Protein AF-A9VDH5-F1 (afdb_monomer_lite)

Sequence (511 aa):
MAKSINTAKTVKTVEPQAERDLIDFQQNGLENILSQKLLLFPQSPEISPWELVTALTHALADNNIPLDDVRLEGSAAAACMSTHPHHYNDLDIVFHLPPSSNYDKLLQIRAVLIETLRTLLPTYLGACDPQMIAARCFTKMFVTPLGSDRWALFSLPGCPALDLKFVQTLSSPYQFTMNSIQIVLPKAHSANATFADACARQTPRAICTYGDLDAALEHIASRRIYVPQESHLLKLHGTALLKYVYLISQGWQVAEHLNRPKLEHFMIQKFLADHEHRQALDQRLASYRLTHMANFYNEHYNFIATLYAMLCDKNRDEDCPRLQEFKAIVSQHFLVCQTHMAMERAHIARCMQQQQQQQQQQQQPFAANALPMQSMSQASPAMMVTSGPGMVPAAAPAPLPVWDGADGHLDAASATQAAGTDFSACQTPQSPQSPASDARPDAVTTDSGAVSDASDADDLSPEPRRPARHVRKSISSSRAQPLNLDSLSHALVDTTNTAHAHHRNSGPSAR

Secondary structure (DSSP, 8-state):
-----------------SEEEPPHHHHHHHHHHHHS-B--STTSPPB-HHHHHHHHHHHHHHTT---SEEEEEHHHHHHHH-SS----SEEEEEEEPPTTS-HHHHHHHHHHHHHHHHHHSHHHHTTS-HHHHHHHH-SEEEEPPTTS--EEEEEEPSSSEEEEEEES---PPP--GGG-EEEEPPPPSSTT--HHHHHTTS--EEEETTS-HHHHHHHHHTTEE--S-GGGGGG--TTHHHHHHHHHHTT-EE-TTS-HHHHHHHHHHHHHHH--SHHHHHHHHHHHHHHHS-S-HHHHHHHHHHHHHHHT-TTS-TT-HHHHHHHHHHHHHHHHHHHHHHHHHHHHHHHHHHHHHHHHHHT-------PPP----------------------PPPPPPP-------------------------------------------------------------------------------------------------------------

Foldseek 3Di:
DDDDDDDPPPPPPDAFDQKDFDDPQLLVLVLCQQVDFWDLDVPFGTDGNVLLVLLLQVLLVVVVQDFPFKKWFDQSLLCSLDPDHTDDQETEIETEGALPDDLVSQVCSLVSSLVSVCVVGVVVPVPPDSVRSLVRFFPDWDADDPPDFGKIWTWTHTRSIYIYIYGSGDPDQDDWLLRQKMKTQFHDPDSPRRSVNRCVVPGIMIGGNVRHPVVSSVCSNQLERDDPDPVSLVSDALCVLLVVLLSVLVVRYYDPVDDVLVSNLSSPVRVCVNQPDLVSLLVSLVVSCPRPPPPPLSSQQSSLVSVLVSLPPPPDDPPDVSSVSSNVSSVVSNVVSVVVVVVVVVVVVVVVVVVVVVVVVVPDPPPDDDDDDDDDDDDDDDDDDDDDDDDDDDDDDDDDDDDDDDDDDDDDDDDDDDDDDDDDDDDDDDDDDDDDDDDDDDDDDDDDDDDDDDDDDDDDDDDDDDDDDDDDDDDDDDDDDDDDDDDDDDDDDDDDDDDDDDDDDDDDDDD

InterPro domains:
  IPR012937 Terminal nucleotidyltransferase [PF07984] (46-311)
  IPR012937 Terminal nucleotidyltransferase [PTHR12974] (1-385)
  IPR012937 Terminal nucleotidyltransferase [SM01153] (22-345)

Organism: Monosiga brevicollis (NCBI:txid81824)

pLDDT: mean 71.23, std 27.17, range [22.53, 98.0]

Structure (mmCIF, N/CA/C/O backbone):
data_AF-A9VDH5-F1
#
_entry.id   AF-A9VDH5-F1
#
loop_
_atom_site.group_PDB
_atom_site.id
_atom_site.type_symbol
_atom_site.label_atom_id
_atom_site.label_alt_id
_atom_site.label_comp_id
_atom_site.label_asym_id
_atom_site.label_entity_id
_atom_site.label_seq_id
_atom_site.pdbx_PDB_ins_code
_atom_site.Cartn_x
_atom_site.Cartn_y
_atom_site.Cartn_z
_atom_site.occupancy
_atom_site.B_iso_or_equiv
_atom_site.auth_seq_id
_atom_site.auth_comp_id
_atom_site.auth_asym_id
_atom_site.auth_atom_id
_atom_site.pdbx_PDB_model_num
ATOM 1 N N . MET A 1 1 ? -51.322 -45.178 -2.388 1.00 40.69 1 MET A N 1
ATOM 2 C CA . MET A 1 1 ? -50.782 -44.457 -3.560 1.00 40.69 1 MET A CA 1
ATOM 3 C C . MET A 1 1 ? -49.961 -43.282 -3.057 1.00 40.69 1 MET A C 1
ATOM 5 O O . MET A 1 1 ? -50.525 -42.286 -2.627 1.00 40.69 1 MET A O 1
ATOM 9 N N . ALA A 1 2 ? -48.642 -43.461 -2.998 1.00 33.53 2 ALA A N 1
ATOM 10 C CA . ALA A 1 2 ? -47.693 -42.452 -2.546 1.00 33.53 2 ALA A CA 1
ATOM 11 C C . ALA A 1 2 ? -47.457 -41.422 -3.661 1.00 33.53 2 ALA A C 1
ATOM 13 O O . ALA A 1 2 ? -47.149 -41.805 -4.788 1.00 33.53 2 ALA A O 1
ATOM 14 N N . LYS A 1 3 ? -47.591 -40.127 -3.358 1.00 35.84 3 LYS A N 1
ATOM 15 C CA . LYS A 1 3 ? -47.068 -39.048 -4.203 1.00 35.84 3 LYS A CA 1
ATOM 16 C C . LYS A 1 3 ? -45.772 -38.553 -3.575 1.00 35.84 3 LYS A C 1
ATOM 18 O O . LYS A 1 3 ? -45.789 -37.894 -2.542 1.00 35.84 3 LYS A O 1
ATOM 23 N N . SER A 1 4 ? -44.664 -38.936 -4.201 1.00 30.77 4 SER A N 1
ATOM 24 C CA . SER A 1 4 ? -43.321 -38.464 -3.885 1.00 30.77 4 SER A CA 1
ATOM 25 C C . SER A 1 4 ? -43.180 -37.021 -4.369 1.00 30.77 4 SER A C 1
ATOM 27 O O . SER A 1 4 ? -43.324 -36.750 -5.560 1.0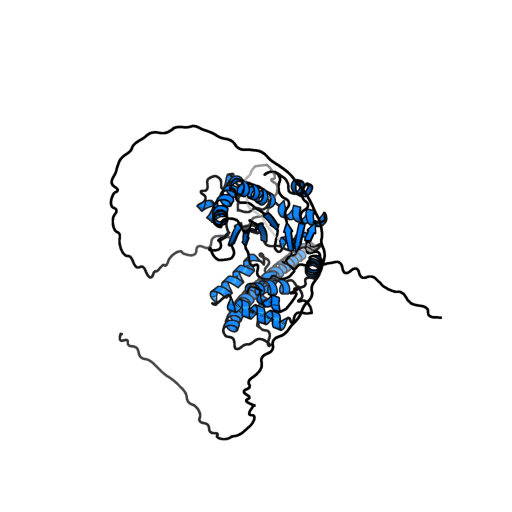0 30.77 4 SER A O 1
ATOM 29 N N . ILE A 1 5 ? -42.923 -36.096 -3.446 1.00 39.84 5 ILE A N 1
ATOM 30 C CA . ILE A 1 5 ? -42.530 -34.720 -3.753 1.00 39.84 5 ILE A CA 1
ATOM 31 C C . ILE A 1 5 ? -41.019 -34.748 -3.979 1.00 39.84 5 ILE A C 1
ATOM 33 O O . ILE A 1 5 ? -40.252 -34.920 -3.037 1.00 39.84 5 ILE A O 1
ATOM 37 N N . ASN A 1 6 ? -40.599 -34.621 -5.236 1.00 35.59 6 ASN A N 1
ATOM 38 C CA . ASN A 1 6 ? -39.199 -34.433 -5.598 1.00 35.59 6 ASN A CA 1
ATOM 39 C C . ASN A 1 6 ? -38.927 -32.929 -5.716 1.00 35.59 6 ASN A C 1
ATOM 41 O O . ASN A 1 6 ? -39.236 -32.310 -6.731 1.00 35.59 6 ASN A O 1
ATOM 45 N N . THR A 1 7 ? -38.334 -32.342 -4.680 1.00 40.81 7 THR A N 1
ATOM 46 C CA . THR A 1 7 ? -37.684 -31.026 -4.745 1.00 40.81 7 THR A CA 1
ATOM 47 C C . THR A 1 7 ? -36.231 -31.181 -4.328 1.00 40.81 7 THR A C 1
ATOM 49 O O . THR A 1 7 ? -35.842 -30.813 -3.224 1.00 40.81 7 THR A O 1
ATOM 52 N N . ALA A 1 8 ? -35.417 -31.735 -5.224 1.00 35.97 8 ALA A N 1
ATOM 53 C CA . ALA A 1 8 ? -33.971 -31.598 -5.152 1.00 35.97 8 ALA A CA 1
ATOM 54 C C . ALA A 1 8 ? -33.584 -30.336 -5.937 1.00 35.97 8 ALA A C 1
ATOM 56 O O . ALA A 1 8 ? -33.361 -30.382 -7.144 1.00 35.97 8 ALA A O 1
ATOM 57 N N . LYS A 1 9 ? -33.542 -29.183 -5.256 1.00 38.31 9 LYS A N 1
ATOM 58 C CA . LYS A 1 9 ? -32.729 -28.058 -5.728 1.00 38.31 9 LYS A CA 1
ATOM 59 C C . LYS A 1 9 ? -31.278 -28.475 -5.528 1.00 38.31 9 LYS A C 1
ATOM 61 O O . LYS A 1 9 ? -30.769 -28.439 -4.412 1.00 38.31 9 LYS A O 1
ATOM 66 N N . THR A 1 10 ? -30.635 -28.905 -6.604 1.00 34.09 10 THR A N 1
ATOM 67 C CA . THR A 1 10 ? -29.186 -29.071 -6.664 1.00 34.09 10 THR A CA 1
ATOM 68 C C . THR A 1 10 ? -28.562 -27.686 -6.508 1.00 34.09 10 THR A C 1
ATOM 70 O O . THR A 1 10 ? -28.404 -26.950 -7.479 1.00 34.09 10 THR A O 1
ATOM 73 N N . VAL A 1 11 ? -28.261 -27.290 -5.270 1.00 40.34 11 VAL A N 1
ATOM 74 C CA . VAL A 1 11 ? -27.311 -26.208 -5.010 1.00 40.34 11 VAL A CA 1
ATOM 75 C C . VAL A 1 11 ? -25.978 -26.743 -5.514 1.00 40.34 11 VAL A C 1
ATOM 77 O O . VAL A 1 11 ? -25.381 -27.615 -4.888 1.00 40.34 11 VAL A O 1
ATOM 80 N N . LYS A 1 12 ? -25.563 -26.313 -6.709 1.00 35.59 12 LYS A N 1
ATOM 81 C CA . LYS A 1 12 ? -24.186 -26.511 -7.154 1.00 35.59 12 LYS A CA 1
ATOM 82 C C . LYS A 1 12 ? -23.318 -25.760 -6.153 1.00 35.59 12 LYS A C 1
ATOM 84 O O . LYS A 1 12 ? -23.330 -24.534 -6.144 1.00 35.59 12 LYS A O 1
ATOM 89 N N . THR A 1 13 ? -22.627 -26.490 -5.290 1.00 38.75 13 THR A N 1
ATOM 90 C CA . THR A 1 13 ? -21.511 -25.957 -4.517 1.00 38.75 13 THR A CA 1
ATOM 91 C C . THR A 1 13 ? -20.471 -25.529 -5.547 1.00 38.75 13 THR A C 1
ATOM 93 O O . THR A 1 13 ? -19.814 -26.375 -6.148 1.00 38.75 13 THR A O 1
ATOM 96 N N . VAL A 1 14 ? -20.437 -24.238 -5.877 1.00 54.88 14 VAL A N 1
ATOM 97 C CA . VAL A 1 14 ? -19.391 -23.669 -6.730 1.00 54.88 14 VAL A CA 1
ATOM 98 C C . VAL A 1 14 ? -18.105 -23.802 -5.926 1.00 54.88 14 VAL A C 1
ATOM 100 O O . VAL A 1 14 ? -18.055 -23.341 -4.786 1.00 54.88 14 VAL A O 1
ATOM 103 N N . GLU A 1 15 ? -17.115 -24.521 -6.454 1.00 53.88 15 GLU A N 1
ATOM 104 C CA . GLU A 1 15 ? -15.813 -24.595 -5.795 1.00 53.88 15 GLU A CA 1
ATOM 105 C C . GLU A 1 15 ? -15.239 -23.178 -5.667 1.00 53.88 15 GLU A C 1
ATOM 107 O O . GLU A 1 15 ? -15.346 -22.404 -6.625 1.00 53.88 15 GLU A O 1
ATOM 112 N N . PRO A 1 16 ? -14.663 -22.817 -4.506 1.00 67.31 16 PRO A N 1
ATOM 113 C CA . PRO A 1 16 ? -14.105 -21.489 -4.299 1.00 67.31 16 PRO A CA 1
ATOM 114 C C . PRO A 1 16 ? -13.014 -21.234 -5.339 1.00 67.31 16 PRO A C 1
ATOM 116 O O . PRO A 1 16 ? -11.988 -21.915 -5.377 1.00 67.31 16 PRO A O 1
ATOM 119 N N . GLN A 1 17 ? -13.260 -20.266 -6.222 1.00 75.69 17 GLN A N 1
ATOM 120 C CA . GLN A 1 17 ? -12.291 -19.867 -7.233 1.00 75.69 17 GLN A CA 1
ATOM 121 C C . GLN A 1 17 ? -11.296 -18.906 -6.588 1.00 75.69 17 GLN A C 1
ATOM 123 O O . GLN A 1 17 ? -11.629 -17.766 -6.269 1.00 75.69 17 GLN A O 1
ATOM 128 N N . ALA A 1 18 ? -10.064 -19.370 -6.390 1.00 84.06 18 ALA A N 1
ATOM 129 C CA . ALA A 1 18 ? -8.984 -18.533 -5.873 1.00 84.06 18 ALA A CA 1
ATOM 130 C C . ALA A 1 18 ? -8.470 -17.528 -6.917 1.00 84.06 18 ALA A C 1
ATOM 132 O O . ALA A 1 18 ? -7.784 -16.574 -6.561 1.00 84.06 18 ALA A O 1
ATOM 133 N N . GLU A 1 19 ? -8.791 -17.724 -8.195 1.00 90.62 19 GLU A N 1
ATOM 134 C CA . GLU A 1 19 ? -8.319 -16.886 -9.290 1.00 90.62 19 GLU A CA 1
ATOM 135 C C . GLU A 1 19 ? -9.358 -16.728 -10.401 1.00 90.62 19 GLU A C 1
ATOM 137 O O . GLU A 1 19 ? -10.171 -17.625 -10.639 1.00 90.62 19 GLU A O 1
ATOM 142 N N . ARG A 1 20 ? -9.343 -15.570 -11.070 1.00 91.81 20 ARG A N 1
ATOM 143 C CA . ARG A 1 20 ? -10.272 -15.238 -12.158 1.00 91.81 20 ARG A CA 1
ATOM 144 C C . ARG A 1 20 ? -9.684 -14.178 -13.090 1.00 91.81 20 ARG A C 1
ATOM 146 O O . ARG A 1 20 ? -9.060 -13.228 -12.621 1.00 91.81 20 ARG A O 1
ATOM 153 N N . ASP A 1 21 ? -9.930 -14.310 -14.390 1.00 91.62 21 ASP A N 1
ATOM 154 C CA . ASP A 1 21 ? -9.665 -13.240 -15.360 1.00 91.62 21 ASP A CA 1
ATOM 155 C C . ASP A 1 21 ? -10.544 -12.016 -15.060 1.00 91.62 21 ASP A C 1
ATOM 157 O O . ASP A 1 21 ? -11.731 -12.146 -14.744 1.00 91.62 21 ASP A O 1
ATOM 161 N N . LEU A 1 22 ? -9.975 -10.815 -15.148 1.00 88.62 22 LEU A N 1
ATOM 162 C CA . LEU A 1 22 ? -10.744 -9.589 -14.943 1.00 88.62 22 LEU A CA 1
ATOM 163 C C . LEU A 1 22 ? -11.754 -9.399 -16.080 1.00 88.62 22 LEU A C 1
ATOM 165 O O . LEU A 1 22 ? -11.428 -9.579 -17.252 1.00 88.62 22 LEU A O 1
ATOM 169 N N . ILE A 1 23 ? -12.966 -8.962 -15.740 1.00 87.19 23 ILE A N 1
ATOM 170 C CA . ILE A 1 23 ? -13.970 -8.529 -16.729 1.00 87.19 23 ILE A CA 1
ATOM 171 C C . ILE A 1 23 ? -13.712 -7.084 -17.175 1.00 87.19 23 ILE A C 1
ATOM 173 O O . ILE A 1 23 ? -13.041 -6.336 -16.466 1.00 87.19 23 ILE A O 1
ATOM 177 N N . ASP A 1 24 ? -14.316 -6.653 -18.284 1.00 84.44 24 ASP A N 1
ATOM 178 C CA . ASP A 1 24 ? -14.099 -5.325 -18.887 1.00 84.44 24 ASP A CA 1
ATOM 179 C C . ASP A 1 24 ? -14.197 -4.163 -17.887 1.00 84.44 24 ASP A C 1
ATOM 181 O O . ASP A 1 24 ? -13.343 -3.285 -17.866 1.00 84.44 24 ASP A O 1
ATOM 185 N N . PHE A 1 25 ? -15.197 -4.168 -16.999 1.00 83.31 25 PHE A N 1
ATOM 186 C CA . PHE A 1 25 ? -15.330 -3.134 -15.964 1.00 83.31 25 PHE A CA 1
ATOM 187 C C . PHE A 1 25 ? -14.097 -3.054 -15.046 1.00 83.31 25 PHE A C 1
ATOM 189 O O . PHE A 1 25 ? -13.606 -1.965 -14.756 1.00 83.31 25 PHE A O 1
ATOM 196 N N . GLN A 1 26 ? -13.585 -4.206 -14.612 1.00 84.94 26 GLN A N 1
ATOM 197 C CA . GLN A 1 26 ? -12.425 -4.296 -13.724 1.00 84.94 26 GLN A CA 1
ATOM 198 C C . GLN A 1 26 ? -11.136 -3.949 -14.471 1.00 84.94 26 GLN A C 1
ATOM 200 O O . GLN A 1 26 ? -10.264 -3.284 -13.914 1.00 84.94 26 GLN A O 1
ATOM 205 N N . GLN A 1 27 ? -11.031 -4.355 -15.741 1.00 84.44 27 GLN A N 1
ATOM 206 C CA . GLN A 1 27 ? -9.917 -3.980 -16.610 1.00 84.44 27 GLN A CA 1
ATOM 207 C C . GLN A 1 27 ? -9.873 -2.465 -16.829 1.00 84.44 27 GLN A C 1
ATOM 209 O O . GLN A 1 27 ? -8.816 -1.873 -16.657 1.00 84.44 27 GLN A O 1
ATOM 214 N N . ASN A 1 28 ? -11.015 -1.823 -17.091 1.00 85.75 28 ASN A N 1
ATOM 215 C CA . ASN A 1 28 ? -11.104 -0.368 -17.232 1.00 85.75 28 ASN A CA 1
ATOM 216 C C . ASN A 1 28 ? -10.725 0.355 -15.930 1.00 85.75 28 ASN A C 1
ATOM 218 O O . ASN A 1 28 ? -10.034 1.371 -15.956 1.00 85.75 28 ASN A O 1
ATOM 222 N N . GLY A 1 29 ? -11.156 -0.164 -14.774 1.00 88.56 29 GLY A N 1
ATOM 223 C CA . GLY A 1 29 ? -10.747 0.363 -13.469 1.00 88.56 29 GLY A CA 1
ATOM 224 C C . GLY A 1 29 ? -9.231 0.291 -13.264 1.00 88.56 29 GLY A C 1
ATOM 225 O O . GLY A 1 29 ? -8.609 1.272 -12.860 1.00 88.56 29 GLY A O 1
ATOM 226 N N . LEU A 1 30 ? -8.632 -0.849 -13.610 1.00 92.75 30 LEU A N 1
ATOM 227 C CA . LEU A 1 30 ? -7.189 -1.066 -13.539 1.00 92.75 30 LEU A CA 1
ATOM 228 C C . LEU A 1 30 ? -6.414 -0.180 -14.526 1.00 92.75 30 LEU A C 1
ATOM 230 O O . LEU A 1 30 ? -5.403 0.408 -14.148 1.00 92.75 30 LEU A O 1
ATOM 234 N N . GLU A 1 31 ? -6.901 -0.045 -15.760 1.00 92.31 31 GLU A N 1
ATOM 235 C CA . GLU A 1 31 ? -6.317 0.828 -16.780 1.00 92.31 31 GLU A CA 1
ATOM 236 C C . GLU A 1 31 ? -6.313 2.283 -16.321 1.00 92.31 31 GLU A C 1
ATOM 238 O O . GLU A 1 31 ? -5.283 2.948 -16.430 1.00 92.31 31 GLU A O 1
ATOM 243 N N . ASN A 1 32 ? -7.425 2.759 -15.755 1.00 91.31 32 ASN A N 1
ATOM 244 C CA . ASN A 1 32 ? -7.523 4.111 -15.215 1.00 91.31 32 ASN A CA 1
ATOM 245 C C . ASN A 1 32 ? -6.480 4.352 -14.120 1.00 91.31 32 ASN A C 1
ATOM 247 O O . ASN A 1 32 ? -5.803 5.375 -14.143 1.00 91.31 32 ASN A O 1
ATOM 251 N N . ILE A 1 33 ? -6.311 3.404 -13.194 1.00 92.81 33 ILE A N 1
ATOM 252 C CA . ILE A 1 33 ? -5.337 3.519 -12.100 1.00 92.81 33 ILE A CA 1
ATOM 253 C C . ILE A 1 33 ? -3.901 3.531 -12.634 1.00 92.81 33 ILE A C 1
ATOM 255 O O . ILE A 1 33 ? -3.091 4.355 -12.213 1.00 92.81 33 ILE A O 1
ATOM 259 N N . LEU A 1 34 ? -3.569 2.626 -13.557 1.00 94.56 34 LEU A N 1
ATOM 260 C CA . LEU A 1 34 ? -2.195 2.457 -14.033 1.00 94.56 34 LEU A CA 1
ATOM 261 C C . LEU A 1 34 ? -1.789 3.471 -15.106 1.00 94.56 34 LEU A C 1
ATOM 263 O O . LEU A 1 34 ? -0.600 3.750 -15.243 1.00 94.56 34 LEU A O 1
ATOM 267 N N . SER A 1 35 ? -2.744 4.034 -15.843 1.00 93.75 35 SER A N 1
ATOM 268 C CA . SER A 1 35 ? -2.491 5.032 -16.893 1.00 93.75 35 SER A CA 1
ATOM 269 C C . SER A 1 35 ? -2.607 6.470 -16.387 1.00 93.75 35 SER A C 1
ATOM 271 O O . SER A 1 35 ? -2.190 7.398 -17.083 1.00 93.75 35 SER A O 1
ATOM 273 N N . GLN A 1 36 ? -3.144 6.680 -15.178 1.00 92.31 36 GLN A N 1
ATOM 274 C CA . GLN A 1 36 ? -3.215 8.000 -14.563 1.00 92.31 36 GLN A CA 1
ATOM 275 C C . GLN A 1 36 ? -1.811 8.589 -14.401 1.00 92.31 36 GLN A C 1
ATOM 277 O O . GLN A 1 36 ? -0.932 7.999 -13.776 1.00 92.31 36 GLN A O 1
ATOM 282 N N . LYS A 1 37 ? -1.611 9.785 -14.953 1.00 93.06 37 LYS A N 1
ATOM 283 C CA . LYS A 1 37 ? -0.366 10.538 -14.824 1.00 93.06 37 LYS A CA 1
ATOM 284 C C . LYS A 1 37 ? -0.215 11.057 -13.394 1.00 93.06 37 LYS A C 1
ATOM 286 O O . LYS A 1 37 ? -1.119 11.695 -12.858 1.00 93.06 37 LYS A O 1
ATOM 291 N N . LEU A 1 38 ? 0.923 10.747 -12.777 1.00 90.88 38 LEU A N 1
ATOM 292 C CA . LEU A 1 38 ? 1.267 11.136 -11.416 1.00 90.88 38 LEU A CA 1
ATOM 293 C C . LEU A 1 38 ? 2.442 12.110 -11.433 1.00 90.88 38 LEU A C 1
ATOM 295 O O . LEU A 1 38 ? 3.482 11.859 -12.051 1.00 90.88 38 LEU A O 1
ATOM 299 N N . LEU A 1 39 ? 2.294 13.206 -10.695 1.00 90.50 39 LEU A N 1
ATOM 300 C CA . LEU A 1 39 ? 3.399 14.095 -10.368 1.00 90.50 39 LEU A CA 1
ATOM 301 C C . LEU A 1 39 ? 4.158 13.509 -9.171 1.00 90.50 39 LEU A C 1
ATOM 303 O O . LEU A 1 39 ? 3.764 13.708 -8.023 1.00 90.50 39 LEU A O 1
ATOM 307 N N . LEU A 1 40 ? 5.231 12.762 -9.442 1.00 86.69 40 LEU A N 1
ATOM 308 C CA . LEU A 1 40 ? 6.039 12.151 -8.381 1.00 86.69 40 LEU A CA 1
ATOM 309 C C . LEU A 1 40 ? 6.834 13.205 -7.600 1.00 86.69 40 LEU A C 1
ATOM 311 O O . LEU A 1 40 ? 6.901 13.147 -6.375 1.00 86.69 40 LEU A O 1
ATOM 315 N N . PHE A 1 41 ? 7.410 14.195 -8.292 1.00 86.12 41 PHE A N 1
ATOM 316 C CA . PHE A 1 41 ? 8.244 15.221 -7.670 1.00 86.12 41 PHE A CA 1
ATOM 317 C C . PHE A 1 41 ? 7.784 16.628 -8.047 1.00 86.12 41 PHE A C 1
ATOM 319 O O . PHE A 1 41 ? 7.318 16.851 -9.167 1.00 86.12 41 PHE A O 1
ATOM 326 N N . PRO A 1 42 ? 7.977 17.622 -7.163 1.00 80.38 42 PRO A N 1
ATOM 327 C CA . PRO A 1 42 ? 7.800 19.013 -7.545 1.00 80.38 42 PRO A CA 1
ATOM 328 C C . PRO A 1 42 ? 8.664 19.322 -8.772 1.00 80.38 42 PRO A C 1
ATOM 330 O O . PRO A 1 42 ? 9.875 19.098 -8.745 1.00 80.38 42 PRO A O 1
ATOM 333 N N . GLN A 1 43 ? 8.035 19.850 -9.827 1.00 82.44 43 GLN A N 1
ATOM 334 C CA . GLN A 1 43 ? 8.682 20.261 -11.083 1.00 82.44 43 GLN A CA 1
ATOM 335 C C . GLN A 1 43 ? 9.204 19.114 -11.973 1.00 82.44 43 GLN A C 1
ATOM 337 O O . GLN A 1 43 ? 9.865 19.393 -12.975 1.00 82.44 43 GLN A O 1
ATOM 342 N N . SER A 1 44 ? 8.918 17.843 -11.664 1.00 85.19 44 SER A N 1
ATOM 343 C CA . SER A 1 44 ? 9.182 16.758 -12.616 1.00 85.19 44 SER A CA 1
ATOM 344 C C . SER A 1 44 ? 8.070 16.658 -13.665 1.00 85.19 44 SER A C 1
ATOM 346 O O . SER A 1 44 ? 6.933 17.042 -13.393 1.00 85.19 44 SER A O 1
ATOM 348 N N . PRO A 1 45 ? 8.350 16.088 -14.849 1.00 88.25 45 PRO A N 1
ATOM 349 C CA . PRO A 1 45 ? 7.300 15.580 -15.724 1.00 88.25 45 PRO A CA 1
ATOM 350 C C . PRO A 1 45 ? 6.386 14.593 -14.987 1.00 88.25 45 PRO A C 1
ATOM 352 O O . PRO A 1 45 ? 6.828 13.892 -14.070 1.00 88.25 45 PRO A O 1
ATOM 355 N N . GLU A 1 46 ? 5.123 14.529 -15.403 1.00 92.00 46 GLU A N 1
ATOM 356 C CA . GLU A 1 46 ? 4.196 13.517 -14.907 1.00 92.00 46 GLU A CA 1
ATOM 357 C C . GLU A 1 46 ? 4.465 12.169 -15.580 1.00 92.00 46 GLU A C 1
ATOM 359 O O . GLU A 1 46 ? 4.671 12.085 -16.795 1.00 92.00 46 GLU A O 1
ATOM 364 N N . ILE A 1 47 ? 4.409 11.103 -14.789 1.00 93.06 47 ILE A N 1
ATOM 365 C CA . ILE A 1 47 ? 4.600 9.732 -15.251 1.00 93.06 47 ILE A CA 1
ATOM 366 C C . ILE A 1 47 ? 3.464 8.854 -14.746 1.00 93.06 47 ILE A C 1
ATOM 368 O O . ILE A 1 47 ? 2.993 9.012 -13.623 1.00 93.06 47 ILE A O 1
ATOM 372 N N . SER A 1 48 ? 2.999 7.938 -15.586 1.00 94.75 48 SER A N 1
ATOM 373 C CA . SER A 1 48 ? 2.003 6.950 -15.180 1.00 94.75 48 SER A CA 1
ATOM 374 C C . SER A 1 48 ? 2.666 5.746 -14.496 1.00 94.75 48 SER A C 1
ATOM 376 O O . SER A 1 48 ? 3.785 5.368 -14.864 1.00 94.75 48 SER A O 1
ATOM 378 N N . PRO A 1 49 ? 1.992 5.088 -13.534 1.00 95.69 49 PRO A N 1
ATOM 379 C CA . PRO A 1 49 ? 2.475 3.835 -12.961 1.00 95.69 49 PRO A CA 1
ATOM 380 C C . PRO A 1 49 ? 2.825 2.790 -14.026 1.00 95.69 49 PRO A C 1
ATOM 382 O O . PRO A 1 49 ? 3.841 2.109 -13.902 1.00 95.69 49 PRO A O 1
ATOM 385 N N . TRP A 1 50 ? 2.035 2.694 -15.099 1.00 96.44 50 TRP A N 1
ATOM 386 C CA . TRP A 1 50 ? 2.265 1.751 -16.191 1.00 96.44 50 TRP A CA 1
ATOM 387 C C . TRP A 1 50 ? 3.576 1.997 -16.944 1.00 96.44 50 TRP A C 1
ATOM 389 O O . TRP A 1 50 ? 4.307 1.042 -17.210 1.00 96.44 50 TRP A O 1
ATOM 399 N N . GLU A 1 51 ? 3.905 3.254 -17.261 1.00 95.81 51 GLU A N 1
ATOM 400 C CA . GLU A 1 51 ? 5.176 3.599 -17.917 1.00 95.81 51 GLU A CA 1
ATOM 401 C C . GLU A 1 51 ? 6.370 3.184 -17.055 1.00 95.81 51 GLU A C 1
ATOM 403 O O . GLU A 1 51 ? 7.319 2.580 -17.557 1.00 95.81 51 GLU A O 1
ATOM 408 N N . LEU A 1 52 ? 6.302 3.446 -15.746 1.00 95.81 52 LEU A N 1
ATOM 409 C CA . LEU A 1 52 ? 7.359 3.058 -14.818 1.00 95.81 52 LEU A CA 1
ATOM 410 C C . LEU A 1 52 ? 7.478 1.536 -14.691 1.00 95.81 52 LEU A C 1
ATOM 412 O O . LEU A 1 52 ? 8.584 1.010 -14.785 1.00 95.81 52 LEU A O 1
ATOM 416 N N . VAL A 1 53 ? 6.363 0.821 -14.512 1.00 96.94 53 VAL A N 1
ATOM 417 C CA . VAL A 1 53 ? 6.351 -0.650 -14.427 1.00 96.94 53 VAL A CA 1
ATOM 418 C C . VAL A 1 53 ? 6.909 -1.276 -15.698 1.00 96.94 53 VAL A C 1
ATOM 420 O O . VAL A 1 53 ? 7.722 -2.198 -15.620 1.00 96.94 53 VAL A O 1
ATOM 423 N N . THR A 1 54 ? 6.508 -0.766 -16.860 1.00 97.00 54 THR A N 1
ATOM 424 C CA . THR A 1 54 ? 6.950 -1.265 -18.163 1.00 97.00 54 THR A CA 1
ATOM 425 C C . THR A 1 54 ? 8.448 -1.051 -18.347 1.00 97.00 54 THR A C 1
ATOM 427 O O . THR A 1 54 ? 9.181 -2.014 -18.585 1.00 97.00 54 THR A O 1
ATOM 430 N N . ALA A 1 55 ? 8.929 0.181 -18.167 1.00 97.00 55 ALA A N 1
ATOM 431 C CA . ALA A 1 55 ? 10.346 0.503 -18.300 1.00 97.00 55 ALA A CA 1
ATOM 432 C C . ALA A 1 55 ? 11.210 -0.291 -17.311 1.00 97.00 55 ALA A C 1
ATOM 434 O O . ALA A 1 55 ? 12.242 -0.839 -17.691 1.00 97.00 55 ALA A O 1
ATOM 435 N N . LEU A 1 56 ? 10.759 -0.419 -16.062 1.00 97.25 56 LEU A N 1
ATOM 436 C CA . LEU A 1 56 ? 11.465 -1.169 -15.030 1.00 97.25 56 LEU A CA 1
ATOM 437 C C . LEU A 1 56 ? 11.496 -2.671 -15.324 1.00 97.25 56 LEU A C 1
ATOM 439 O O . LEU A 1 56 ? 12.533 -3.300 -15.145 1.00 97.25 56 LEU A O 1
ATOM 443 N N . THR A 1 57 ? 10.396 -3.252 -15.806 1.00 97.06 57 THR A N 1
ATOM 444 C CA . THR A 1 57 ? 10.341 -4.673 -16.188 1.00 97.06 57 THR A CA 1
ATOM 445 C C . THR A 1 57 ? 11.356 -4.982 -17.289 1.00 97.06 57 THR A C 1
ATOM 447 O O . THR A 1 57 ? 12.088 -5.967 -17.191 1.00 97.06 57 THR A O 1
ATOM 450 N N . HIS A 1 58 ? 11.456 -4.114 -18.301 1.00 96.25 58 HIS A N 1
ATOM 451 C CA . HIS A 1 58 ? 12.471 -4.234 -19.348 1.00 96.25 58 HIS A CA 1
ATOM 452 C C . HIS A 1 58 ? 13.892 -4.049 -18.798 1.00 96.25 58 HIS A C 1
ATOM 454 O O . HIS A 1 58 ? 14.748 -4.896 -19.035 1.00 96.25 58 HIS A O 1
ATOM 460 N N . ALA A 1 59 ? 14.129 -3.017 -17.983 1.00 97.00 59 ALA A N 1
ATOM 461 C CA . ALA A 1 59 ? 15.443 -2.764 -17.395 1.00 97.00 59 ALA A CA 1
ATOM 462 C C . ALA A 1 59 ? 15.919 -3.916 -16.489 1.00 97.00 59 ALA A C 1
ATOM 464 O O . ALA A 1 59 ? 17.103 -4.257 -16.484 1.00 97.00 59 ALA A O 1
ATOM 465 N N . LEU A 1 60 ? 15.016 -4.552 -15.737 1.00 96.94 60 LEU A N 1
ATOM 466 C CA . LEU A 1 60 ? 15.328 -5.740 -14.937 1.00 96.94 60 LEU A CA 1
ATOM 467 C C . LEU A 1 60 ? 15.721 -6.922 -15.829 1.00 96.94 60 LEU A C 1
ATOM 469 O O . LEU A 1 60 ? 16.729 -7.575 -15.552 1.00 96.94 60 LEU A O 1
ATOM 473 N N . ALA A 1 61 ? 14.984 -7.157 -16.918 1.00 95.50 61 ALA A N 1
ATOM 474 C CA . ALA A 1 61 ? 15.311 -8.200 -17.887 1.00 95.50 61 ALA A CA 1
ATOM 475 C C . ALA A 1 61 ? 16.691 -7.969 -18.533 1.00 95.50 61 ALA A C 1
ATOM 477 O O . ALA A 1 61 ? 17.511 -8.889 -18.546 1.00 95.50 61 ALA A O 1
ATOM 478 N N . ASP A 1 62 ? 16.993 -6.738 -18.956 1.00 96.19 62 ASP A N 1
ATOM 479 C CA . ASP A 1 62 ? 18.286 -6.357 -19.549 1.00 96.19 62 ASP A CA 1
ATOM 480 C C . ASP A 1 62 ? 19.461 -6.547 -18.570 1.00 96.19 62 ASP A C 1
ATOM 482 O O . ASP A 1 62 ? 20.586 -6.855 -18.968 1.00 96.19 62 ASP A O 1
ATOM 486 N N . ASN A 1 63 ? 19.199 -6.441 -17.262 1.00 96.62 63 ASN A N 1
ATOM 487 C CA . ASN A 1 63 ? 20.169 -6.696 -16.192 1.00 96.62 63 ASN A CA 1
ATOM 488 C C . ASN A 1 63 ? 20.172 -8.162 -15.701 1.00 96.62 63 ASN A C 1
ATOM 490 O O . ASN A 1 63 ? 20.777 -8.494 -14.672 1.00 96.62 63 ASN A O 1
ATOM 494 N N . ASN A 1 64 ? 19.537 -9.075 -16.443 1.00 96.12 64 ASN A N 1
ATOM 495 C CA . ASN A 1 64 ? 19.411 -10.495 -16.107 1.00 96.12 64 ASN A CA 1
ATOM 496 C C . ASN A 1 64 ? 18.795 -10.719 -14.713 1.00 96.12 64 ASN A C 1
ATOM 498 O O . ASN A 1 64 ? 19.281 -11.554 -13.941 1.00 96.12 64 ASN A O 1
ATOM 502 N N . ILE A 1 65 ? 17.790 -9.926 -14.341 1.00 96.38 65 ILE A N 1
ATOM 503 C CA . ILE A 1 65 ? 16.980 -10.110 -13.134 1.00 96.38 65 ILE A CA 1
ATOM 504 C C . ILE A 1 65 ? 15.626 -10.675 -13.589 1.00 96.38 65 ILE A C 1
ATOM 506 O O . ILE A 1 65 ? 14.783 -9.915 -14.067 1.00 96.38 65 ILE A O 1
ATOM 510 N N . PRO A 1 66 ? 15.420 -12.004 -13.511 1.00 94.31 66 PRO A N 1
ATOM 511 C CA . PRO A 1 66 ? 14.190 -12.621 -13.990 1.00 94.31 66 PRO A CA 1
ATOM 512 C C . PRO A 1 66 ? 13.006 -12.269 -13.088 1.00 94.31 66 PRO A C 1
ATOM 514 O O . PRO A 1 66 ? 13.153 -12.157 -11.869 1.00 94.31 66 PRO A O 1
ATOM 517 N N . LEU A 1 67 ? 11.829 -12.158 -13.701 1.00 96.19 67 LEU A N 1
ATOM 518 C CA . LEU A 1 67 ? 10.553 -11.960 -13.024 1.00 96.19 67 LEU A CA 1
ATOM 519 C C . LEU A 1 67 ? 9.581 -13.074 -13.415 1.00 96.19 67 LEU A C 1
ATOM 521 O O . LEU A 1 67 ? 9.412 -13.358 -14.605 1.00 96.19 67 LEU A O 1
ATOM 525 N N . ASP A 1 68 ? 8.917 -13.661 -12.424 1.00 95.31 68 ASP A N 1
ATOM 526 C CA . ASP A 1 68 ? 7.804 -14.586 -12.642 1.00 95.31 68 ASP A CA 1
ATOM 527 C C . ASP A 1 68 ? 6.577 -13.794 -13.120 1.00 95.31 68 ASP A C 1
ATOM 529 O O . ASP A 1 68 ? 6.052 -14.014 -14.224 1.00 95.31 68 ASP A O 1
ATOM 533 N N . ASP A 1 69 ? 6.182 -12.800 -12.319 1.00 95.81 69 ASP A N 1
ATOM 534 C CA . ASP A 1 69 ? 5.093 -11.873 -12.600 1.00 95.81 69 ASP A CA 1
ATOM 535 C C . ASP A 1 69 ? 5.257 -10.516 -11.885 1.00 95.81 69 ASP A C 1
ATOM 537 O O . ASP A 1 69 ? 6.174 -10.299 -11.088 1.00 95.81 69 ASP A O 1
ATOM 541 N N . VAL A 1 70 ? 4.357 -9.586 -12.217 1.00 97.50 70 VAL A N 1
ATOM 542 C CA . VAL A 1 70 ? 4.187 -8.300 -11.533 1.00 97.50 70 VAL A CA 1
ATOM 543 C C . VAL A 1 70 ? 2.730 -8.194 -11.103 1.00 97.50 70 VAL A C 1
ATOM 545 O O . VAL A 1 70 ? 1.834 -8.510 -11.889 1.00 97.50 70 VAL A O 1
ATOM 548 N N . ARG A 1 71 ? 2.476 -7.764 -9.867 1.00 96.62 71 ARG A N 1
ATOM 549 C CA . ARG A 1 71 ? 1.128 -7.686 -9.295 1.00 96.62 71 ARG A CA 1
ATOM 550 C C . ARG A 1 71 ? 0.843 -6.316 -8.706 1.00 96.62 71 ARG A C 1
ATOM 552 O O . ARG A 1 71 ? 1.709 -5.727 -8.072 1.00 96.62 71 ARG A O 1
ATOM 559 N N . LEU A 1 72 ? -0.386 -5.843 -8.874 1.00 95.94 72 LEU A N 1
ATOM 560 C CA . LEU A 1 72 ? -0.952 -4.778 -8.052 1.00 95.94 72 LEU A CA 1
ATOM 561 C C . LEU A 1 72 ? -1.566 -5.408 -6.799 1.00 95.94 72 LEU A C 1
ATOM 563 O O . LEU A 1 72 ? -2.362 -6.342 -6.900 1.00 95.94 72 LEU A O 1
ATOM 567 N N . GLU A 1 73 ? -1.223 -4.892 -5.627 1.00 92.62 73 GLU A N 1
ATOM 568 C CA . GLU A 1 73 ? -1.748 -5.345 -4.341 1.00 92.62 73 GLU A CA 1
ATOM 569 C C . GLU A 1 73 ? -2.439 -4.206 -3.576 1.00 92.62 73 GLU A C 1
ATOM 571 O O . GLU A 1 73 ? -2.635 -3.093 -4.072 1.00 92.62 73 GLU A O 1
ATOM 576 N N . GLY A 1 74 ? -2.845 -4.503 -2.342 1.00 87.44 74 GLY A N 1
ATOM 577 C CA . GLY A 1 74 ? -3.297 -3.493 -1.400 1.00 87.44 74 GLY A CA 1
ATOM 578 C C . GLY A 1 74 ? -4.692 -2.949 -1.704 1.00 87.44 74 GLY A C 1
ATOM 579 O O . GLY A 1 74 ? -5.574 -3.637 -2.221 1.00 87.44 74 GLY A O 1
ATOM 580 N N . SER A 1 75 ? -4.916 -1.705 -1.289 1.00 84.81 75 SER A N 1
ATOM 581 C CA . SER A 1 75 ? -6.222 -1.047 -1.399 1.00 84.81 75 SER A CA 1
ATOM 582 C C . SER A 1 75 ? -6.600 -0.719 -2.849 1.00 84.81 75 SER A C 1
ATOM 584 O O . SER A 1 75 ? -7.779 -0.781 -3.194 1.00 84.81 75 SER A O 1
ATOM 586 N N . ALA A 1 76 ? -5.610 -0.471 -3.711 1.00 90.25 76 ALA A N 1
ATOM 587 C CA . ALA A 1 76 ? -5.812 -0.229 -5.137 1.00 90.25 76 ALA A CA 1
ATOM 588 C C . ALA A 1 76 ? -6.339 -1.473 -5.870 1.00 90.25 76 ALA A C 1
ATOM 590 O O . ALA A 1 76 ? -7.296 -1.374 -6.634 1.00 90.25 76 ALA A O 1
ATOM 591 N N . ALA A 1 77 ? -5.796 -2.661 -5.574 1.00 91.19 77 ALA A N 1
ATOM 592 C CA . ALA A 1 77 ? -6.313 -3.911 -6.133 1.00 91.19 77 ALA A CA 1
ATOM 593 C C . ALA A 1 77 ? -7.779 -4.153 -5.733 1.00 91.19 77 ALA A C 1
ATOM 595 O O . ALA A 1 77 ? -8.608 -4.499 -6.571 1.00 91.19 77 ALA A O 1
ATOM 596 N N . ALA A 1 78 ? -8.126 -3.910 -4.465 1.00 86.31 78 ALA A N 1
ATOM 597 C CA . ALA A 1 78 ? -9.512 -3.987 -4.005 1.00 86.31 78 ALA A CA 1
ATOM 598 C C . ALA A 1 78 ? -10.420 -2.950 -4.697 1.00 86.31 78 ALA A C 1
ATOM 600 O O . ALA A 1 78 ? -11.572 -3.260 -5.004 1.00 86.31 78 ALA A O 1
ATOM 601 N N . ALA A 1 79 ? -9.905 -1.749 -4.982 1.00 86.44 79 ALA A N 1
ATOM 602 C CA . ALA A 1 79 ? -10.639 -0.700 -5.684 1.00 86.44 79 ALA A CA 1
ATOM 603 C C . ALA A 1 79 ? -10.988 -1.083 -7.129 1.00 86.44 79 ALA A C 1
ATOM 605 O O . ALA A 1 79 ? -12.124 -0.858 -7.537 1.00 86.44 79 ALA A O 1
ATOM 606 N N . CYS A 1 80 ? -10.082 -1.738 -7.867 1.00 87.56 80 CYS A N 1
ATOM 607 C CA . CYS A 1 80 ? -10.375 -2.252 -9.214 1.00 87.56 80 CYS A CA 1
ATOM 608 C C . CYS A 1 80 ? -11.528 -3.263 -9.230 1.00 87.56 80 CYS A C 1
ATOM 610 O O . CYS A 1 80 ? -12.233 -3.407 -10.227 1.00 87.56 80 CYS A O 1
ATOM 612 N N . MET A 1 81 ? -11.684 -4.011 -8.138 1.00 84.00 81 MET A N 1
ATOM 613 C CA . MET A 1 81 ? -12.630 -5.119 -8.067 1.00 84.00 81 MET A CA 1
ATOM 614 C C . MET A 1 81 ? -14.004 -4.714 -7.535 1.00 84.00 81 MET A C 1
ATOM 616 O O . MET A 1 81 ? -14.965 -5.470 -7.691 1.00 84.00 81 MET A O 1
ATOM 620 N N . SER A 1 82 ? -14.107 -3.551 -6.896 1.00 77.94 82 SER A N 1
ATOM 621 C CA . SER A 1 82 ? -15.336 -3.080 -6.273 1.00 77.94 82 SER A CA 1
ATOM 622 C C . SER A 1 82 ? -16.132 -2.174 -7.204 1.00 77.94 82 SER A C 1
ATOM 624 O O . SER A 1 82 ? -15.592 -1.392 -7.978 1.00 77.94 82 SER A O 1
ATOM 626 N N . THR A 1 83 ? -17.455 -2.246 -7.096 1.00 72.31 83 THR A N 1
ATOM 627 C CA . THR A 1 83 ? -18.373 -1.332 -7.791 1.00 72.31 83 THR A CA 1
ATOM 628 C C . THR A 1 83 ? -18.550 -0.005 -7.055 1.00 72.31 83 THR A C 1
ATOM 630 O O . THR A 1 83 ? -19.180 0.911 -7.577 1.00 72.31 83 THR A O 1
ATOM 633 N N . HIS A 1 84 ? -18.045 0.093 -5.824 1.00 68.56 84 HIS A N 1
ATOM 634 C CA . HIS A 1 84 ? -18.148 1.280 -4.985 1.00 68.56 84 HIS A CA 1
ATOM 635 C C . HIS A 1 84 ? -16.801 2.008 -4.968 1.00 68.56 84 HIS A C 1
ATOM 637 O O . HIS A 1 84 ? -15.765 1.349 -5.032 1.00 68.56 84 HIS A O 1
ATOM 643 N N . PRO A 1 85 ? -16.773 3.346 -4.837 1.00 64.69 85 PRO A N 1
ATOM 644 C CA . PRO A 1 85 ? -15.516 4.064 -4.680 1.00 64.69 85 PRO A CA 1
ATOM 645 C C . PRO A 1 85 ? -14.753 3.543 -3.454 1.00 64.69 85 PRO A C 1
ATOM 647 O O . PRO A 1 85 ? -15.229 3.658 -2.321 1.00 64.69 85 PRO A O 1
ATOM 650 N N . HIS A 1 86 ? -13.576 2.963 -3.681 1.00 69.19 86 HIS A N 1
ATOM 651 C CA . HIS A 1 86 ? -12.614 2.652 -2.629 1.00 69.19 86 HIS A CA 1
ATOM 652 C C . HIS A 1 86 ? -11.455 3.627 -2.729 1.00 69.19 86 HIS A C 1
ATOM 654 O O . HIS A 1 86 ? -10.818 3.749 -3.773 1.00 69.19 86 HIS A O 1
ATOM 660 N N . HIS A 1 87 ? -11.180 4.308 -1.623 1.00 71.50 87 HIS A N 1
ATOM 661 C CA . HIS A 1 87 ? -9.979 5.114 -1.503 1.00 71.50 87 HIS A CA 1
ATOM 662 C C . HIS A 1 87 ? -8.767 4.203 -1.318 1.00 71.50 87 HIS A C 1
ATOM 664 O O . HIS A 1 87 ? -8.797 3.258 -0.526 1.00 71.50 87 HIS A O 1
ATOM 670 N N . TYR A 1 88 ? -7.708 4.518 -2.049 1.00 83.00 88 TYR A N 1
ATOM 671 C CA . TYR A 1 88 ? -6.382 3.952 -1.884 1.00 83.00 88 TYR A CA 1
ATOM 672 C C . TYR A 1 88 ? -5.395 5.112 -1.750 1.00 83.00 88 TYR A C 1
ATOM 674 O O . TYR A 1 88 ? -5.510 6.116 -2.452 1.00 83.00 88 TYR A O 1
ATOM 682 N N . ASN A 1 89 ? -4.463 4.994 -0.806 1.00 78.06 89 ASN A N 1
ATOM 683 C CA . ASN A 1 89 ? -3.473 6.040 -0.520 1.00 78.06 89 ASN A CA 1
ATOM 684 C C . ASN A 1 89 ? -2.110 5.717 -1.150 1.00 78.06 89 ASN A C 1
ATOM 686 O O . ASN A 1 89 ? -1.277 6.599 -1.357 1.00 78.06 89 ASN A O 1
ATOM 690 N N . ASP A 1 90 ? -1.906 4.443 -1.459 1.00 87.19 90 ASP A N 1
ATOM 691 C CA . ASP A 1 90 ? -0.701 3.838 -1.987 1.00 87.19 90 ASP A CA 1
ATOM 692 C C . ASP A 1 90 ? -1.035 2.879 -3.138 1.00 87.19 90 ASP A C 1
ATOM 694 O O . ASP A 1 90 ? -2.083 2.228 -3.174 1.00 87.19 90 ASP A O 1
ATOM 698 N N . LEU A 1 91 ? -0.120 2.812 -4.099 1.00 93.62 91 LEU A N 1
ATOM 699 C CA . LEU A 1 91 ? -0.076 1.810 -5.150 1.00 93.62 91 LEU A CA 1
ATOM 700 C C . LEU A 1 91 ? 1.025 0.814 -4.796 1.00 93.62 91 LEU A C 1
ATOM 702 O O . LEU A 1 91 ? 2.209 1.089 -4.982 1.00 93.62 91 LEU A O 1
ATOM 706 N N . ASP A 1 92 ? 0.627 -0.339 -4.270 1.00 94.44 92 ASP A N 1
ATOM 707 C CA . ASP A 1 92 ? 1.537 -1.441 -3.971 1.00 94.44 92 ASP A CA 1
ATOM 708 C C . ASP A 1 92 ? 1.782 -2.263 -5.241 1.00 94.44 92 ASP A C 1
ATOM 710 O O . ASP A 1 92 ? 0.919 -3.041 -5.651 1.00 94.44 92 ASP A O 1
ATOM 714 N N . ILE A 1 93 ? 2.954 -2.122 -5.860 1.00 97.19 93 ILE A N 1
ATOM 715 C CA . ILE A 1 93 ? 3.343 -2.924 -7.026 1.00 97.19 93 ILE A CA 1
ATOM 716 C C . ILE A 1 93 ? 4.425 -3.914 -6.621 1.00 97.19 93 ILE A C 1
ATOM 718 O O . ILE A 1 93 ? 5.507 -3.532 -6.178 1.00 97.19 93 ILE A O 1
ATOM 722 N N . VAL A 1 94 ? 4.132 -5.199 -6.789 1.00 97.00 94 VAL A N 1
ATOM 723 C CA . VAL A 1 94 ? 4.981 -6.304 -6.353 1.00 97.00 94 VAL A CA 1
ATOM 724 C C . VAL A 1 94 ? 5.555 -7.036 -7.556 1.00 97.00 94 VAL A C 1
ATOM 726 O O . VAL A 1 94 ? 4.828 -7.621 -8.352 1.00 97.00 94 VAL A O 1
ATOM 729 N N . PHE A 1 95 ? 6.875 -7.018 -7.671 1.00 97.75 95 PHE A N 1
ATOM 730 C CA . PHE A 1 95 ? 7.665 -7.741 -8.655 1.00 97.75 95 PHE A CA 1
ATOM 731 C C . PHE A 1 95 ? 8.115 -9.064 -8.033 1.00 97.75 95 PHE A C 1
ATOM 733 O O . PHE A 1 95 ? 8.927 -9.070 -7.101 1.00 97.75 95 PHE A O 1
ATOM 740 N N . HIS A 1 96 ? 7.595 -10.184 -8.531 1.00 96.19 96 HIS A N 1
ATOM 741 C CA . HIS A 1 96 ? 7.973 -11.507 -8.046 1.00 96.19 96 HIS A CA 1
ATOM 742 C C . HIS A 1 96 ? 9.183 -12.017 -8.814 1.00 96.19 96 HIS A C 1
ATOM 744 O O . HIS A 1 96 ? 9.151 -12.171 -10.034 1.00 96.19 96 HIS A O 1
ATOM 750 N N . LEU A 1 97 ? 10.259 -12.278 -8.082 1.00 95.94 97 LEU A N 1
ATOM 751 C CA . LEU A 1 97 ? 11.460 -12.919 -8.591 1.00 95.94 97 LEU A CA 1
ATOM 752 C C . LEU A 1 97 ? 11.398 -14.416 -8.251 1.00 95.94 97 LEU A C 1
ATOM 754 O O . LEU A 1 97 ? 10.955 -14.762 -7.152 1.00 95.94 97 LEU A O 1
ATOM 758 N N . PRO A 1 98 ? 11.948 -15.299 -9.103 1.00 93.94 98 PRO A N 1
ATOM 759 C CA . PRO A 1 98 ? 12.030 -16.720 -8.796 1.00 93.94 98 PRO A CA 1
ATOM 760 C C . PRO A 1 98 ? 12.732 -16.962 -7.448 1.00 93.94 98 PRO A C 1
ATOM 762 O O . PRO A 1 98 ? 13.818 -16.403 -7.237 1.00 93.94 98 PRO A O 1
ATOM 765 N N . PRO A 1 99 ? 12.217 -17.835 -6.559 1.00 86.25 99 PRO A N 1
ATOM 766 C CA . PRO A 1 99 ? 12.847 -18.132 -5.267 1.00 86.25 99 PRO A CA 1
ATOM 767 C C . PRO A 1 99 ? 14.266 -18.711 -5.375 1.00 86.25 99 PRO A C 1
ATOM 769 O O . PRO A 1 99 ? 15.039 -18.657 -4.418 1.00 86.25 99 PRO A O 1
ATOM 772 N N . SER A 1 100 ? 14.610 -19.279 -6.532 1.00 82.00 100 SER A N 1
ATOM 773 C CA . SER A 1 100 ? 15.940 -19.794 -6.878 1.00 82.00 100 SER A CA 1
ATOM 774 C C . SER A 1 100 ? 16.945 -18.703 -7.267 1.00 82.00 100 SER A C 1
ATOM 776 O O . SER A 1 100 ? 18.130 -18.993 -7.426 1.00 82.00 100 SER A O 1
ATOM 778 N N . SER A 1 101 ? 16.499 -17.456 -7.426 1.00 84.06 101 SER A N 1
ATOM 779 C CA . SER A 1 101 ? 17.354 -16.335 -7.813 1.00 84.06 101 SER A CA 1
ATOM 780 C C . SER A 1 101 ? 18.404 -16.026 -6.744 1.00 84.06 101 SER A C 1
ATOM 782 O O . SER A 1 101 ? 18.127 -16.066 -5.545 1.00 84.06 101 SER A O 1
ATOM 784 N N . ASN A 1 102 ? 19.610 -15.652 -7.182 1.00 89.31 102 ASN A N 1
ATOM 785 C CA . ASN A 1 102 ? 20.666 -15.199 -6.277 1.00 89.31 102 ASN A CA 1
ATOM 786 C C . ASN A 1 102 ? 20.200 -13.940 -5.514 1.00 89.31 102 ASN A C 1
ATOM 788 O O . ASN A 1 102 ? 19.625 -13.023 -6.104 1.00 89.31 1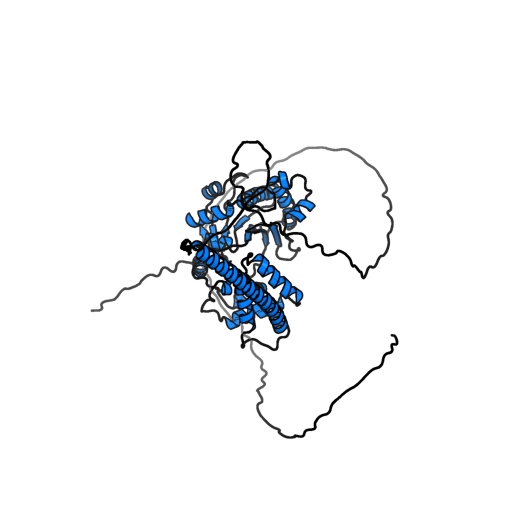02 ASN A O 1
ATOM 792 N N . TYR A 1 103 ? 20.467 -13.884 -4.209 1.00 90.25 103 TYR A N 1
ATOM 793 C CA . TYR A 1 103 ? 20.213 -12.720 -3.361 1.00 90.25 103 TYR A CA 1
ATOM 794 C C . TYR A 1 103 ? 20.895 -11.442 -3.890 1.00 90.25 103 TYR A C 1
ATOM 796 O O . TYR A 1 103 ? 20.315 -10.363 -3.794 1.00 90.25 103 TYR A O 1
ATOM 804 N N . ASP A 1 104 ? 22.046 -11.555 -4.565 1.00 91.50 104 ASP A N 1
ATOM 805 C CA . ASP A 1 104 ? 22.720 -10.419 -5.217 1.00 91.50 104 ASP A CA 1
ATOM 806 C C . ASP A 1 104 ? 21.825 -9.693 -6.231 1.00 91.50 104 ASP A C 1
ATOM 808 O O . ASP A 1 104 ? 21.979 -8.492 -6.456 1.00 91.50 104 ASP A O 1
ATOM 812 N N . LYS A 1 105 ? 20.851 -10.397 -6.824 1.00 92.81 105 LYS A N 1
ATOM 813 C CA . LYS A 1 105 ? 19.882 -9.792 -7.742 1.00 92.81 105 LYS A CA 1
ATOM 814 C C . LYS A 1 105 ? 18.995 -8.778 -7.030 1.00 92.81 105 LYS A C 1
ATOM 816 O O . LYS A 1 105 ? 18.749 -7.728 -7.606 1.00 92.81 105 LYS A O 1
ATOM 821 N N . LEU A 1 106 ? 18.600 -9.020 -5.774 1.00 91.56 106 LEU A N 1
ATOM 822 C CA . LEU A 1 106 ? 17.869 -8.029 -4.974 1.00 91.56 106 LEU A CA 1
ATOM 823 C C . LEU A 1 106 ? 18.721 -6.788 -4.687 1.00 91.56 106 LEU A C 1
ATOM 825 O O . LEU A 1 106 ? 18.213 -5.670 -4.741 1.00 91.56 106 LEU A O 1
ATOM 829 N N . LEU A 1 107 ? 20.021 -6.964 -4.435 1.00 92.50 107 LEU A N 1
ATOM 830 C CA . LEU A 1 107 ? 20.940 -5.847 -4.188 1.00 92.50 107 LEU A CA 1
ATOM 831 C C . LEU A 1 107 ? 21.128 -4.963 -5.434 1.00 92.50 107 LEU A C 1
ATOM 833 O O . LEU A 1 107 ? 21.295 -3.749 -5.313 1.00 92.50 107 LEU A O 1
ATOM 837 N N . GLN A 1 108 ? 21.052 -5.555 -6.630 1.00 95.44 108 GLN A N 1
ATOM 838 C CA . GLN A 1 108 ? 21.172 -4.847 -7.911 1.00 95.44 108 GLN A CA 1
ATOM 839 C C . GLN A 1 108 ? 19.946 -3.980 -8.243 1.00 95.44 108 GLN A C 1
ATOM 841 O O . GLN A 1 108 ? 20.084 -2.990 -8.964 1.00 95.44 108 GLN A O 1
ATOM 846 N N . ILE A 1 109 ? 18.766 -4.284 -7.689 1.00 96.81 109 ILE A N 1
ATOM 847 C CA . ILE A 1 109 ? 17.501 -3.600 -8.023 1.00 96.81 109 ILE A CA 1
ATOM 848 C C . ILE A 1 109 ? 17.575 -2.097 -7.780 1.00 96.81 109 ILE A C 1
ATOM 850 O O . ILE A 1 109 ? 17.071 -1.326 -8.592 1.00 96.81 109 ILE A O 1
ATOM 854 N N . ARG A 1 110 ? 18.252 -1.660 -6.711 1.00 96.44 110 ARG A N 1
ATOM 855 C CA . ARG A 1 110 ? 18.432 -0.229 -6.431 1.00 96.44 110 ARG A CA 1
ATOM 856 C C . ARG A 1 110 ? 19.080 0.495 -7.614 1.00 96.44 110 ARG A C 1
ATOM 858 O O . ARG A 1 110 ? 18.622 1.570 -7.990 1.00 96.44 110 ARG A O 1
ATOM 865 N N . ALA A 1 111 ? 20.151 -0.071 -8.168 1.00 96.94 111 ALA A N 1
ATOM 866 C CA . ALA A 1 111 ? 20.885 0.543 -9.270 1.00 96.94 111 ALA A CA 1
ATOM 867 C C . ALA A 1 111 ? 20.036 0.574 -10.548 1.00 96.94 111 ALA A C 1
ATOM 869 O O . ALA A 1 111 ? 19.949 1.615 -11.196 1.00 96.94 111 ALA A O 1
ATOM 870 N N . VAL A 1 112 ? 19.344 -0.530 -10.851 1.00 98.00 112 VAL A N 1
ATOM 871 C CA . VAL A 1 112 ? 18.439 -0.624 -12.008 1.00 98.00 112 VAL A CA 1
ATOM 872 C C . VAL A 1 112 ? 17.300 0.390 -11.903 1.00 98.00 112 VAL A C 1
ATOM 874 O O . VAL A 1 112 ? 16.999 1.086 -12.869 1.00 98.00 112 VAL A O 1
ATOM 877 N N . LEU A 1 113 ? 16.695 0.529 -10.723 1.00 97.38 113 LEU A N 1
ATOM 878 C CA . LEU A 1 113 ? 15.593 1.459 -10.496 1.00 97.38 113 LEU A CA 1
ATOM 879 C C . LEU A 1 113 ? 16.033 2.923 -10.629 1.00 97.38 113 LEU A C 1
ATOM 881 O O . LEU A 1 113 ? 15.333 3.713 -11.256 1.00 97.38 113 LEU A O 1
ATOM 885 N N . ILE A 1 114 ? 17.202 3.279 -10.086 1.00 97.31 114 ILE A N 1
ATOM 886 C CA . ILE A 1 114 ? 17.790 4.620 -10.239 1.00 97.31 114 ILE A CA 1
ATOM 887 C C . ILE A 1 114 ? 17.987 4.958 -11.720 1.00 97.31 114 ILE A C 1
ATOM 889 O O . ILE A 1 114 ? 17.598 6.038 -12.162 1.00 97.31 114 ILE A O 1
ATOM 893 N N . GLU A 1 115 ? 18.553 4.031 -12.490 1.00 97.19 115 GLU A N 1
ATOM 894 C CA . GLU A 1 115 ? 18.821 4.237 -13.913 1.00 97.19 115 GLU A CA 1
ATOM 895 C C . GLU A 1 115 ? 17.533 4.308 -14.748 1.00 97.19 115 GLU A C 1
ATOM 897 O O . GLU A 1 115 ? 17.401 5.134 -15.654 1.00 97.19 115 GLU A O 1
ATOM 902 N N . THR A 1 116 ? 16.537 3.502 -14.381 1.00 96.88 116 THR A N 1
ATOM 903 C CA . THR A 1 116 ? 15.197 3.544 -14.976 1.00 96.88 116 THR A CA 1
ATOM 904 C C . THR A 1 116 ? 14.546 4.911 -14.751 1.00 96.88 116 THR A C 1
ATOM 906 O O . THR A 1 116 ? 14.089 5.541 -15.704 1.00 96.88 116 THR A O 1
ATOM 909 N N . LEU A 1 117 ? 14.561 5.425 -13.514 1.00 95.88 117 LEU A N 1
ATOM 910 C CA . LEU A 1 117 ? 14.034 6.757 -13.197 1.00 95.88 117 LEU A CA 1
ATOM 911 C C . LEU A 1 117 ? 14.785 7.859 -13.953 1.00 95.88 117 LEU A C 1
ATOM 913 O O . LEU A 1 117 ? 14.159 8.787 -14.462 1.00 95.88 117 LEU A O 1
ATOM 917 N N . ARG A 1 118 ? 16.112 7.741 -14.078 1.00 95.44 118 ARG A N 1
ATOM 918 C CA . ARG A 1 118 ? 16.946 8.682 -14.841 1.00 95.44 118 ARG A CA 1
ATOM 919 C C . ARG A 1 118 ? 16.564 8.726 -16.321 1.00 95.44 118 ARG A C 1
ATOM 921 O O . ARG A 1 118 ? 16.551 9.802 -16.911 1.00 95.44 118 ARG A O 1
ATOM 928 N N . THR A 1 119 ? 16.229 7.572 -16.893 1.00 94.81 119 THR A N 1
ATOM 929 C CA . THR A 1 119 ? 15.794 7.430 -18.291 1.00 94.81 119 THR A CA 1
ATOM 930 C C . THR A 1 119 ? 14.397 8.003 -18.512 1.00 94.81 119 THR A C 1
ATOM 932 O O . THR A 1 119 ? 14.156 8.665 -19.518 1.00 94.81 119 THR A O 1
ATOM 935 N N . LEU A 1 120 ? 13.489 7.790 -17.559 1.00 93.94 120 LEU A N 1
ATOM 936 C CA . LEU A 1 120 ? 12.108 8.269 -17.632 1.00 93.94 120 LEU A CA 1
ATOM 937 C C . LEU A 1 120 ? 11.975 9.772 -17.360 1.00 93.94 120 LEU A C 1
ATOM 939 O O . LEU A 1 120 ? 11.092 10.424 -17.912 1.00 93.94 120 LEU A O 1
ATOM 943 N N . LEU A 1 121 ? 12.852 10.335 -16.524 1.00 93.88 121 LEU A N 1
ATOM 944 C CA . LEU A 1 121 ? 12.826 11.743 -16.123 1.00 93.88 121 LEU A CA 1
ATOM 945 C C . LEU A 1 121 ? 14.161 12.440 -16.450 1.00 93.88 121 LEU A C 1
ATOM 947 O O . LEU A 1 121 ? 14.803 12.999 -15.553 1.00 93.88 121 LEU A O 1
ATOM 951 N N . PRO A 1 122 ? 14.605 12.450 -17.721 1.00 93.00 122 PRO A N 1
ATOM 952 C CA . PRO A 1 122 ? 15.955 12.879 -18.087 1.00 93.00 122 PRO A CA 1
ATOM 953 C C . PRO A 1 122 ? 16.196 14.367 -17.814 1.00 93.00 122 PRO A C 1
ATOM 955 O O . PRO A 1 122 ? 17.298 14.756 -17.438 1.00 93.00 122 PRO A O 1
ATOM 958 N N . THR A 1 123 ? 15.167 15.206 -17.936 1.00 90.81 123 THR A N 1
ATOM 959 C CA . THR A 1 123 ? 15.254 16.644 -17.637 1.00 90.81 123 THR A CA 1
ATOM 960 C C . THR A 1 123 ? 15.386 16.937 -16.143 1.00 90.81 123 THR A C 1
ATOM 962 O O . THR A 1 123 ? 15.954 17.962 -15.778 1.00 90.81 123 THR A O 1
ATOM 965 N N . TYR A 1 124 ? 14.885 16.048 -15.280 1.00 90.00 124 TYR A N 1
ATOM 966 C CA . TYR A 1 124 ? 14.874 16.233 -13.827 1.00 90.00 124 TYR A CA 1
ATOM 967 C C . TYR A 1 124 ? 16.046 15.524 -13.132 1.00 90.00 124 TYR A C 1
ATOM 969 O O . TYR A 1 124 ? 16.616 16.057 -12.181 1.00 90.00 124 TYR A O 1
ATOM 977 N N . LEU A 1 125 ? 16.421 14.333 -13.612 1.00 93.31 125 LEU A N 1
ATOM 978 C CA . LEU A 1 125 ? 17.418 13.455 -12.986 1.00 93.31 125 LEU A CA 1
ATOM 979 C C . LEU A 1 125 ? 18.675 13.236 -13.836 1.00 93.31 125 LEU A C 1
ATOM 981 O O . LEU A 1 125 ? 19.639 12.663 -13.340 1.00 93.31 125 LEU A O 1
ATOM 985 N N . GLY A 1 126 ? 18.703 13.668 -15.101 1.00 89.38 126 GLY A N 1
ATOM 986 C CA . GLY A 1 126 ? 19.757 13.288 -16.051 1.00 89.38 126 GLY A CA 1
ATOM 987 C C . GLY A 1 126 ? 21.174 13.709 -15.652 1.00 89.38 126 GLY A C 1
ATOM 988 O O . GLY A 1 126 ? 22.122 13.000 -15.981 1.00 89.38 126 GLY A O 1
ATOM 989 N N . ALA A 1 127 ? 21.311 14.821 -14.923 1.00 91.56 127 ALA A N 1
ATOM 990 C CA . ALA A 1 127 ? 22.588 15.330 -14.412 1.00 91.56 127 ALA A CA 1
ATOM 991 C C . ALA A 1 127 ? 22.901 14.888 -12.968 1.00 91.56 127 ALA A C 1
ATOM 993 O O . ALA A 1 127 ? 23.968 15.211 -12.448 1.00 91.56 127 ALA A O 1
ATOM 994 N N . CYS A 1 128 ? 21.977 14.193 -12.300 1.00 92.81 128 CYS A N 1
ATOM 995 C CA . CYS A 1 128 ? 22.156 13.740 -10.926 1.00 92.81 128 CYS A CA 1
ATOM 996 C C . CYS A 1 128 ? 22.980 12.447 -10.891 1.00 92.81 128 CYS A C 1
ATOM 998 O O . CYS A 1 128 ? 22.739 11.522 -11.667 1.00 92.81 128 CYS A O 1
ATOM 1000 N N . ASP A 1 129 ? 23.915 12.349 -9.947 1.00 94.88 129 ASP A N 1
ATOM 1001 C CA . ASP A 1 129 ? 24.563 11.074 -9.646 1.00 94.88 129 ASP A CA 1
ATOM 1002 C C . ASP A 1 129 ? 23.581 10.094 -8.955 1.00 94.88 129 ASP A C 1
ATOM 1004 O O . ASP A 1 129 ? 22.546 10.513 -8.416 1.00 94.88 129 ASP A O 1
ATOM 1008 N N . PRO A 1 130 ? 23.881 8.780 -8.924 1.00 93.88 130 PRO A N 1
ATOM 1009 C CA . PRO A 1 130 ? 22.986 7.783 -8.336 1.00 93.88 130 PRO A CA 1
ATOM 1010 C C . PRO A 1 130 ? 22.619 8.022 -6.864 1.00 93.88 130 PRO A C 1
ATOM 1012 O O . PRO A 1 130 ? 21.518 7.670 -6.433 1.00 93.88 130 PRO A O 1
ATOM 1015 N N . GLN A 1 131 ? 23.520 8.606 -6.070 1.00 94.31 131 GLN A N 1
ATOM 1016 C CA . GLN A 1 131 ? 23.272 8.859 -4.653 1.00 94.31 131 GLN A CA 1
ATOM 1017 C C . GLN A 1 131 ? 22.305 10.035 -4.476 1.00 94.31 131 GLN A C 1
ATOM 1019 O O . GLN A 1 131 ? 21.395 9.958 -3.649 1.00 94.31 131 GLN A O 1
ATOM 1024 N N . MET A 1 132 ? 22.446 11.077 -5.297 1.00 93.75 132 MET A N 1
ATOM 1025 C CA . MET A 1 132 ? 21.520 12.205 -5.353 1.00 93.75 132 MET A CA 1
ATOM 1026 C C . MET A 1 132 ? 20.127 11.774 -5.819 1.00 93.75 132 MET A C 1
ATOM 1028 O O . MET A 1 132 ? 19.135 12.173 -5.207 1.00 93.75 132 MET A O 1
ATOM 1032 N N . ILE A 1 133 ? 20.038 10.921 -6.849 1.00 94.19 133 ILE A N 1
ATOM 1033 C CA . ILE A 1 133 ? 18.755 10.357 -7.298 1.00 94.19 133 ILE A CA 1
ATOM 1034 C C . ILE A 1 133 ? 18.102 9.585 -6.153 1.00 94.19 133 ILE A C 1
ATOM 1036 O O . ILE A 1 133 ? 16.934 9.820 -5.858 1.00 94.19 133 ILE A O 1
ATOM 1040 N N . ALA A 1 134 ? 18.851 8.716 -5.467 1.00 93.69 134 ALA A N 1
ATOM 1041 C CA . ALA A 1 134 ? 18.307 7.930 -4.366 1.00 93.69 134 ALA A CA 1
ATOM 1042 C C . ALA A 1 134 ? 17.752 8.811 -3.233 1.00 93.69 134 ALA A C 1
ATOM 1044 O O . ALA A 1 134 ? 16.627 8.595 -2.789 1.00 93.69 134 ALA A O 1
ATOM 1045 N N . ALA A 1 135 ? 18.516 9.823 -2.811 1.00 91.19 135 ALA A N 1
ATOM 1046 C CA . ALA A 1 135 ? 18.124 10.733 -1.736 1.00 91.19 135 ALA A CA 1
ATOM 1047 C C . ALA A 1 135 ? 16.929 11.629 -2.102 1.00 91.19 135 ALA A C 1
ATOM 1049 O O . ALA A 1 135 ? 16.142 11.988 -1.230 1.00 91.19 135 ALA A O 1
ATOM 1050 N N . ARG A 1 136 ? 16.793 12.001 -3.380 1.00 89.75 136 ARG A N 1
ATOM 1051 C CA . ARG A 1 136 ? 15.701 12.856 -3.864 1.00 89.75 136 ARG A CA 1
ATOM 1052 C C . ARG A 1 136 ? 14.431 12.070 -4.180 1.00 89.75 136 ARG A C 1
ATOM 1054 O O . ARG A 1 136 ? 13.340 12.595 -3.985 1.00 89.75 136 ARG A O 1
ATOM 1061 N N . CYS A 1 137 ? 14.568 10.850 -4.699 1.00 91.56 137 CYS A N 1
ATOM 1062 C CA . CYS A 1 137 ? 13.440 10.113 -5.255 1.00 91.56 137 CYS A CA 1
ATOM 1063 C C . CYS A 1 137 ? 12.746 9.207 -4.245 1.00 91.56 137 CYS A C 1
ATOM 1065 O O . CYS A 1 137 ? 11.532 9.055 -4.321 1.00 91.56 137 CYS A O 1
ATOM 1067 N N . PHE A 1 138 ? 13.479 8.587 -3.319 1.00 94.50 138 PHE A N 1
ATOM 1068 C CA . PHE A 1 138 ? 12.895 7.578 -2.440 1.00 94.50 138 PHE A CA 1
ATOM 1069 C C . PHE A 1 138 ? 12.592 8.137 -1.055 1.00 94.50 138 PHE A C 1
ATOM 1071 O O . PHE A 1 138 ? 13.474 8.619 -0.351 1.00 94.50 138 PHE A O 1
ATOM 1078 N N . THR A 1 139 ? 11.339 7.992 -0.629 1.00 92.00 139 THR A N 1
ATOM 1079 C CA . THR A 1 139 ? 10.920 8.289 0.751 1.00 92.00 139 THR A CA 1
ATOM 1080 C C . THR A 1 139 ? 11.260 7.146 1.704 1.00 92.00 139 THR A C 1
ATOM 1082 O O . THR A 1 139 ? 11.491 7.369 2.892 1.00 92.00 139 THR A O 1
ATOM 1085 N N . LYS A 1 140 ? 11.300 5.912 1.189 1.00 92.31 140 LYS A N 1
ATOM 1086 C CA . LYS A 1 140 ? 11.713 4.712 1.920 1.00 92.31 140 LYS A CA 1
ATOM 1087 C C . LYS A 1 140 ? 12.516 3.813 0.995 1.00 92.31 140 LYS A C 1
ATOM 1089 O O . LYS A 1 140 ? 12.162 3.632 -0.169 1.00 92.31 140 LYS A O 1
ATOM 1094 N N . MET A 1 141 ? 13.575 3.230 1.538 1.00 94.44 141 MET A N 1
ATOM 1095 C CA . MET A 1 141 ? 14.379 2.211 0.877 1.00 94.44 141 MET A CA 1
ATOM 1096 C C . MET A 1 141 ? 14.729 1.150 1.904 1.00 94.44 141 MET A C 1
ATOM 1098 O O . MET A 1 141 ? 15.259 1.469 2.969 1.00 94.44 141 MET A O 1
ATOM 1102 N N . PHE A 1 142 ? 14.443 -0.103 1.592 1.00 93.75 142 PHE A N 1
ATOM 1103 C CA . PHE A 1 142 ? 14.754 -1.212 2.475 1.00 93.75 142 PHE A CA 1
ATOM 1104 C C . PHE A 1 142 ? 15.074 -2.457 1.662 1.00 93.75 142 PHE A C 1
ATOM 1106 O O . PHE A 1 142 ? 14.408 -2.752 0.674 1.00 93.75 142 PHE A O 1
ATOM 1113 N N . VAL A 1 143 ? 16.088 -3.194 2.101 1.00 93.88 143 VAL A N 1
ATOM 1114 C CA . VAL A 1 143 ? 16.404 -4.529 1.599 1.00 93.88 143 VAL A CA 1
ATOM 1115 C C . VAL A 1 143 ? 16.622 -5.412 2.815 1.00 93.88 143 VAL A C 1
ATOM 1117 O O . VAL A 1 143 ? 17.357 -5.039 3.730 1.00 93.88 143 VAL A O 1
ATOM 1120 N N . THR A 1 144 ? 15.962 -6.562 2.847 1.00 92.38 144 THR A N 1
ATOM 1121 C CA . THR A 1 144 ? 16.082 -7.513 3.955 1.00 92.38 144 THR A CA 1
ATOM 1122 C C . THR A 1 144 ? 17.478 -8.098 4.059 1.00 92.38 144 THR A C 1
ATOM 1124 O O . THR A 1 144 ? 18.034 -8.433 3.020 1.00 92.38 144 THR A O 1
ATOM 1127 N N . PRO A 1 145 ? 18.017 -8.332 5.266 1.00 88.75 145 PRO A N 1
ATOM 1128 C CA . PRO A 1 145 ? 19.302 -8.999 5.430 1.00 88.75 145 PRO A CA 1
ATOM 1129 C C . PRO A 1 145 ? 19.254 -10.472 4.992 1.00 88.75 145 PRO A C 1
ATOM 1131 O O . PRO A 1 145 ? 18.213 -11.138 5.050 1.00 88.75 145 PRO A O 1
ATOM 1134 N N . LEU A 1 146 ? 20.417 -11.004 4.612 1.00 85.25 146 LEU A N 1
ATOM 1135 C CA . LEU A 1 146 ? 20.580 -12.414 4.260 1.00 85.25 146 LEU A CA 1
ATOM 1136 C C . LEU A 1 146 ? 20.190 -13.327 5.440 1.00 85.25 146 LEU A C 1
ATOM 1138 O O . LEU A 1 146 ? 20.542 -13.053 6.585 1.00 85.25 146 LEU A O 1
ATOM 1142 N N . GLY A 1 147 ? 19.486 -14.428 5.154 1.00 80.88 147 GLY A N 1
ATOM 1143 C CA . GLY A 1 147 ? 19.021 -15.391 6.166 1.00 80.88 147 GLY A CA 1
ATOM 1144 C C . GLY A 1 147 ? 17.616 -15.119 6.718 1.00 80.88 147 GLY A C 1
ATOM 1145 O O . GLY A 1 147 ? 17.142 -15.872 7.563 1.00 80.88 147 GLY A O 1
ATOM 1146 N N . SER A 1 148 ? 16.945 -14.079 6.223 1.00 84.88 148 SER A N 1
ATOM 1147 C CA . SER A 1 148 ? 15.519 -13.819 6.445 1.00 84.88 148 SER A CA 1
ATOM 1148 C C . SER A 1 148 ? 14.724 -13.980 5.143 1.00 84.88 148 SER A C 1
ATOM 1150 O O . SER A 1 148 ? 15.287 -14.371 4.114 1.00 84.88 148 SER A O 1
ATOM 1152 N N . ASP A 1 149 ? 13.421 -13.691 5.177 1.00 89.44 149 ASP A N 1
ATOM 1153 C CA . ASP A 1 149 ? 12.631 -13.508 3.958 1.00 89.44 149 ASP A CA 1
ATOM 1154 C C . ASP A 1 149 ? 13.337 -12.516 3.029 1.00 89.44 149 ASP A C 1
ATOM 1156 O O . ASP A 1 149 ? 13.673 -11.417 3.447 1.00 89.44 149 ASP A O 1
ATOM 1160 N N . ARG A 1 150 ? 13.576 -12.898 1.775 1.00 93.00 150 ARG A N 1
ATOM 1161 C CA . ARG A 1 150 ? 14.299 -12.090 0.791 1.00 93.00 150 ARG A CA 1
ATOM 1162 C C . ARG A 1 150 ? 13.361 -11.177 0.004 1.00 93.00 150 ARG A C 1
ATOM 1164 O O . ARG A 1 150 ? 12.691 -11.628 -0.934 1.00 93.00 150 ARG A O 1
ATOM 1171 N N . TRP A 1 151 ? 13.356 -9.893 0.355 1.00 94.69 151 TRP A N 1
ATOM 1172 C CA . TRP A 1 151 ? 12.625 -8.856 -0.368 1.00 94.69 151 TRP A CA 1
ATOM 1173 C C . TRP A 1 151 ? 13.251 -7.458 -0.242 1.00 94.69 151 TRP A C 1
ATOM 1175 O O . TRP A 1 151 ? 14.079 -7.182 0.627 1.00 94.69 151 TRP A O 1
ATOM 1185 N N . ALA A 1 152 ? 12.840 -6.558 -1.131 1.00 95.88 152 ALA A N 1
ATOM 1186 C CA . ALA A 1 152 ? 13.196 -5.145 -1.106 1.00 95.88 152 ALA A CA 1
ATOM 1187 C C . ALA A 1 152 ? 11.958 -4.259 -1.305 1.00 95.88 152 ALA A C 1
ATOM 1189 O O . ALA A 1 152 ? 10.998 -4.676 -1.948 1.00 95.88 152 ALA A O 1
ATOM 1190 N N . LEU A 1 153 ? 11.988 -3.041 -0.764 1.00 96.12 153 LEU A N 1
ATOM 1191 C CA . LEU A 1 153 ? 10.952 -2.018 -0.918 1.00 96.12 153 LEU A CA 1
ATOM 1192 C C . LEU A 1 153 ? 11.592 -0.674 -1.259 1.00 96.12 153 LEU A C 1
ATOM 1194 O O . LEU A 1 153 ? 12.511 -0.223 -0.570 1.00 96.12 153 LEU A O 1
ATOM 1198 N N . PHE A 1 154 ? 11.044 -0.019 -2.277 1.00 97.19 154 PHE A N 1
ATOM 1199 C CA . PHE A 1 154 ? 11.387 1.339 -2.677 1.00 97.19 154 PHE A CA 1
ATOM 1200 C C . PHE A 1 154 ? 10.097 2.146 -2.829 1.00 97.19 154 PHE A C 1
ATOM 1202 O O . PHE A 1 154 ? 9.275 1.841 -3.690 1.00 97.19 154 PHE A O 1
ATOM 1209 N N . SER A 1 155 ? 9.923 3.166 -1.991 1.00 95.31 155 SER A N 1
ATOM 1210 C CA . SER A 1 155 ? 8.727 4.015 -1.989 1.00 95.31 155 SER A CA 1
ATOM 1211 C C . SER A 1 155 ? 9.016 5.344 -2.671 1.00 95.31 155 SER A C 1
ATOM 1213 O O . SER A 1 155 ? 9.865 6.111 -2.204 1.00 95.31 155 SER A O 1
ATOM 1215 N N . LEU A 1 156 ? 8.286 5.641 -3.741 1.00 94.19 156 LEU A N 1
ATOM 1216 C CA . LEU A 1 156 ? 8.295 6.938 -4.408 1.00 94.19 156 LEU A CA 1
ATOM 1217 C C . LEU A 1 156 ? 7.173 7.828 -3.840 1.00 94.19 156 LEU A C 1
ATOM 1219 O O . LEU A 1 156 ? 6.080 7.332 -3.547 1.00 94.19 156 LEU A O 1
ATOM 1223 N N . PRO A 1 157 ? 7.430 9.133 -3.651 1.00 88.81 157 PRO A N 1
ATOM 1224 C CA . PRO A 1 157 ? 6.412 10.081 -3.219 1.00 88.81 157 PRO A CA 1
ATOM 1225 C C . PRO A 1 157 ? 5.330 10.252 -4.293 1.00 88.81 157 PRO A C 1
ATOM 1227 O O . PRO A 1 157 ? 5.549 9.977 -5.471 1.00 88.81 157 PRO A O 1
ATOM 1230 N N . GLY A 1 158 ? 4.157 10.717 -3.874 1.00 84.31 158 GLY A N 1
ATOM 1231 C CA . GLY A 1 158 ? 3.021 10.962 -4.756 1.00 84.31 158 GLY A CA 1
ATOM 1232 C C . GLY A 1 158 ? 1.700 10.944 -3.993 1.00 84.31 158 GLY A C 1
ATOM 1233 O O . GLY A 1 158 ? 1.664 10.670 -2.792 1.00 84.31 158 GLY A O 1
ATOM 1234 N N . CYS A 1 159 ? 0.613 11.231 -4.705 1.00 81.62 159 CYS A N 1
ATOM 1235 C CA . CYS A 1 159 ? -0.752 11.023 -4.233 1.00 81.62 159 CYS A CA 1
ATOM 1236 C C . CYS A 1 159 ? -1.564 10.384 -5.375 1.00 81.62 159 CYS A C 1
ATOM 1238 O O . CYS A 1 159 ? -2.014 11.108 -6.267 1.00 81.62 159 CYS A O 1
ATOM 1240 N N . PRO A 1 160 ? -1.702 9.046 -5.404 1.00 87.56 160 PRO A N 1
ATOM 1241 C CA . PRO A 1 160 ? -1.193 8.067 -4.429 1.00 87.56 160 PRO A CA 1
ATOM 1242 C C . PRO A 1 160 ? 0.344 7.953 -4.412 1.00 87.56 160 PRO A C 1
ATOM 1244 O O . PRO A 1 160 ? 1.009 8.241 -5.408 1.00 87.56 160 PRO A O 1
ATOM 1247 N N . ALA A 1 161 ? 0.908 7.508 -3.286 1.00 89.31 161 ALA A N 1
ATOM 1248 C CA . ALA A 1 161 ? 2.317 7.108 -3.218 1.00 89.31 161 ALA A CA 1
ATOM 1249 C C . ALA A 1 161 ? 2.536 5.783 -3.970 1.00 89.31 161 ALA A C 1
ATOM 1251 O O . ALA A 1 161 ? 1.599 4.999 -4.112 1.00 89.31 161 ALA A O 1
ATOM 1252 N N . LEU A 1 162 ? 3.756 5.507 -4.436 1.00 94.50 162 LEU A N 1
ATOM 1253 C CA . LEU A 1 162 ? 4.055 4.286 -5.192 1.00 94.50 162 LEU A CA 1
ATOM 1254 C C . LEU A 1 162 ? 5.079 3.423 -4.453 1.00 94.50 162 LEU A C 1
ATOM 1256 O O . LEU A 1 162 ? 6.249 3.790 -4.349 1.00 94.50 162 LEU A O 1
ATOM 1260 N N . ASP A 1 163 ? 4.641 2.260 -3.979 1.00 95.50 163 ASP A N 1
ATOM 1261 C CA . ASP A 1 163 ? 5.457 1.302 -3.239 1.00 95.50 163 ASP A CA 1
ATOM 1262 C C . ASP A 1 163 ? 5.862 0.148 -4.162 1.00 95.50 163 ASP A C 1
ATOM 1264 O O . ASP A 1 163 ? 5.060 -0.723 -4.499 1.00 95.50 163 ASP A O 1
ATOM 1268 N N . LEU A 1 164 ? 7.133 0.132 -4.569 1.00 97.62 164 LEU A N 1
ATOM 1269 C CA . LEU A 1 164 ? 7.708 -0.903 -5.427 1.00 97.62 164 LEU A CA 1
ATOM 1270 C C . LEU A 1 164 ? 8.365 -1.978 -4.560 1.00 97.62 164 LEU A C 1
ATOM 1272 O O . LEU A 1 164 ? 9.423 -1.754 -3.963 1.00 97.62 164 LEU A O 1
ATOM 1276 N N . LYS A 1 165 ? 7.735 -3.150 -4.484 1.00 96.56 165 LYS A N 1
ATOM 1277 C CA . LYS A 1 165 ? 8.207 -4.303 -3.710 1.00 96.56 165 LYS A CA 1
ATOM 1278 C C . LYS A 1 165 ? 8.794 -5.349 -4.637 1.00 96.56 165 LYS A C 1
ATOM 1280 O O . LYS A 1 165 ? 8.204 -5.679 -5.655 1.00 96.56 165 LYS A O 1
ATOM 1285 N N . PHE A 1 166 ? 9.923 -5.921 -4.258 1.00 97.19 166 PHE A N 1
ATOM 1286 C CA . PHE A 1 166 ? 10.595 -6.968 -5.018 1.00 97.19 166 PHE A CA 1
ATOM 1287 C C . PHE A 1 166 ? 10.751 -8.176 -4.120 1.00 97.19 166 PHE A C 1
ATOM 1289 O O . PHE A 1 166 ? 11.439 -8.094 -3.105 1.00 97.19 166 PHE A O 1
ATOM 1296 N N . VAL A 1 167 ? 10.088 -9.276 -4.457 1.00 94.75 167 VAL A N 1
ATOM 1297 C CA . VAL A 1 167 ? 9.917 -10.416 -3.554 1.00 94.75 167 VAL A CA 1
ATOM 1298 C C . VAL A 1 167 ? 10.493 -11.667 -4.198 1.00 94.75 167 VAL A C 1
ATOM 1300 O O . VAL A 1 167 ? 10.035 -12.082 -5.253 1.00 94.75 167 VAL A O 1
ATOM 1303 N N . GLN A 1 168 ? 11.480 -12.286 -3.546 1.00 91.94 168 GLN A N 1
ATOM 1304 C CA . GLN A 1 168 ? 11.933 -13.644 -3.878 1.00 91.94 168 GLN A CA 1
ATOM 1305 C C . GLN A 1 168 ? 11.246 -14.675 -2.985 1.00 91.94 168 GLN A C 1
ATOM 1307 O O . GLN A 1 168 ? 10.802 -15.727 -3.431 1.00 91.94 168 GLN A O 1
ATOM 1312 N N . THR A 1 169 ? 11.194 -14.381 -1.689 1.00 87.56 169 THR A N 1
ATOM 1313 C CA . THR A 1 169 ? 10.549 -15.218 -0.679 1.00 87.56 169 THR A CA 1
ATOM 1314 C C . THR A 1 169 ? 9.984 -14.297 0.386 1.00 87.56 169 THR A C 1
ATOM 1316 O O . THR A 1 169 ? 10.732 -13.493 0.942 1.00 87.56 169 THR A O 1
ATOM 1319 N N . LEU A 1 170 ? 8.698 -14.421 0.688 1.00 81.31 170 LEU A N 1
ATOM 1320 C CA . LEU A 1 170 ? 8.067 -13.677 1.768 1.00 81.31 170 LEU A CA 1
ATOM 1321 C C . LEU A 1 170 ? 7.105 -14.594 2.512 1.00 81.31 170 LEU A C 1
ATOM 1323 O O . LEU A 1 170 ? 6.115 -15.070 1.953 1.00 81.31 170 LEU A O 1
ATOM 1327 N N . SER A 1 171 ? 7.383 -14.808 3.790 1.00 72.94 171 SER A N 1
ATOM 1328 C CA . SER A 1 171 ? 6.489 -15.454 4.736 1.00 72.94 171 SER A CA 1
ATOM 1329 C C . SER A 1 171 ? 5.419 -14.433 5.119 1.00 72.94 171 SER A C 1
ATOM 1331 O O . SER A 1 171 ? 5.498 -13.780 6.157 1.00 72.94 171 SER A O 1
ATOM 1333 N N . SER A 1 172 ? 4.448 -14.212 4.229 1.00 64.12 172 SER A N 1
ATOM 1334 C CA . SER A 1 172 ? 3.479 -13.129 4.408 1.00 64.12 172 SER A CA 1
ATOM 1335 C C . SER A 1 172 ? 2.669 -13.335 5.698 1.00 64.12 172 SER A C 1
ATOM 1337 O O . SER A 1 172 ? 2.027 -14.383 5.857 1.00 64.12 172 SER A O 1
ATOM 1339 N N . PRO A 1 173 ? 2.683 -12.375 6.645 1.00 60.34 173 PRO A N 1
ATOM 1340 C CA . PRO A 1 173 ? 1.788 -12.426 7.786 1.00 60.34 173 PRO A CA 1
ATOM 1341 C C . PRO A 1 173 ? 0.348 -12.371 7.280 1.00 60.34 173 PRO A C 1
ATOM 1343 O O . PRO A 1 173 ? 0.037 -11.728 6.276 1.00 60.34 173 PRO A O 1
ATOM 1346 N N . TYR A 1 174 ? -0.546 -13.058 7.985 1.00 63.97 174 TYR A N 1
ATOM 1347 C CA . TYR A 1 174 ? -1.955 -13.065 7.619 1.00 63.97 174 TYR A CA 1
ATOM 1348 C C . TYR A 1 174 ? -2.491 -11.624 7.608 1.00 63.97 174 TYR A C 1
ATOM 1350 O O . TYR A 1 174 ? -2.187 -10.841 8.508 1.00 63.97 174 TYR A O 1
ATOM 1358 N N . GLN A 1 175 ? -3.287 -11.271 6.601 1.00 72.25 175 GLN A N 1
ATOM 1359 C CA . GLN A 1 175 ? -3.979 -9.985 6.511 1.00 72.25 175 GLN A CA 1
ATOM 1360 C C . GLN A 1 175 ? -5.489 -10.219 6.440 1.00 72.25 175 GLN A C 1
ATOM 1362 O O . GLN A 1 175 ? -5.937 -11.306 6.078 1.00 72.25 175 GLN A O 1
ATOM 1367 N N . PHE A 1 176 ? -6.286 -9.198 6.772 1.00 80.81 176 PHE A N 1
ATOM 1368 C CA . PHE A 1 176 ? -7.738 -9.247 6.574 1.00 80.81 176 PHE A CA 1
ATOM 1369 C C . PHE A 1 176 ? -8.081 -9.614 5.124 1.00 80.81 176 PHE A C 1
ATOM 1371 O O . PHE A 1 176 ? -7.358 -9.239 4.200 1.00 80.81 176 PHE A O 1
ATOM 1378 N N . THR A 1 177 ? -9.209 -10.294 4.909 1.00 82.19 177 THR A N 1
ATOM 1379 C CA . THR A 1 177 ? -9.628 -10.769 3.574 1.00 82.19 177 THR A CA 1
ATOM 1380 C C . THR A 1 177 ? -9.688 -9.665 2.523 1.00 82.19 177 THR A C 1
ATOM 1382 O O . THR A 1 177 ? -9.327 -9.896 1.374 1.00 82.19 177 THR A O 1
ATOM 1385 N N . MET A 1 178 ? -10.045 -8.441 2.908 1.00 78.31 178 MET A N 1
ATOM 1386 C CA . MET A 1 178 ? -10.063 -7.283 2.008 1.00 78.31 178 MET A CA 1
ATOM 1387 C C . MET A 1 178 ? -8.688 -6.898 1.427 1.00 78.31 178 MET A C 1
ATOM 1389 O O . MET A 1 178 ? -8.620 -6.141 0.469 1.00 78.31 178 MET A O 1
ATOM 1393 N N . ASN A 1 179 ? -7.592 -7.411 1.991 1.00 80.38 179 ASN A N 1
ATOM 1394 C CA . ASN A 1 179 ? -6.222 -7.223 1.502 1.00 80.38 179 ASN A CA 1
ATOM 1395 C C . ASN A 1 179 ? -5.639 -8.477 0.856 1.00 80.38 179 ASN A C 1
ATOM 1397 O O . ASN A 1 179 ? -4.445 -8.531 0.589 1.00 80.38 179 ASN A O 1
ATOM 1401 N N . SER A 1 180 ? -6.471 -9.493 0.639 1.00 86.88 180 SER A N 1
ATOM 1402 C CA . SER A 1 180 ? -6.032 -10.760 0.064 1.00 86.88 180 SER A CA 1
ATOM 1403 C C . SER A 1 180 ? -6.062 -10.779 -1.465 1.00 86.88 180 SER A C 1
ATOM 1405 O O . SER A 1 180 ? -5.590 -11.747 -2.058 1.00 86.88 180 SER A O 1
ATOM 1407 N N . ILE A 1 181 ? -6.608 -9.733 -2.092 1.00 89.88 181 ILE A N 1
ATOM 1408 C CA . ILE A 1 181 ? -6.722 -9.609 -3.545 1.00 89.88 181 ILE A CA 1
ATOM 1409 C C . ILE A 1 181 ? -5.430 -9.029 -4.110 1.00 89.88 181 ILE A C 1
ATOM 1411 O O . ILE A 1 181 ? -4.959 -7.980 -3.675 1.00 89.88 181 ILE A O 1
ATOM 1415 N N . GLN A 1 182 ? -4.904 -9.707 -5.118 1.00 93.38 182 GLN A N 1
ATOM 1416 C CA . GLN A 1 182 ? -3.772 -9.281 -5.924 1.00 93.38 182 GLN A CA 1
ATOM 1417 C C . GLN A 1 182 ? -4.186 -9.352 -7.389 1.00 93.38 182 GLN A C 1
ATOM 1419 O O . GLN A 1 182 ? -4.894 -10.280 -7.777 1.00 93.38 182 GLN A O 1
ATOM 1424 N N . ILE A 1 183 ? -3.757 -8.404 -8.212 1.00 95.62 183 ILE A N 1
ATOM 1425 C CA . ILE A 1 183 ? -4.041 -8.420 -9.647 1.00 95.62 183 ILE A CA 1
ATOM 1426 C C . ILE A 1 183 ? -2.735 -8.606 -10.399 1.00 95.62 183 ILE A C 1
ATOM 1428 O O . ILE A 1 183 ? -1.878 -7.727 -10.379 1.00 95.62 183 ILE A O 1
ATOM 1432 N N . VAL A 1 184 ? -2.588 -9.745 -11.067 1.00 96.69 184 VAL A N 1
ATOM 1433 C CA . VAL A 1 184 ? -1.479 -10.017 -11.979 1.00 96.69 184 VAL A CA 1
ATOM 1434 C C . VAL A 1 184 ? -1.607 -9.097 -13.182 1.00 96.69 184 VAL A C 1
ATOM 1436 O O . VAL A 1 184 ? -2.609 -9.131 -13.903 1.00 96.69 184 VAL A O 1
ATOM 1439 N N . LEU A 1 185 ? -0.580 -8.277 -13.381 1.00 96.62 185 LEU A N 1
ATOM 1440 C CA . LEU A 1 185 ? -0.500 -7.332 -14.479 1.00 96.62 185 LEU A CA 1
ATOM 1441 C C . LEU A 1 185 ? -0.101 -8.050 -15.777 1.00 96.62 185 LEU A C 1
ATOM 1443 O O . LEU A 1 185 ? 0.661 -9.023 -15.746 1.00 96.62 185 LEU A O 1
ATOM 1447 N N . PRO A 1 186 ? -0.596 -7.578 -16.932 1.00 94.81 186 PRO A N 1
ATOM 1448 C CA . PRO A 1 186 ? -0.208 -8.127 -18.219 1.00 94.81 186 PRO A CA 1
ATOM 1449 C C . PRO A 1 186 ? 1.253 -7.786 -18.524 1.00 94.81 186 PRO A C 1
ATOM 1451 O O . PRO A 1 186 ? 1.761 -6.739 -18.119 1.00 94.81 186 PRO A O 1
ATOM 1454 N N . LYS A 1 187 ? 1.949 -8.654 -19.262 1.00 92.12 187 LYS A N 1
ATOM 1455 C CA . LYS A 1 187 ? 3.333 -8.384 -19.669 1.00 92.12 187 LYS A CA 1
ATOM 1456 C C . LYS A 1 187 ? 3.358 -7.387 -20.830 1.00 92.12 187 LYS A C 1
ATOM 1458 O O . LYS A 1 187 ? 2.798 -7.645 -21.897 1.00 92.12 187 LYS A O 1
ATOM 1463 N N . ALA A 1 188 ? 4.042 -6.260 -20.639 1.00 89.75 188 ALA A N 1
ATOM 1464 C CA . ALA A 1 188 ? 4.321 -5.327 -21.721 1.00 89.75 188 ALA A CA 1
ATOM 1465 C C . ALA A 1 188 ? 5.238 -5.991 -22.759 1.00 89.75 188 ALA A C 1
ATOM 1467 O O . ALA A 1 188 ? 6.231 -6.634 -22.426 1.00 89.75 188 ALA A O 1
ATOM 1468 N N . HIS A 1 189 ? 4.889 -5.856 -24.034 1.00 86.38 189 HIS A N 1
ATOM 1469 C CA . HIS A 1 189 ? 5.638 -6.480 -25.126 1.00 86.38 189 HIS A CA 1
ATOM 1470 C C . HIS A 1 189 ? 6.748 -5.582 -25.690 1.00 86.38 189 HIS A C 1
ATOM 1472 O O . HIS A 1 189 ? 7.573 -6.038 -26.479 1.00 86.38 189 HIS A O 1
ATOM 1478 N N . SER A 1 190 ? 6.721 -4.295 -25.351 1.00 88.88 190 SER A N 1
ATOM 1479 C CA . SER A 1 190 ? 7.742 -3.309 -25.687 1.00 88.88 190 SER A CA 1
ATOM 1480 C C . SER A 1 190 ? 7.706 -2.180 -24.659 1.00 88.88 190 SER A C 1
ATOM 1482 O O . SER A 1 190 ? 6.677 -1.968 -24.014 1.00 88.88 190 SER A O 1
ATOM 1484 N N . ALA A 1 191 ? 8.798 -1.420 -24.556 1.00 83.69 191 ALA A N 1
ATOM 1485 C CA . ALA A 1 191 ? 8.927 -0.332 -23.585 1.00 83.69 191 ALA A CA 1
ATOM 1486 C C . ALA A 1 191 ? 7.873 0.785 -23.744 1.00 83.69 191 ALA A C 1
ATOM 1488 O O . ALA A 1 191 ? 7.597 1.499 -22.787 1.00 83.69 191 ALA A O 1
ATOM 1489 N N . ASN A 1 192 ? 7.272 0.910 -24.932 1.00 86.25 192 ASN A N 1
ATOM 1490 C CA . ASN A 1 192 ? 6.273 1.934 -25.256 1.00 86.25 192 ASN A CA 1
ATOM 1491 C C . ASN A 1 192 ? 4.851 1.361 -25.389 1.00 86.25 192 ASN A C 1
ATOM 1493 O O . ASN A 1 192 ? 3.957 2.059 -25.865 1.00 86.25 192 ASN A O 1
ATOM 1497 N N . ALA A 1 193 ? 4.638 0.087 -25.042 1.00 90.50 193 ALA A N 1
ATOM 1498 C CA . ALA A 1 193 ? 3.324 -0.539 -25.130 1.00 90.50 193 ALA A CA 1
ATOM 1499 C C . ALA A 1 193 ? 2.342 0.136 -24.166 1.00 90.50 193 ALA A C 1
ATOM 1501 O O . ALA A 1 193 ? 2.654 0.315 -22.986 1.00 90.50 193 ALA A O 1
ATOM 1502 N N . THR A 1 194 ? 1.140 0.464 -24.639 1.00 91.94 194 THR A N 1
ATOM 1503 C CA . THR A 1 194 ? 0.081 0.947 -23.746 1.00 91.94 194 THR A CA 1
ATOM 1504 C C . THR A 1 194 ? -0.474 -0.201 -22.900 1.00 91.94 194 THR A C 1
ATOM 1506 O O . THR A 1 194 ? -0.283 -1.381 -23.216 1.00 91.94 194 THR A O 1
ATOM 1509 N N . PHE A 1 195 ? -1.177 0.133 -21.816 1.00 91.56 195 PHE A N 1
ATOM 1510 C CA . PHE A 1 195 ? -1.827 -0.875 -20.980 1.00 91.56 195 PHE A CA 1
ATOM 1511 C C . PHE A 1 195 ? -2.875 -1.674 -21.770 1.00 91.56 195 PHE A C 1
ATOM 1513 O O . PHE A 1 195 ? -2.912 -2.904 -21.678 1.00 91.56 195 PHE A O 1
ATOM 1520 N N . ALA A 1 196 ? -3.660 -0.994 -22.613 1.00 90.19 196 ALA A N 1
ATOM 1521 C CA . ALA A 1 196 ? -4.627 -1.619 -23.510 1.00 90.19 196 ALA A CA 1
ATOM 1522 C C . ALA A 1 196 ? -3.968 -2.626 -24.473 1.00 90.19 196 ALA A C 1
ATOM 1524 O O . ALA A 1 196 ? -4.462 -3.746 -24.624 1.00 90.19 196 ALA A O 1
ATOM 1525 N N . ASP A 1 197 ? -2.812 -2.285 -25.062 1.00 91.06 197 ASP A N 1
ATOM 1526 C CA . ASP A 1 197 ? -2.087 -3.202 -25.955 1.00 91.06 197 ASP A CA 1
ATOM 1527 C C . ASP A 1 197 ? -1.613 -4.471 -25.233 1.00 91.06 197 ASP A C 1
ATOM 1529 O O . ASP A 1 197 ? -1.569 -5.555 -25.824 1.00 91.06 197 ASP A O 1
ATOM 1533 N N . ALA A 1 198 ? -1.211 -4.341 -23.965 1.00 91.56 198 ALA A N 1
ATOM 1534 C CA . ALA A 1 198 ? -0.801 -5.472 -23.140 1.00 91.56 198 ALA A CA 1
ATOM 1535 C C . ALA A 1 198 ? -2.006 -6.351 -22.762 1.00 91.56 198 ALA A C 1
ATOM 1537 O O . ALA A 1 198 ? -1.940 -7.573 -22.924 1.00 91.56 198 ALA A O 1
ATOM 1538 N N . CYS A 1 199 ? -3.126 -5.742 -22.358 1.00 89.19 199 CYS A N 1
ATOM 1539 C CA . CYS A 1 199 ? -4.371 -6.450 -22.033 1.00 89.19 199 CYS A CA 1
ATOM 1540 C C . CYS A 1 199 ? -4.938 -7.229 -23.222 1.00 89.19 199 CYS A C 1
ATOM 1542 O O . CYS A 1 199 ? -5.412 -8.351 -23.051 1.00 89.19 199 CYS A O 1
ATOM 1544 N N . ALA A 1 200 ? -4.828 -6.681 -24.436 1.00 89.81 200 ALA A N 1
ATOM 1545 C CA . ALA A 1 200 ? -5.267 -7.351 -25.658 1.00 89.81 200 ALA A CA 1
ATOM 1546 C C . ALA A 1 200 ? -4.527 -8.677 -25.929 1.00 89.81 200 ALA A C 1
ATOM 1548 O O . ALA A 1 200 ? -5.030 -9.526 -26.664 1.00 89.81 200 ALA A O 1
ATOM 1549 N N . ARG A 1 201 ? -3.329 -8.866 -25.356 1.00 89.94 201 ARG A N 1
ATOM 1550 C CA . ARG A 1 201 ? -2.529 -10.096 -25.501 1.00 89.94 201 ARG A CA 1
ATOM 1551 C C . ARG A 1 201 ? -2.629 -11.019 -24.299 1.00 89.94 201 ARG A C 1
ATOM 1553 O O . ARG A 1 201 ? -2.514 -12.232 -24.453 1.00 89.94 201 ARG A O 1
ATOM 1560 N N . GLN A 1 202 ? -2.781 -10.445 -23.114 1.00 92.31 202 GLN A N 1
ATOM 1561 C CA . GLN A 1 202 ? -2.855 -11.176 -21.864 1.00 92.31 202 GLN A CA 1
ATOM 1562 C C . GLN A 1 202 ? -3.866 -10.487 -20.958 1.00 92.31 202 GLN A C 1
ATOM 1564 O O . GLN A 1 202 ? -3.600 -9.413 -20.430 1.00 92.31 202 GLN A O 1
ATOM 1569 N N . THR A 1 203 ? -5.010 -11.123 -20.737 1.00 93.50 203 THR A N 1
ATOM 1570 C CA . THR A 1 203 ? -6.008 -10.599 -19.808 1.00 93.50 203 THR A CA 1
ATOM 1571 C C . THR A 1 203 ? -5.438 -10.565 -18.381 1.00 93.50 203 THR A C 1
ATOM 1573 O O . THR A 1 203 ? -4.877 -11.571 -17.929 1.00 93.50 203 THR A O 1
ATOM 1576 N N . PRO A 1 204 ? -5.543 -9.431 -17.657 1.00 94.81 204 PRO A N 1
ATOM 1577 C CA . PRO A 1 204 ? -5.155 -9.360 -16.252 1.00 94.81 204 PRO A CA 1
ATOM 1578 C C . PRO A 1 204 ? -5.963 -10.347 -15.401 1.00 94.81 204 PRO A C 1
ATOM 1580 O O . PRO A 1 204 ? -7.135 -10.608 -15.682 1.00 94.81 204 PRO A O 1
ATOM 1583 N N . ARG A 1 205 ? -5.364 -10.858 -14.323 1.00 94.62 205 ARG A N 1
ATOM 1584 C CA . ARG A 1 205 ? -5.978 -11.882 -13.459 1.00 94.62 205 ARG A CA 1
ATOM 1585 C C . ARG A 1 205 ? -6.004 -11.470 -12.002 1.00 94.62 205 ARG A C 1
ATOM 1587 O O . ARG A 1 205 ? -4.977 -11.082 -11.459 1.00 94.62 205 ARG A O 1
ATOM 1594 N N . ALA A 1 206 ? -7.146 -11.627 -11.347 1.00 93.50 206 ALA A N 1
ATOM 1595 C CA . ALA A 1 206 ? -7.265 -11.501 -9.905 1.00 93.50 206 ALA A CA 1
ATOM 1596 C C . ALA A 1 206 ? -6.876 -12.827 -9.244 1.00 93.50 206 ALA A C 1
ATOM 1598 O O . ALA A 1 206 ? -7.337 -13.888 -9.661 1.00 93.50 206 ALA A O 1
ATOM 1599 N N . ILE A 1 207 ? -6.059 -12.752 -8.198 1.00 91.75 207 ILE A N 1
ATOM 1600 C CA . ILE A 1 207 ? -5.662 -13.858 -7.330 1.00 91.75 207 ILE A CA 1
ATOM 1601 C C . ILE A 1 207 ? -6.049 -13.490 -5.901 1.00 91.75 207 ILE A C 1
ATOM 1603 O O . ILE A 1 207 ? -5.734 -12.407 -5.409 1.00 91.75 207 ILE A O 1
ATOM 1607 N N . CYS A 1 208 ? -6.719 -14.407 -5.218 1.00 90.06 208 CYS A N 1
ATOM 1608 C CA . CYS A 1 208 ? -7.101 -14.282 -3.826 1.00 90.06 208 CYS A CA 1
ATOM 1609 C C . CYS A 1 208 ? -6.211 -15.173 -2.957 1.00 90.06 208 CYS A C 1
ATOM 1611 O O . CYS A 1 208 ? -6.371 -16.391 -2.911 1.00 90.06 208 CYS A O 1
ATOM 1613 N N . THR A 1 209 ? -5.306 -14.559 -2.198 1.00 86.12 209 THR A N 1
ATOM 1614 C CA . THR A 1 209 ? -4.431 -15.259 -1.237 1.00 86.12 209 THR A CA 1
ATOM 1615 C C . THR A 1 209 ? -5.191 -15.850 -0.046 1.00 86.12 209 THR A C 1
ATOM 1617 O O . THR A 1 209 ? -4.668 -16.712 0.657 1.00 86.12 209 THR A O 1
ATOM 1620 N N . TYR A 1 210 ? -6.438 -15.423 0.177 1.00 82.12 210 TYR A N 1
ATOM 1621 C CA . TYR A 1 210 ? -7.349 -16.043 1.139 1.00 82.12 210 TYR A CA 1
ATOM 1622 C C . TYR A 1 210 ? -7.890 -17.396 0.633 1.00 82.12 210 TYR A C 1
ATOM 1624 O O . TYR A 1 210 ? -8.209 -18.261 1.446 1.00 82.12 210 TYR A O 1
ATOM 1632 N N . GLY A 1 211 ? -7.920 -17.612 -0.685 1.00 84.38 211 GLY A N 1
ATOM 1633 C CA . GLY A 1 211 ? -8.347 -18.861 -1.319 1.00 84.38 211 GLY A CA 1
ATOM 1634 C C . GLY A 1 211 ? -9.779 -18.848 -1.856 1.00 84.38 211 GLY A C 1
ATOM 1635 O O . GLY A 1 211 ? -10.121 -19.722 -2.643 1.00 84.38 211 GLY A O 1
ATOM 1636 N N . ASP A 1 212 ? -10.593 -17.853 -1.495 1.00 88.25 212 ASP A N 1
ATOM 1637 C CA . ASP A 1 212 ? -11.947 -17.664 -2.026 1.00 88.25 212 ASP A CA 1
ATOM 1638 C C . ASP A 1 212 ? -12.140 -16.204 -2.453 1.00 88.25 212 ASP A C 1
ATOM 1640 O O . ASP A 1 212 ? -12.316 -15.305 -1.620 1.00 88.25 212 ASP A O 1
ATOM 1644 N N . LEU A 1 213 ? -12.055 -15.968 -3.767 1.00 88.44 213 LEU A N 1
ATOM 1645 C CA . LEU A 1 213 ? -12.157 -14.630 -4.336 1.00 88.44 213 LEU A CA 1
ATOM 1646 C C . LEU A 1 213 ? -13.566 -14.057 -4.178 1.00 88.44 213 LEU A C 1
ATOM 1648 O O . LEU A 1 213 ? -13.700 -12.893 -3.811 1.00 88.44 213 LEU A O 1
ATOM 1652 N N . ASP A 1 214 ? -14.609 -14.852 -4.415 1.00 88.69 214 ASP A N 1
ATOM 1653 C CA . ASP A 1 214 ? -15.991 -14.370 -4.352 1.00 88.69 214 ASP A CA 1
ATOM 1654 C C . ASP A 1 214 ? -16.363 -13.974 -2.917 1.00 88.69 214 ASP A C 1
ATOM 1656 O O . ASP A 1 214 ? -16.909 -12.889 -2.700 1.00 88.69 214 ASP A O 1
ATOM 1660 N N . ALA A 1 215 ? -15.962 -14.772 -1.923 1.00 89.06 215 ALA A N 1
ATOM 1661 C CA . ALA A 1 215 ? -16.144 -14.412 -0.520 1.00 89.06 215 ALA A CA 1
ATOM 1662 C C . ALA A 1 215 ? -15.346 -13.153 -0.136 1.00 89.06 215 ALA A C 1
ATOM 1664 O O . ALA A 1 215 ? -15.849 -12.290 0.585 1.00 89.06 215 ALA A O 1
ATOM 1665 N N . ALA A 1 216 ? -14.104 -12.998 -0.612 1.00 88.75 216 ALA A N 1
ATOM 1666 C CA . ALA A 1 216 ? -13.324 -11.782 -0.366 1.00 88.75 216 ALA A CA 1
ATOM 1667 C C . ALA A 1 216 ? -14.004 -10.531 -0.952 1.00 88.75 216 ALA A C 1
ATOM 1669 O O . ALA A 1 216 ? -14.059 -9.496 -0.284 1.00 88.75 216 ALA A O 1
ATOM 1670 N N . LEU A 1 217 ? -14.563 -10.635 -2.160 1.00 87.56 217 LEU A N 1
ATOM 1671 C CA . LEU A 1 217 ? -15.306 -9.554 -2.807 1.00 87.56 217 LEU A CA 1
ATOM 1672 C C . LEU A 1 217 ? -16.603 -9.224 -2.065 1.00 87.56 217 LEU A C 1
ATOM 1674 O O . LEU A 1 217 ? -16.905 -8.046 -1.872 1.00 87.56 217 LEU A O 1
ATOM 1678 N N . GLU A 1 218 ? -17.332 -10.229 -1.578 1.00 88.88 218 GLU A N 1
ATOM 1679 C CA . GLU A 1 218 ? -18.519 -10.014 -0.746 1.00 88.88 218 GLU A CA 1
ATOM 1680 C C . GLU A 1 218 ? -18.164 -9.283 0.557 1.00 88.88 218 GLU A C 1
ATOM 1682 O O . GLU A 1 218 ? -18.855 -8.340 0.956 1.00 88.88 218 GLU A O 1
ATOM 1687 N N . HIS A 1 219 ? -17.061 -9.657 1.212 1.00 89.38 219 HIS A N 1
ATOM 1688 C CA . HIS A 1 219 ? -16.585 -8.962 2.408 1.00 89.38 219 HIS A CA 1
ATOM 1689 C C . HIS A 1 219 ? -16.237 -7.495 2.128 1.00 89.38 219 HIS A C 1
ATOM 1691 O O . HIS A 1 219 ? -16.570 -6.628 2.934 1.00 89.38 219 HIS A O 1
ATOM 1697 N N . ILE A 1 220 ? -15.615 -7.197 0.983 1.00 87.25 220 ILE A N 1
ATOM 1698 C CA . ILE A 1 220 ? -15.317 -5.818 0.568 1.00 87.25 220 ILE A CA 1
ATOM 1699 C C . ILE A 1 220 ? -16.614 -5.041 0.314 1.00 87.25 220 ILE A C 1
ATOM 1701 O O . ILE A 1 220 ? -16.794 -3.957 0.872 1.00 87.25 220 ILE A O 1
ATOM 1705 N N . ALA A 1 221 ? -17.539 -5.612 -0.464 1.00 86.69 221 ALA A N 1
ATOM 1706 C CA . ALA A 1 221 ? -18.814 -4.985 -0.810 1.00 86.69 221 ALA A CA 1
ATOM 1707 C C . ALA A 1 221 ? -19.690 -4.715 0.426 1.00 86.69 221 ALA A C 1
ATOM 1709 O O . ALA A 1 221 ? -20.327 -3.668 0.527 1.00 86.69 221 ALA A O 1
ATOM 1710 N N . SER A 1 222 ? -19.683 -5.629 1.398 1.00 88.50 222 SER A N 1
ATOM 1711 C CA . SER A 1 222 ? -20.419 -5.496 2.663 1.00 88.50 222 SER A CA 1
ATOM 1712 C C . SER A 1 222 ? -19.654 -4.745 3.761 1.00 88.50 222 SER A C 1
ATOM 1714 O O . SER A 1 222 ? -20.164 -4.622 4.875 1.00 88.50 222 SER A O 1
ATOM 1716 N N . ARG A 1 223 ? -18.445 -4.232 3.473 1.00 89.50 223 ARG A N 1
ATOM 1717 C CA . ARG A 1 223 ? -17.544 -3.576 4.440 1.00 89.50 223 ARG A CA 1
ATOM 1718 C C . ARG A 1 223 ? -17.341 -4.400 5.717 1.00 89.50 223 ARG A C 1
ATOM 1720 O O . ARG A 1 223 ? -17.436 -3.888 6.836 1.00 89.50 223 ARG A O 1
ATOM 1727 N N . ARG A 1 224 ? -17.059 -5.693 5.560 1.00 91.19 224 ARG A N 1
ATOM 1728 C CA . ARG A 1 224 ? -16.851 -6.637 6.662 1.00 91.19 224 ARG A CA 1
ATOM 1729 C C . ARG A 1 224 ? -15.373 -6.891 6.944 1.00 91.19 224 ARG A C 1
ATOM 1731 O O . ARG A 1 224 ? -14.617 -7.319 6.077 1.00 91.19 224 ARG A O 1
ATOM 1738 N N . ILE A 1 225 ? -14.976 -6.693 8.199 1.00 90.75 225 ILE A N 1
ATOM 1739 C CA . ILE A 1 225 ? -13.688 -7.140 8.730 1.00 90.75 225 ILE A CA 1
ATOM 1740 C C . ILE A 1 225 ? -13.821 -8.628 9.039 1.00 90.75 225 ILE A C 1
ATOM 1742 O O . ILE A 1 225 ? -14.451 -9.017 10.027 1.00 90.75 225 ILE A O 1
ATOM 1746 N N . TYR A 1 226 ? -13.234 -9.452 8.179 1.00 89.38 226 TYR A N 1
ATOM 1747 C CA . TYR A 1 226 ? -13.325 -10.901 8.268 1.00 89.38 226 TYR A CA 1
ATOM 1748 C C . TYR A 1 226 ? -11.952 -11.535 8.498 1.00 89.38 226 TYR A C 1
ATOM 1750 O O . TYR A 1 226 ? -10.949 -11.161 7.885 1.00 89.38 226 TYR A O 1
ATOM 1758 N N . VAL A 1 227 ? -11.943 -12.534 9.381 1.00 83.75 227 VAL A N 1
ATOM 1759 C CA . VAL A 1 227 ? -10.830 -13.449 9.628 1.00 83.75 227 VAL A CA 1
ATOM 1760 C C . VAL A 1 227 ? -11.419 -14.870 9.674 1.00 83.75 227 VAL A C 1
ATOM 1762 O O . VAL A 1 227 ? -12.332 -15.098 10.464 1.00 83.75 227 VAL A O 1
ATOM 1765 N N . PRO A 1 228 ? -10.935 -15.833 8.869 1.00 79.56 228 PRO A N 1
ATOM 1766 C CA . PRO A 1 228 ? -11.549 -17.152 8.705 1.00 79.56 228 PRO A CA 1
ATOM 1767 C C . PRO A 1 228 ? -11.585 -17.972 9.986 1.00 79.56 228 PRO A C 1
ATOM 1769 O O . PRO A 1 228 ? -12.535 -18.703 10.237 1.00 79.56 228 PRO A O 1
ATOM 1772 N N . GLN A 1 229 ? -10.521 -17.876 10.781 1.00 76.38 229 GLN A N 1
ATOM 1773 C CA . GLN A 1 229 ? -10.342 -18.638 12.008 1.00 76.38 229 GLN A CA 1
ATOM 1774 C C . GLN A 1 229 ? -9.625 -17.770 13.036 1.00 76.38 229 GLN A C 1
ATOM 1776 O O . GLN A 1 229 ? -8.703 -17.034 12.687 1.00 76.38 229 GLN A O 1
ATOM 1781 N N . GLU A 1 230 ? -9.984 -17.898 14.314 1.00 72.62 230 GLU A N 1
ATOM 1782 C CA . GLU A 1 230 ? -9.318 -17.159 15.397 1.00 72.62 230 GLU A CA 1
ATOM 1783 C C . GLU A 1 230 ? -7.805 -17.445 15.455 1.00 72.62 230 GLU A C 1
ATOM 1785 O O . GLU A 1 230 ? -7.020 -16.560 15.779 1.00 72.62 230 GLU A O 1
ATOM 1790 N N . SER A 1 231 ? -7.362 -18.641 15.053 1.00 76.69 231 SER A N 1
ATOM 1791 C CA . SER A 1 231 ? -5.939 -19.004 14.959 1.00 76.69 231 SER A CA 1
ATOM 1792 C C . SER A 1 231 ? -5.148 -18.125 13.978 1.00 76.69 231 SER A C 1
ATOM 1794 O O . SER A 1 231 ? -3.950 -17.915 14.165 1.00 76.69 231 SER A O 1
ATOM 1796 N N . HIS A 1 232 ? -5.799 -17.568 12.952 1.00 78.06 232 HIS A N 1
ATOM 1797 C CA . HIS A 1 232 ? -5.172 -16.635 12.015 1.00 78.06 232 HIS A CA 1
ATOM 1798 C C . HIS A 1 232 ? -4.923 -15.256 12.630 1.00 78.06 232 HIS A C 1
ATOM 1800 O O . HIS A 1 232 ? -4.066 -14.527 12.134 1.00 78.06 232 HIS A O 1
ATOM 1806 N N . LEU A 1 233 ? -5.581 -14.923 13.746 1.00 75.50 233 LEU A N 1
ATOM 1807 C CA . LEU A 1 233 ? -5.298 -13.696 14.489 1.00 75.50 233 LEU A CA 1
ATOM 1808 C C . LEU A 1 233 ? -3.861 -13.679 15.005 1.00 75.50 233 LEU A C 1
ATOM 1810 O O . LEU A 1 233 ? -3.206 -12.648 14.923 1.00 75.50 233 LEU A O 1
ATOM 1814 N N . LEU A 1 234 ? -3.328 -14.831 15.428 1.00 73.75 234 LEU A N 1
ATOM 1815 C CA . LEU A 1 234 ? -1.946 -14.957 15.911 1.00 73.75 234 LEU A CA 1
ATOM 1816 C C . LEU A 1 234 ? -0.893 -14.579 14.860 1.00 73.75 234 LEU A C 1
ATOM 1818 O O . LEU A 1 234 ? 0.240 -14.263 15.212 1.00 73.75 234 LEU A O 1
ATOM 1822 N N . LYS A 1 235 ? -1.263 -14.611 13.575 1.00 77.50 235 LYS A N 1
ATOM 1823 C CA . LYS A 1 235 ? -0.393 -14.255 12.449 1.00 77.50 235 LYS A CA 1
ATOM 1824 C C . LYS A 1 235 ? -0.474 -12.769 12.080 1.00 77.50 235 LYS A C 1
ATOM 1826 O O . LYS A 1 235 ? 0.257 -12.342 11.190 1.00 77.50 235 LYS A O 1
ATOM 1831 N N . LEU A 1 236 ? -1.353 -11.993 12.722 1.00 78.00 236 LEU A N 1
ATOM 1832 C CA . LEU A 1 236 ? -1.441 -10.551 12.514 1.00 78.00 236 LEU A CA 1
ATOM 1833 C C . LEU A 1 236 ? -0.228 -9.855 13.138 1.00 78.00 236 LEU A C 1
ATOM 1835 O O . LEU A 1 236 ? 0.149 -10.110 14.283 1.00 78.00 236 LEU A O 1
ATOM 1839 N N . HIS A 1 237 ? 0.356 -8.927 12.389 1.00 81.62 237 HIS A N 1
ATOM 1840 C CA . HIS A 1 237 ? 1.365 -8.015 12.915 1.00 81.62 237 HIS A CA 1
ATOM 1841 C C . HIS A 1 237 ? 0.707 -6.955 13.815 1.00 81.62 237 HIS A C 1
ATOM 1843 O O . HIS A 1 237 ? -0.453 -6.602 13.600 1.00 81.62 237 HIS A O 1
ATOM 1849 N N . GLY A 1 238 ? 1.420 -6.396 14.794 1.00 82.31 238 GLY A N 1
ATOM 1850 C CA . GLY A 1 238 ? 0.858 -5.434 15.748 1.00 82.31 238 GLY A CA 1
ATOM 1851 C C . GLY A 1 238 ? 0.254 -4.199 15.084 1.00 82.31 238 GLY A C 1
ATOM 1852 O O . GLY A 1 238 ? -0.783 -3.701 15.517 1.00 82.31 238 GLY A O 1
ATOM 1853 N N . THR A 1 239 ? 0.822 -3.747 13.963 1.00 84.44 239 THR A N 1
ATOM 1854 C CA . THR A 1 239 ? 0.286 -2.621 13.174 1.00 84.44 239 THR A CA 1
ATOM 1855 C C . THR A 1 239 ? -1.108 -2.882 12.587 1.00 84.44 239 THR A C 1
ATOM 1857 O O . THR A 1 239 ? -1.783 -1.925 12.201 1.00 84.44 239 THR A O 1
ATOM 1860 N N . ALA A 1 240 ? -1.589 -4.133 12.585 1.00 87.94 240 ALA A N 1
ATOM 1861 C CA . ALA A 1 240 ? -2.960 -4.474 12.216 1.00 87.94 240 ALA A CA 1
ATOM 1862 C C . ALA A 1 240 ? -4.001 -3.791 13.117 1.00 87.94 240 ALA A C 1
ATOM 1864 O O . ALA A 1 240 ? -5.103 -3.531 12.638 1.00 87.94 240 ALA A O 1
ATOM 1865 N N . LEU A 1 241 ? -3.656 -3.432 14.365 1.00 93.06 241 LEU A N 1
ATOM 1866 C CA . LEU A 1 241 ? -4.527 -2.640 15.241 1.00 93.06 241 LEU A CA 1
ATOM 1867 C C . LEU A 1 241 ? -4.919 -1.310 14.589 1.00 93.06 241 LEU A C 1
ATOM 1869 O O . LEU A 1 241 ? -6.094 -0.957 14.563 1.00 93.06 241 LEU A O 1
ATOM 1873 N N . LEU A 1 242 ? -3.944 -0.571 14.054 1.00 93.50 242 LEU A N 1
ATOM 1874 C CA . LEU A 1 242 ? -4.197 0.747 13.468 1.00 93.50 242 LEU A CA 1
ATOM 1875 C C . LEU A 1 242 ? -5.068 0.616 12.216 1.00 93.50 242 LEU A C 1
ATOM 1877 O O . LEU A 1 242 ? -6.019 1.367 12.038 1.00 93.50 242 LEU A O 1
ATOM 1881 N N . LYS A 1 243 ? -4.825 -0.414 11.405 1.00 89.56 243 LYS A N 1
ATOM 1882 C CA . LYS A 1 243 ? -5.684 -0.732 10.262 1.00 89.56 243 LYS A CA 1
ATOM 1883 C C . LYS A 1 243 ? -7.102 -1.094 10.684 1.00 89.56 243 LYS A C 1
ATOM 1885 O O . LYS A 1 243 ? -8.052 -0.575 10.114 1.00 89.56 243 LYS A O 1
ATOM 1890 N N . TYR A 1 244 ? -7.251 -1.939 11.699 1.00 93.00 244 TYR A N 1
ATOM 1891 C CA . TYR A 1 244 ? -8.548 -2.297 12.261 1.00 93.00 244 TYR A CA 1
ATOM 1892 C C . TYR A 1 244 ? -9.317 -1.054 12.730 1.00 93.00 244 TYR A C 1
ATOM 1894 O O . TYR A 1 244 ? -10.452 -0.846 12.314 1.00 93.00 244 TYR A O 1
ATOM 1902 N N . VAL A 1 245 ? -8.685 -0.184 13.522 1.00 95.06 245 VAL A N 1
ATOM 1903 C CA . VAL A 1 245 ? -9.283 1.076 13.996 1.00 95.06 245 VAL A CA 1
ATOM 1904 C C . VAL A 1 245 ? -9.696 1.961 12.823 1.00 95.06 245 VAL A C 1
ATOM 1906 O O . VAL A 1 245 ? -10.797 2.507 12.841 1.00 95.06 245 VAL A O 1
ATOM 1909 N N . TYR A 1 246 ? -8.845 2.084 11.799 1.00 91.94 246 TYR A N 1
ATOM 1910 C CA . TYR A 1 246 ? -9.170 2.851 10.600 1.00 91.94 246 TYR A CA 1
ATOM 1911 C C . TYR A 1 246 ? -10.429 2.308 9.925 1.00 91.94 246 TYR A C 1
ATOM 1913 O O . TYR A 1 246 ? -11.380 3.059 9.733 1.00 91.94 246 TYR A O 1
ATOM 1921 N N . LEU A 1 247 ? -10.504 1.000 9.683 1.00 90.56 247 LEU A N 1
ATOM 1922 C CA . LEU A 1 247 ? -11.690 0.365 9.104 1.00 90.56 247 LEU A CA 1
ATOM 1923 C C . LEU A 1 247 ? -12.953 0.608 9.945 1.00 90.56 247 LEU A C 1
ATOM 1925 O O . LEU A 1 247 ? -13.974 1.026 9.398 1.00 90.56 247 LEU A O 1
ATOM 1929 N N . ILE A 1 248 ? -12.886 0.432 11.269 1.00 94.69 248 ILE A N 1
ATOM 1930 C CA . ILE A 1 248 ? -14.022 0.709 12.163 1.00 94.69 248 ILE A CA 1
ATOM 1931 C C . ILE A 1 248 ? -14.448 2.182 12.071 1.00 94.69 248 ILE A C 1
ATOM 1933 O O . ILE A 1 248 ? -15.641 2.467 11.971 1.00 94.69 248 ILE A O 1
ATOM 1937 N N . SER A 1 249 ? -13.495 3.119 12.040 1.00 92.69 249 SER A N 1
ATOM 1938 C CA . SER A 1 249 ? -13.784 4.556 11.909 1.00 92.69 249 SER A CA 1
ATOM 1939 C C . SER A 1 249 ? -14.431 4.928 10.565 1.00 92.69 249 SER A C 1
ATOM 1941 O O . SER A 1 249 ? -15.157 5.915 10.489 1.00 92.69 249 SER A O 1
ATOM 1943 N N . GLN A 1 250 ? -14.230 4.103 9.530 1.00 87.75 250 GLN A N 1
ATOM 1944 C CA . GLN A 1 250 ? -14.850 4.215 8.202 1.00 87.75 250 GLN A CA 1
ATOM 1945 C C . GLN A 1 250 ? -16.176 3.431 8.081 1.00 87.75 250 GLN A C 1
ATOM 1947 O O . GLN A 1 250 ? -16.722 3.264 6.985 1.00 87.75 250 GLN A O 1
ATOM 1952 N N . GLY A 1 251 ? -16.701 2.924 9.201 1.00 90.56 251 GLY A N 1
ATOM 1953 C CA . GLY A 1 251 ? -17.985 2.227 9.269 1.00 90.56 251 GLY A CA 1
ATOM 1954 C C . GLY A 1 251 ? -17.941 0.753 8.866 1.00 90.56 251 GLY A C 1
ATOM 1955 O O . GLY A 1 251 ? -18.996 0.172 8.610 1.00 90.56 251 GLY A O 1
ATOM 1956 N N . TRP A 1 252 ? -16.758 0.135 8.801 1.00 92.31 252 TRP A N 1
ATOM 1957 C CA . TRP A 1 252 ? -16.663 -1.312 8.609 1.00 92.31 252 TRP A CA 1
ATOM 1958 C C . TRP A 1 252 ? -17.169 -2.060 9.843 1.00 92.31 252 TRP A C 1
ATOM 1960 O O . TRP A 1 252 ? -17.018 -1.606 10.979 1.00 92.31 252 TRP A O 1
ATOM 1970 N N . GLN A 1 253 ? -17.747 -3.237 9.620 1.00 93.50 253 GLN A N 1
ATOM 1971 C CA . GLN A 1 253 ? -18.308 -4.077 10.673 1.00 93.50 253 GLN A CA 1
ATOM 1972 C C . GLN A 1 253 ? -17.482 -5.343 10.867 1.00 93.50 253 GLN A C 1
ATOM 1974 O O . GLN A 1 253 ? -17.051 -5.975 9.907 1.00 93.50 253 GLN A O 1
ATOM 1979 N N . VAL A 1 254 ? -17.269 -5.738 12.120 1.00 92.75 254 VAL A N 1
ATOM 1980 C CA . VAL A 1 254 ? -16.633 -7.020 12.444 1.00 92.75 254 VAL A CA 1
ATOM 1981 C C . VAL A 1 254 ? -17.590 -8.153 12.085 1.00 92.75 254 VAL A C 1
ATOM 1983 O O . VAL A 1 254 ? -18.774 -8.075 12.408 1.00 92.75 254 VAL A O 1
ATOM 1986 N N . ALA A 1 255 ? -17.089 -9.188 11.409 1.00 91.44 255 ALA A N 1
ATOM 1987 C CA . ALA A 1 255 ? -17.893 -10.355 11.060 1.00 91.44 255 ALA A CA 1
ATOM 1988 C C . ALA A 1 255 ? -18.512 -11.013 12.310 1.00 91.44 255 ALA A C 1
ATOM 1990 O O . ALA A 1 255 ? -17.872 -11.098 13.356 1.00 91.44 255 ALA A O 1
ATOM 1991 N N . GLU A 1 256 ? -19.750 -11.496 12.190 1.00 89.50 256 GLU A N 1
ATOM 1992 C CA . GLU A 1 256 ? -20.575 -11.953 13.323 1.00 89.50 256 GLU A CA 1
ATOM 1993 C C . GLU A 1 256 ? -19.966 -13.126 14.100 1.00 89.50 256 GLU A C 1
ATOM 1995 O O . GLU A 1 256 ? -20.177 -13.252 15.305 1.00 89.50 256 GLU A O 1
ATOM 2000 N N . HIS A 1 257 ? -19.187 -13.976 13.428 1.00 88.88 257 HIS A N 1
ATOM 2001 C CA . HIS A 1 257 ? -18.523 -15.116 14.058 1.00 88.88 257 HIS A CA 1
ATOM 2002 C C . HIS A 1 257 ? -17.298 -14.719 14.890 1.00 88.88 257 HIS A C 1
ATOM 2004 O O . HIS A 1 257 ? -16.793 -15.543 15.651 1.00 88.88 257 HIS A O 1
ATOM 2010 N N . LEU A 1 258 ? -16.799 -13.486 14.756 1.00 88.62 258 LEU A N 1
ATOM 2011 C CA . LEU A 1 258 ? -15.654 -12.995 15.514 1.00 88.62 258 LEU A CA 1
ATOM 2012 C C . LEU A 1 258 ? -16.111 -12.323 16.809 1.00 88.62 258 LEU A C 1
ATOM 2014 O O . LEU A 1 258 ? -16.927 -11.401 16.821 1.00 88.62 258 LEU A O 1
ATOM 2018 N N . ASN A 1 259 ? -15.496 -12.713 17.923 1.00 89.19 259 ASN A N 1
ATOM 2019 C CA . ASN A 1 259 ? -15.690 -12.016 19.187 1.00 89.19 259 ASN A CA 1
ATOM 2020 C C . ASN A 1 259 ? -14.902 -10.695 19.185 1.00 89.19 259 ASN A C 1
ATOM 2022 O O . ASN A 1 259 ? -13.696 -10.676 19.446 1.00 89.19 259 ASN A O 1
ATOM 2026 N N . ARG A 1 260 ? -15.594 -9.586 18.899 1.00 90.38 260 ARG A N 1
ATOM 2027 C CA . ARG A 1 260 ? -14.997 -8.244 18.807 1.00 90.38 260 ARG A CA 1
ATOM 2028 C C . ARG A 1 260 ? -14.167 -7.846 20.046 1.00 90.38 260 ARG A C 1
ATOM 2030 O O . ARG A 1 260 ? -13.011 -7.474 19.850 1.00 90.38 260 ARG A O 1
ATOM 2037 N N . PRO A 1 261 ? -14.658 -7.960 21.298 1.00 89.56 261 PRO A N 1
ATOM 2038 C CA . PRO A 1 261 ? -13.842 -7.654 22.477 1.00 89.56 261 PRO A CA 1
ATOM 2039 C C . PRO A 1 261 ? -12.531 -8.449 22.555 1.00 89.56 261 PRO A C 1
ATOM 2041 O O . PRO A 1 261 ? -11.475 -7.871 22.824 1.00 89.56 261 PRO A O 1
ATOM 2044 N N . LYS A 1 262 ? -12.573 -9.762 22.277 1.00 87.19 262 LYS A N 1
ATOM 2045 C CA . LYS A 1 262 ? -11.371 -10.616 22.265 1.00 87.19 262 LYS A CA 1
ATOM 2046 C C . LYS A 1 262 ? -10.398 -10.217 21.157 1.00 87.19 262 LYS A C 1
ATOM 2048 O O . LYS A 1 262 ? -9.198 -10.135 21.408 1.00 87.19 262 LYS A O 1
ATOM 2053 N N . LEU A 1 263 ? -10.914 -9.943 19.958 1.00 88.62 263 LEU A N 1
ATOM 2054 C CA . LEU A 1 263 ? -10.135 -9.495 18.803 1.00 88.62 263 LEU A CA 1
ATOM 2055 C C . LEU A 1 263 ? -9.374 -8.199 19.107 1.00 88.62 263 LEU A C 1
ATOM 2057 O O . LEU A 1 263 ? -8.164 -8.121 18.907 1.00 88.62 263 LEU A O 1
ATOM 2061 N N . GLU A 1 264 ? -10.082 -7.197 19.625 1.00 91.44 264 GLU A N 1
ATOM 2062 C CA . GLU A 1 264 ? -9.504 -5.900 19.970 1.00 91.44 264 GLU A CA 1
ATOM 2063 C C . GLU A 1 264 ? -8.465 -6.029 21.080 1.00 91.44 264 GLU A C 1
ATOM 2065 O O . GLU A 1 264 ? -7.380 -5.461 20.974 1.00 91.44 264 GLU A O 1
ATOM 2070 N N . HIS A 1 265 ? -8.767 -6.805 22.128 1.00 89.31 265 HIS A N 1
ATOM 2071 C CA . HIS A 1 265 ? -7.809 -7.067 23.198 1.00 89.31 265 HIS A CA 1
ATOM 2072 C C . HIS A 1 265 ? -6.527 -7.698 22.643 1.00 89.31 265 HIS A C 1
ATOM 2074 O O . HIS A 1 265 ? -5.434 -7.214 22.930 1.00 89.31 265 HIS A O 1
ATOM 2080 N N . PHE A 1 266 ? -6.657 -8.719 21.795 1.00 88.75 266 PHE A N 1
ATOM 2081 C CA . PHE A 1 266 ? -5.518 -9.374 21.162 1.00 88.75 266 PHE A CA 1
ATOM 2082 C C . PHE A 1 266 ? -4.674 -8.397 20.323 1.00 88.75 266 PHE A C 1
ATOM 2084 O O . PHE A 1 266 ? -3.456 -8.337 20.491 1.00 88.75 266 PHE A O 1
ATOM 2091 N N . MET A 1 267 ? -5.305 -7.595 19.458 1.00 91.12 267 MET A N 1
ATOM 2092 C CA . MET A 1 267 ? -4.597 -6.625 18.613 1.00 91.12 267 MET A CA 1
ATOM 2093 C C . MET A 1 267 ? -3.883 -5.547 19.430 1.00 91.12 267 MET A C 1
ATOM 2095 O O . MET A 1 267 ? -2.766 -5.170 19.082 1.00 91.12 267 MET A O 1
ATOM 2099 N N . ILE A 1 268 ? -4.489 -5.075 20.524 1.00 92.31 268 ILE A N 1
ATOM 2100 C CA . ILE A 1 268 ? -3.857 -4.120 21.442 1.00 92.31 268 ILE A CA 1
ATOM 2101 C C . ILE A 1 268 ? -2.622 -4.743 22.086 1.00 92.31 268 ILE A C 1
ATOM 2103 O O . ILE A 1 268 ? -1.548 -4.152 22.023 1.00 92.31 268 ILE A O 1
ATOM 2107 N N . GLN A 1 269 ? -2.745 -5.945 22.656 1.00 90.44 269 GLN A N 1
ATOM 2108 C CA . GLN A 1 269 ? -1.611 -6.623 23.289 1.00 90.44 269 GLN A CA 1
ATOM 2109 C C . GLN A 1 269 ? -0.474 -6.863 22.293 1.00 90.44 269 GLN A C 1
ATOM 2111 O O . GLN A 1 269 ? 0.687 -6.610 22.609 1.00 90.44 269 GLN A O 1
ATOM 2116 N N . LYS A 1 270 ? -0.800 -7.273 21.062 1.00 90.50 270 LYS A N 1
ATOM 2117 C CA . LYS A 1 270 ? 0.191 -7.473 20.002 1.00 90.50 270 LYS A CA 1
ATOM 2118 C C . LYS A 1 270 ? 0.848 -6.159 19.565 1.00 90.50 270 LYS A C 1
ATOM 2120 O O . LYS A 1 270 ? 2.063 -6.118 19.407 1.00 90.50 270 LYS A O 1
ATOM 2125 N N . PHE A 1 271 ? 0.080 -5.077 19.426 1.00 92.50 271 PHE A N 1
ATOM 2126 C CA . PHE A 1 271 ? 0.620 -3.753 19.102 1.00 92.50 271 PHE A CA 1
ATOM 2127 C C . PHE A 1 271 ? 1.581 -3.247 20.178 1.00 92.50 271 PHE A C 1
ATOM 2129 O O . PHE A 1 271 ? 2.659 -2.760 19.845 1.00 92.50 271 PHE A O 1
ATOM 2136 N N . LEU A 1 272 ? 1.222 -3.408 21.455 1.00 92.25 272 LEU A N 1
ATOM 2137 C CA . LEU A 1 272 ? 2.105 -3.073 22.568 1.00 92.25 272 LEU A CA 1
ATOM 2138 C C . LEU A 1 272 ? 3.357 -3.957 22.543 1.00 92.25 272 LEU A C 1
ATOM 2140 O O . LEU A 1 272 ? 4.463 -3.442 22.664 1.00 92.25 272 LEU A O 1
ATOM 2144 N N . ALA A 1 273 ? 3.225 -5.270 22.357 1.00 90.12 273 ALA A N 1
ATOM 2145 C CA . ALA A 1 273 ? 4.373 -6.177 22.283 1.00 90.12 273 ALA A CA 1
ATOM 2146 C C . ALA A 1 273 ? 5.374 -5.782 21.182 1.00 90.12 273 ALA A C 1
ATOM 2148 O O . ALA A 1 273 ? 6.573 -5.828 21.424 1.00 90.12 273 ALA A O 1
ATOM 2149 N N . ASP A 1 274 ? 4.887 -5.333 20.023 1.00 89.62 274 ASP A N 1
ATOM 2150 C CA . ASP A 1 274 ? 5.734 -4.974 18.879 1.00 89.62 274 ASP A CA 1
ATOM 2151 C C . ASP A 1 274 ? 6.382 -3.570 18.995 1.00 89.62 274 ASP A C 1
ATOM 2153 O O . ASP A 1 274 ? 7.302 -3.262 18.242 1.00 89.62 274 ASP A O 1
ATOM 2157 N N . HIS A 1 275 ? 5.933 -2.707 19.920 1.00 90.44 275 HIS A N 1
ATOM 2158 C CA . HIS A 1 275 ? 6.449 -1.337 20.091 1.00 90.44 275 HIS A CA 1
ATOM 2159 C C . HIS A 1 275 ? 6.831 -1.084 21.551 1.00 90.44 275 HIS A C 1
ATOM 2161 O O . HIS A 1 275 ? 6.004 -0.664 22.358 1.00 90.44 275 HIS A O 1
ATOM 2167 N N . GLU A 1 276 ? 8.089 -1.350 21.899 1.00 84.25 276 GLU A N 1
ATOM 2168 C CA . GLU A 1 276 ? 8.542 -1.469 23.292 1.00 84.25 276 GLU A CA 1
ATOM 2169 C C . GLU A 1 276 ? 8.441 -0.175 24.116 1.00 84.25 276 GLU A C 1
ATOM 2171 O O . GLU A 1 276 ? 8.131 -0.235 25.308 1.00 84.25 276 GLU A O 1
ATOM 2176 N N . HIS A 1 277 ? 8.643 0.994 23.501 1.00 88.75 277 HIS A N 1
ATOM 2177 C CA . HIS A 1 277 ? 8.753 2.275 24.211 1.00 88.75 277 HIS A CA 1
ATOM 2178 C C . HIS A 1 277 ? 7.714 3.312 23.769 1.00 88.75 277 HIS A C 1
ATOM 2180 O O . HIS A 1 277 ? 7.252 3.310 22.626 1.00 88.75 277 HIS A O 1
ATOM 2186 N N . ARG A 1 278 ? 7.429 4.273 24.660 1.00 92.44 278 ARG A N 1
ATOM 2187 C CA . ARG A 1 278 ? 6.510 5.405 24.441 1.00 92.44 278 ARG A CA 1
ATOM 2188 C C . ARG A 1 278 ? 6.699 6.099 23.096 1.00 92.44 278 ARG A C 1
ATOM 2190 O O . ARG A 1 278 ? 5.737 6.317 22.368 1.00 92.44 278 ARG A O 1
ATOM 2197 N N . GLN A 1 279 ? 7.946 6.438 22.776 1.00 92.44 279 GLN A N 1
ATOM 2198 C CA . GLN A 1 279 ? 8.282 7.172 21.561 1.00 92.44 279 GLN A CA 1
ATOM 2199 C C . GLN A 1 279 ? 7.975 6.353 20.302 1.00 92.44 279 GLN A C 1
ATOM 2201 O O . GLN A 1 279 ? 7.492 6.912 19.325 1.00 92.44 279 GLN A O 1
ATOM 2206 N N . ALA A 1 280 ? 8.182 5.032 20.335 1.00 91.31 280 ALA A N 1
ATOM 2207 C CA . ALA A 1 280 ? 7.853 4.156 19.214 1.00 91.31 280 ALA A CA 1
ATOM 2208 C C . ALA A 1 280 ? 6.334 4.079 18.982 1.00 91.31 280 ALA A C 1
ATOM 2210 O O . ALA A 1 280 ? 5.888 4.117 17.836 1.00 91.31 280 ALA A O 1
ATOM 2211 N N . LEU A 1 281 ? 5.537 4.025 20.057 1.00 92.62 281 LEU A N 1
ATOM 2212 C CA . LEU A 1 281 ? 4.071 4.058 19.980 1.00 92.62 281 LEU A CA 1
ATOM 2213 C C . LEU A 1 281 ? 3.569 5.378 19.377 1.00 92.62 281 LEU A C 1
ATOM 2215 O O . LEU A 1 281 ? 2.761 5.362 18.448 1.00 92.62 281 LEU A O 1
ATOM 2219 N N . ASP A 1 282 ? 4.069 6.502 19.893 1.00 94.00 282 ASP A N 1
ATOM 2220 C CA . ASP A 1 282 ? 3.703 7.854 19.461 1.00 94.00 282 ASP A CA 1
ATOM 2221 C C . ASP A 1 282 ? 4.075 8.101 17.991 1.00 94.00 282 ASP A C 1
ATOM 2223 O O . ASP A 1 282 ? 3.220 8.408 17.158 1.00 94.00 282 ASP A O 1
ATOM 2227 N N . GLN A 1 283 ? 5.333 7.832 17.625 1.00 92.19 283 GLN A N 1
ATOM 2228 C CA . GLN A 1 283 ? 5.807 7.956 16.247 1.00 92.19 283 GLN A CA 1
ATOM 2229 C C . GLN A 1 283 ? 5.009 7.066 15.296 1.00 92.19 283 GLN A C 1
ATOM 2231 O O . GLN A 1 283 ? 4.596 7.526 14.233 1.00 92.19 283 GLN A O 1
ATOM 2236 N N . ARG A 1 284 ? 4.732 5.809 15.670 1.00 92.06 284 ARG A N 1
ATOM 2237 C CA . ARG A 1 284 ? 3.965 4.909 14.804 1.00 92.06 284 ARG A CA 1
ATOM 2238 C C . ARG A 1 284 ? 2.537 5.405 14.594 1.00 92.06 284 ARG A C 1
ATOM 2240 O O . ARG A 1 284 ? 2.050 5.358 13.464 1.00 92.06 284 ARG A O 1
ATOM 2247 N N . LEU A 1 285 ? 1.879 5.886 15.648 1.00 93.69 285 LEU A N 1
ATOM 2248 C CA . LEU A 1 285 ? 0.534 6.452 15.572 1.00 93.69 285 LEU A CA 1
ATOM 2249 C C . LEU A 1 285 ? 0.503 7.713 14.696 1.00 93.69 285 LEU A C 1
ATOM 2251 O O . LEU A 1 285 ? -0.355 7.831 13.818 1.00 93.69 285 LEU A O 1
ATOM 2255 N N . ALA A 1 286 ? 1.454 8.627 14.898 1.00 91.38 286 ALA A N 1
ATOM 2256 C CA . ALA A 1 286 ? 1.587 9.850 14.115 1.00 91.38 286 ALA A CA 1
ATOM 2257 C C . ALA A 1 286 ? 1.856 9.549 12.632 1.00 91.38 286 ALA A C 1
ATOM 2259 O O . ALA A 1 286 ? 1.134 10.044 11.766 1.00 91.38 286 ALA A O 1
ATOM 2260 N N . SER A 1 287 ? 2.825 8.681 12.328 1.00 88.38 287 SER A N 1
ATOM 2261 C CA . SER A 1 287 ? 3.143 8.284 10.953 1.00 88.38 287 SER A CA 1
ATOM 2262 C C . SER A 1 287 ? 1.974 7.584 10.265 1.00 88.38 287 SER A C 1
ATOM 2264 O O . SER A 1 287 ? 1.706 7.866 9.099 1.00 88.38 287 SER A O 1
ATOM 2266 N N . TYR A 1 288 ? 1.248 6.703 10.967 1.00 89.75 288 TYR A N 1
ATOM 2267 C CA . TYR A 1 288 ? 0.078 6.029 10.398 1.00 89.75 288 TYR A CA 1
ATOM 2268 C C . TYR A 1 288 ? -1.005 7.036 10.003 1.00 89.75 288 TYR A C 1
ATOM 2270 O O . TYR A 1 288 ? -1.540 6.965 8.900 1.00 89.75 288 TYR A O 1
ATOM 2278 N N . ARG A 1 289 ? -1.284 8.013 10.874 1.00 90.00 289 ARG A N 1
ATOM 2279 C CA . ARG A 1 289 ? -2.238 9.087 10.584 1.00 90.00 289 ARG A CA 1
ATOM 2280 C C . ARG A 1 289 ? -1.822 9.892 9.362 1.00 90.00 289 ARG A C 1
ATOM 2282 O O . ARG A 1 289 ? -2.624 10.009 8.452 1.00 90.00 289 ARG A O 1
ATOM 2289 N N . LEU A 1 290 ? -0.584 10.384 9.322 1.00 84.81 290 LEU A N 1
ATOM 2290 C CA . LEU A 1 290 ? -0.083 11.193 8.204 1.00 84.81 290 LEU A CA 1
ATOM 2291 C C . LEU A 1 290 ? -0.064 10.435 6.868 1.00 84.81 290 LEU A C 1
ATOM 2293 O O . LEU A 1 290 ? -0.195 11.052 5.820 1.00 84.81 290 LEU A O 1
ATOM 2297 N N . THR A 1 291 ? 0.106 9.110 6.903 1.00 80.69 291 THR A N 1
ATOM 2298 C CA . THR A 1 291 ? 0.180 8.281 5.688 1.00 80.69 291 THR A CA 1
ATOM 2299 C C . THR A 1 291 ? -1.202 7.873 5.173 1.00 80.69 291 THR A C 1
ATOM 2301 O O . THR A 1 291 ? -1.418 7.844 3.968 1.00 80.69 291 THR A O 1
ATOM 2304 N N . HIS A 1 292 ? -2.133 7.512 6.065 1.00 80.81 292 HIS A N 1
ATOM 2305 C CA . HIS A 1 292 ? -3.397 6.872 5.671 1.00 80.81 292 HIS A CA 1
ATOM 2306 C C . HIS A 1 292 ? -4.630 7.773 5.749 1.00 80.81 292 HIS A C 1
ATOM 2308 O O . HIS A 1 292 ? -5.670 7.428 5.197 1.00 80.81 292 HIS A O 1
ATOM 2314 N N . MET A 1 293 ? -4.545 8.890 6.461 1.00 83.06 293 MET A N 1
ATOM 2315 C CA . MET A 1 293 ? -5.618 9.871 6.546 1.00 83.06 293 MET A CA 1
ATOM 2316 C C . MET A 1 293 ? -5.030 11.127 5.942 1.00 83.06 293 MET A C 1
ATOM 2318 O O . MET A 1 293 ? -4.215 11.771 6.595 1.00 83.06 293 MET A O 1
ATOM 2322 N N . ALA A 1 294 ? -5.382 11.434 4.693 1.00 67.38 294 ALA A N 1
ATOM 2323 C CA . ALA A 1 294 ? -4.953 12.664 4.031 1.00 67.38 294 ALA A CA 1
ATOM 2324 C C . ALA A 1 294 ? -5.276 13.904 4.901 1.00 67.38 294 ALA A C 1
ATOM 2326 O O . ALA A 1 294 ? -5.803 13.790 6.005 1.00 67.38 294 ALA A O 1
ATOM 2327 N N . ASN A 1 295 ? -5.046 15.122 4.408 1.00 65.31 295 ASN A N 1
ATOM 2328 C CA . ASN A 1 295 ? -5.302 16.362 5.166 1.00 65.31 295 ASN A CA 1
ATOM 2329 C C . ASN A 1 295 ? -6.793 16.616 5.546 1.00 65.31 295 ASN A C 1
ATOM 2331 O O . ASN A 1 295 ? -7.182 17.742 5.841 1.00 65.31 295 ASN A O 1
ATOM 2335 N N . PHE A 1 296 ? -7.650 15.592 5.551 1.00 75.25 296 PHE A N 1
ATOM 2336 C CA . PHE A 1 296 ? -9.003 15.596 6.085 1.00 75.25 296 PHE A CA 1
ATOM 2337 C C . PHE A 1 296 ? -8.992 15.416 7.610 1.00 75.25 296 PHE A C 1
ATOM 2339 O O . PHE A 1 296 ? -9.008 14.304 8.144 1.00 75.25 296 PHE A O 1
ATOM 2346 N N . TYR A 1 297 ? -9.052 16.532 8.337 1.00 80.12 297 TYR A N 1
ATOM 2347 C CA . TYR A 1 297 ? -9.077 16.555 9.806 1.00 80.12 297 TYR A CA 1
ATOM 2348 C C . TYR A 1 297 ? -10.186 15.699 10.434 1.00 80.12 297 TYR A C 1
ATOM 2350 O O . TYR A 1 297 ? -9.976 15.086 11.484 1.00 80.12 297 TYR A O 1
ATOM 2358 N N . ASN A 1 298 ? -11.335 15.581 9.761 1.00 85.38 298 ASN A N 1
ATOM 2359 C CA . ASN A 1 298 ? -12.432 14.711 10.186 1.00 85.38 298 ASN A CA 1
ATOM 2360 C C . ASN A 1 298 ? -12.003 13.242 10.308 1.00 85.38 298 ASN A C 1
ATOM 2362 O O . ASN A 1 298 ? -12.380 12.574 11.270 1.00 85.38 298 ASN A O 1
ATOM 2366 N N . GLU A 1 299 ? -11.196 12.733 9.372 1.00 87.88 299 GLU A N 1
ATOM 2367 C CA . GLU A 1 299 ? -10.726 11.346 9.413 1.00 87.88 299 GLU A CA 1
ATOM 2368 C C . GLU A 1 299 ? -9.759 11.122 10.570 1.00 87.88 299 GLU A C 1
ATOM 2370 O O . GLU A 1 299 ? -9.901 10.152 11.315 1.00 87.88 299 GLU A O 1
ATOM 2375 N N . HIS A 1 300 ? -8.830 12.058 10.784 1.00 90.56 300 HIS A N 1
ATOM 2376 C CA . HIS A 1 300 ? -7.934 12.020 11.935 1.00 90.56 300 HIS A CA 1
ATOM 2377 C C . HIS A 1 300 ? -8.696 11.990 13.262 1.00 90.56 300 HIS A C 1
ATOM 2379 O O . HIS A 1 300 ? -8.347 11.208 14.151 1.00 90.56 300 HIS A O 1
ATOM 2385 N N . TYR A 1 301 ? -9.724 12.833 13.396 1.00 92.31 301 TYR A N 1
ATOM 2386 C CA . TYR A 1 301 ? -10.557 12.875 14.589 1.00 92.31 301 TYR A CA 1
ATOM 2387 C C . TYR A 1 301 ? -11.321 11.563 14.779 1.00 92.31 301 TYR A C 1
ATOM 2389 O O . TYR A 1 301 ? -11.216 10.961 15.844 1.00 92.31 301 TYR A O 1
ATOM 2397 N N . ASN A 1 302 ? -12.034 11.084 13.755 1.00 92.88 302 ASN A N 1
ATOM 2398 C CA . ASN A 1 302 ? -12.821 9.849 13.831 1.00 92.88 302 ASN A CA 1
ATOM 2399 C C . ASN A 1 302 ? -11.947 8.639 14.176 1.00 92.88 302 ASN A C 1
ATOM 2401 O O . ASN A 1 302 ? -12.324 7.815 15.012 1.00 92.88 302 ASN A O 1
ATOM 2405 N N . PHE A 1 303 ? -10.758 8.555 13.581 1.00 95.25 303 PHE A N 1
ATOM 2406 C CA . PHE A 1 303 ? -9.783 7.513 13.870 1.00 95.25 303 PHE A CA 1
ATOM 2407 C C . PHE A 1 303 ? -9.323 7.538 15.332 1.00 95.25 303 PHE A C 1
ATOM 2409 O O . PHE A 1 303 ? -9.431 6.530 16.034 1.00 95.25 303 PHE A O 1
ATOM 2416 N N . ILE A 1 304 ? -8.837 8.688 15.813 1.00 95.94 304 ILE A N 1
ATOM 2417 C CA . ILE A 1 304 ? -8.336 8.806 17.187 1.00 95.94 304 ILE A CA 1
ATOM 2418 C C . ILE A 1 304 ? -9.469 8.652 18.205 1.00 95.94 304 ILE A C 1
ATOM 2420 O O . ILE A 1 304 ? -9.268 8.004 19.227 1.00 95.94 304 ILE A O 1
ATOM 2424 N N . ALA A 1 305 ? -10.666 9.172 17.925 1.00 95.00 305 ALA A N 1
ATOM 2425 C CA . ALA A 1 305 ? -11.846 8.979 18.764 1.00 95.00 305 ALA A CA 1
ATOM 2426 C C . ALA A 1 305 ? -12.215 7.493 18.885 1.00 95.00 305 ALA A C 1
ATOM 2428 O O . ALA A 1 305 ? -12.492 7.013 19.983 1.00 95.00 305 ALA A O 1
ATOM 2429 N N . THR A 1 306 ? -12.161 6.754 17.772 1.00 96.38 306 THR A N 1
ATOM 2430 C CA . THR A 1 306 ? -12.415 5.306 17.740 1.00 96.38 306 THR A CA 1
ATOM 2431 C C . THR A 1 306 ? -11.369 4.544 18.552 1.00 96.38 306 THR A C 1
ATOM 2433 O O . THR A 1 306 ? -11.730 3.698 19.369 1.00 96.38 306 THR A O 1
ATOM 2436 N N . LEU A 1 307 ? -10.080 4.859 18.377 1.00 96.44 307 LEU A N 1
ATOM 2437 C CA . LEU A 1 307 ? -9.000 4.247 19.157 1.00 96.44 307 LEU A CA 1
ATOM 2438 C C . LEU A 1 307 ? -9.130 4.568 20.648 1.00 96.44 307 LEU A C 1
ATOM 2440 O O . LEU A 1 307 ? -8.994 3.679 21.481 1.00 96.44 307 LEU A O 1
ATOM 2444 N N . TYR A 1 308 ? -9.425 5.821 20.989 1.00 95.12 308 TYR A N 1
ATOM 2445 C CA . TYR A 1 308 ? -9.612 6.256 22.368 1.00 95.12 308 TYR A CA 1
ATOM 2446 C C . TYR A 1 308 ? -10.772 5.509 23.033 1.00 95.12 308 TYR A C 1
ATOM 2448 O O . TYR A 1 308 ? -10.582 4.891 24.078 1.00 95.12 308 TYR A O 1
ATOM 2456 N N . ALA A 1 309 ? -11.944 5.479 22.391 1.00 93.75 309 ALA A N 1
ATOM 2457 C CA . ALA A 1 309 ? -13.111 4.751 22.885 1.00 93.75 309 ALA A CA 1
ATOM 2458 C C . ALA A 1 309 ? -12.823 3.254 23.056 1.00 93.75 309 ALA A C 1
ATOM 2460 O O . ALA A 1 309 ? -13.201 2.664 24.065 1.00 93.75 309 ALA A O 1
ATOM 2461 N N . MET A 1 310 ? -12.105 2.658 22.099 1.00 93.44 310 MET A N 1
ATOM 2462 C CA . MET A 1 310 ? -11.663 1.273 22.187 1.00 93.44 310 MET A CA 1
ATOM 2463 C C . MET A 1 310 ? -10.787 1.060 23.417 1.00 93.44 310 MET A C 1
ATOM 2465 O O . MET A 1 310 ? -11.080 0.162 24.197 1.00 93.44 310 MET A O 1
ATOM 2469 N N . LEU A 1 311 ? -9.746 1.868 23.626 1.00 92.81 311 LEU A N 1
ATOM 2470 C CA . LEU A 1 311 ? -8.832 1.721 24.762 1.00 92.81 311 LEU A CA 1
ATOM 2471 C C . LEU A 1 311 ? -9.520 1.970 26.112 1.00 92.81 311 LEU A C 1
ATOM 2473 O O . LEU A 1 311 ? -9.177 1.303 27.086 1.00 92.81 311 LEU A O 1
ATOM 2477 N N . CYS A 1 312 ? -10.490 2.884 26.170 1.00 88.69 312 CYS A N 1
ATOM 2478 C CA . CYS A 1 312 ? -11.262 3.231 27.368 1.00 88.69 312 CYS A CA 1
ATOM 2479 C C . CYS A 1 312 ? -12.418 2.268 27.692 1.00 88.69 312 CYS A C 1
ATOM 2481 O O . CYS A 1 312 ? -13.174 2.531 28.628 1.00 88.69 312 CYS A O 1
ATOM 2483 N N . ASP A 1 313 ? -12.581 1.170 26.950 1.00 86.56 313 ASP A N 1
ATOM 2484 C CA . ASP A 1 313 ? -13.561 0.138 27.294 1.00 86.56 313 ASP A CA 1
ATOM 2485 C C . ASP A 1 313 ? -13.275 -0.422 28.700 1.00 86.56 313 ASP A C 1
ATOM 2487 O O . ASP A 1 313 ? -12.166 -0.874 28.997 1.00 86.56 313 ASP A O 1
ATOM 2491 N N . LYS A 1 314 ? -14.301 -0.395 29.559 1.00 70.81 314 LYS A N 1
ATOM 2492 C CA . LYS A 1 314 ? -14.242 -0.809 30.970 1.00 70.81 314 LYS A CA 1
ATOM 2493 C C . LYS A 1 314 ? -13.871 -2.280 31.155 1.00 70.81 314 LYS A C 1
ATOM 2495 O O . LYS A 1 314 ? -13.494 -2.678 32.248 1.00 70.81 314 LYS A O 1
ATOM 2500 N N . ASN A 1 315 ? -13.996 -3.093 30.108 1.00 76.25 315 ASN A N 1
ATOM 2501 C CA . ASN A 1 315 ? -13.644 -4.510 30.144 1.00 76.25 315 ASN A CA 1
ATOM 2502 C C . ASN A 1 315 ? -12.144 -4.769 29.916 1.00 76.25 315 ASN A C 1
ATOM 2504 O O . ASN A 1 315 ? -11.745 -5.923 29.745 1.00 76.25 315 ASN A O 1
ATOM 2508 N N . ARG A 1 316 ? -11.304 -3.726 29.843 1.00 79.44 316 ARG A N 1
ATOM 2509 C CA . ARG A 1 316 ? -9.856 -3.873 29.651 1.00 79.44 316 ARG A CA 1
ATOM 2510 C C . ARG A 1 316 ? -9.107 -3.798 30.970 1.00 79.44 316 ARG A C 1
ATOM 2512 O O . ARG A 1 316 ? -9.488 -3.064 31.868 1.00 79.44 316 ARG A O 1
ATOM 2519 N N . ASP A 1 317 ? -8.009 -4.542 31.023 1.00 71.94 317 ASP A N 1
ATOM 2520 C CA . ASP A 1 317 ? -7.087 -4.591 32.152 1.00 71.94 317 ASP A CA 1
ATOM 2521 C C . ASP A 1 317 ? -6.473 -3.203 32.412 1.00 71.94 317 ASP A C 1
ATOM 2523 O O . ASP A 1 317 ? -5.552 -2.771 31.713 1.00 71.94 317 ASP A O 1
ATOM 2527 N N . GLU A 1 318 ? -7.038 -2.463 33.370 1.00 69.94 318 GLU A N 1
ATOM 2528 C CA . GLU A 1 318 ? -6.570 -1.125 33.735 1.00 69.94 318 GLU A CA 1
ATOM 2529 C C . GLU A 1 318 ? -5.221 -1.149 34.462 1.00 69.94 318 GLU A C 1
ATOM 2531 O O . GLU A 1 318 ? -4.543 -0.120 34.490 1.00 69.94 318 GLU A O 1
ATOM 2536 N N . ASP A 1 319 ? -4.786 -2.307 34.960 1.00 79.31 319 ASP A N 1
ATOM 2537 C CA . ASP A 1 319 ? -3.575 -2.431 35.767 1.00 79.31 319 ASP A CA 1
ATOM 2538 C C . ASP A 1 319 ? -2.306 -2.559 34.911 1.00 79.31 319 ASP A C 1
ATOM 2540 O O . ASP A 1 319 ? -1.194 -2.438 35.423 1.00 79.31 319 ASP A O 1
ATOM 2544 N N . CYS A 1 320 ? -2.436 -2.746 33.592 1.00 86.44 320 CYS A N 1
ATOM 2545 C CA . CYS A 1 320 ? -1.301 -2.808 32.673 1.00 86.44 320 CYS A CA 1
ATOM 2546 C C . CYS A 1 320 ? -0.665 -1.411 32.460 1.00 86.44 320 CYS A C 1
ATOM 2548 O O . CYS A 1 320 ? -1.243 -0.578 31.747 1.00 86.44 320 CYS A O 1
ATOM 2550 N N . PRO A 1 321 ? 0.569 -1.142 32.949 1.00 89.12 321 PRO A N 1
ATOM 2551 C CA . PRO A 1 321 ? 1.185 0.186 32.833 1.00 89.12 321 PRO A CA 1
ATOM 2552 C C . PRO A 1 321 ? 1.430 0.595 31.378 1.00 89.12 321 PRO A C 1
ATOM 2554 O O . PRO A 1 321 ? 1.278 1.760 31.016 1.00 89.12 321 PRO A O 1
ATOM 2557 N N . ARG A 1 322 ? 1.744 -0.382 30.516 1.00 89.81 322 ARG A N 1
ATOM 2558 C CA . ARG A 1 322 ? 1.944 -0.159 29.076 1.00 89.81 322 ARG A CA 1
ATOM 2559 C C . ARG A 1 322 ? 0.658 0.277 28.381 1.00 89.81 322 ARG A C 1
ATOM 2561 O O . ARG A 1 322 ? 0.689 1.139 27.506 1.00 89.81 322 ARG A O 1
ATOM 2568 N N . LEU A 1 323 ? -0.480 -0.289 28.785 1.00 91.19 323 LEU A N 1
ATOM 2569 C CA . LEU A 1 323 ? -1.777 0.130 28.268 1.00 91.19 323 LEU A CA 1
ATOM 2570 C C . LEU A 1 323 ? -2.120 1.547 28.736 1.00 91.19 323 LEU A C 1
ATOM 2572 O O . LEU A 1 323 ? -2.615 2.336 27.936 1.00 91.19 323 LEU A O 1
ATOM 2576 N N . GLN A 1 324 ? -1.834 1.886 29.996 1.00 90.69 324 GLN A N 1
ATOM 2577 C CA . GLN A 1 324 ? -2.039 3.240 30.523 1.00 90.69 324 GLN A CA 1
ATOM 2578 C C . GLN A 1 324 ? -1.167 4.275 29.809 1.00 90.69 324 GLN A C 1
ATOM 2580 O O . GLN A 1 324 ? -1.636 5.357 29.454 1.00 90.69 324 GLN A O 1
ATOM 2585 N N . GLU A 1 325 ? 0.081 3.923 29.508 1.00 92.69 325 GLU A N 1
ATOM 2586 C CA . GLU A 1 325 ? 0.965 4.767 28.715 1.00 92.69 325 GLU A CA 1
ATOM 2587 C C . GLU A 1 325 ? 0.403 5.020 27.309 1.00 92.69 325 GLU A C 1
ATOM 2589 O O . GLU A 1 325 ? 0.330 6.172 26.869 1.00 92.69 325 GLU A O 1
ATOM 2594 N N . PHE A 1 326 ? -0.056 3.967 26.628 1.00 94.12 326 PHE A N 1
ATOM 2595 C CA . PHE A 1 326 ? -0.655 4.097 25.303 1.00 94.12 326 PHE A CA 1
ATOM 2596 C C . PHE A 1 326 ? -1.971 4.888 25.332 1.00 94.12 326 PHE A C 1
ATOM 2598 O O . PHE A 1 326 ? -2.175 5.770 24.498 1.00 94.12 326 PHE A O 1
ATOM 2605 N N . LYS A 1 327 ? -2.824 4.663 26.341 1.00 93.69 327 LYS A N 1
ATOM 2606 C CA . LYS A 1 327 ? -4.020 5.478 26.609 1.00 93.69 327 LYS A CA 1
ATOM 2607 C C . LYS A 1 327 ? -3.661 6.956 26.750 1.00 93.69 327 LYS A C 1
ATOM 2609 O O . LYS A 1 327 ? -4.337 7.798 26.160 1.00 93.69 327 LYS A O 1
ATOM 2614 N N . ALA A 1 328 ? -2.598 7.287 27.483 1.00 94.00 328 ALA A N 1
ATOM 2615 C CA . ALA A 1 328 ? -2.161 8.669 27.664 1.00 94.00 328 ALA A CA 1
ATOM 2616 C C . ALA A 1 328 ? -1.702 9.313 26.343 1.00 94.00 328 ALA A C 1
ATOM 2618 O O . ALA A 1 328 ? -2.085 10.448 26.065 1.00 94.00 328 ALA A O 1
ATOM 2619 N N . ILE A 1 329 ? -0.945 8.590 25.506 1.00 95.50 329 ILE A N 1
ATOM 2620 C CA . ILE A 1 329 ? -0.555 9.053 24.157 1.00 95.50 329 ILE A CA 1
ATOM 2621 C C . ILE A 1 329 ? -1.805 9.345 23.318 1.00 95.50 329 ILE A C 1
ATOM 2623 O O . ILE A 1 329 ? -1.981 10.449 22.803 1.00 95.50 329 ILE A O 1
ATOM 2627 N N . VAL A 1 330 ? -2.723 8.380 23.222 1.00 96.25 330 VAL A N 1
ATOM 2628 C CA . VAL A 1 330 ? -3.948 8.531 22.422 1.00 96.25 330 VAL A CA 1
ATOM 2629 C C . VAL A 1 330 ? -4.825 9.668 22.953 1.00 96.25 330 VAL A C 1
ATOM 2631 O O . VAL A 1 330 ? -5.380 10.422 22.158 1.00 96.25 330 VAL A O 1
ATOM 2634 N N . SER A 1 331 ? -4.894 9.858 24.274 1.00 95.50 331 SER A N 1
ATOM 2635 C CA . SER A 1 331 ? -5.610 10.980 24.902 1.00 95.50 331 SER A CA 1
ATOM 2636 C C . SER A 1 331 ? -5.038 12.336 24.482 1.00 95.50 331 SER A C 1
ATOM 2638 O O . SER A 1 331 ? -5.799 13.255 24.182 1.00 95.50 331 SER A O 1
ATOM 2640 N N . GLN A 1 332 ? -3.707 12.464 24.421 1.00 95.12 332 GLN A N 1
ATOM 2641 C CA . GLN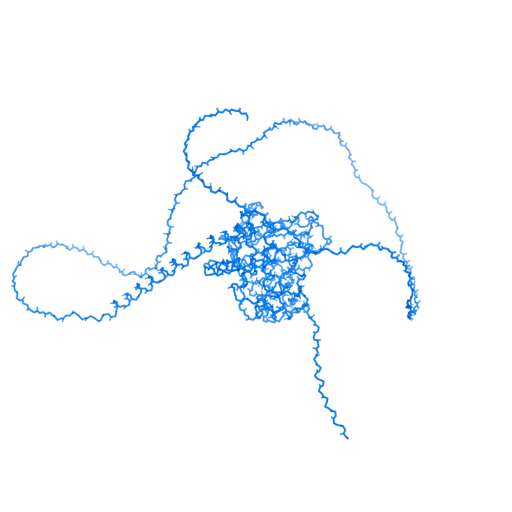 A 1 332 ? -3.047 13.687 23.953 1.00 95.12 332 GLN A CA 1
ATOM 2642 C C . GLN A 1 332 ? -3.407 13.977 22.491 1.00 95.12 332 GLN A C 1
ATOM 2644 O O . GLN A 1 332 ? -3.850 15.082 22.176 1.00 95.12 332 GLN A O 1
ATOM 2649 N N . HIS A 1 333 ? -3.313 12.977 21.609 1.00 94.44 333 HIS A N 1
ATOM 2650 C CA . HIS A 1 333 ? -3.743 13.132 20.216 1.00 94.44 333 HIS A CA 1
ATOM 2651 C C . HIS A 1 333 ? -5.230 13.465 20.085 1.00 94.44 333 HIS A C 1
ATOM 2653 O O . HIS A 1 333 ? -5.598 14.267 19.225 1.00 94.44 333 HIS A O 1
ATOM 2659 N N . PHE A 1 334 ? -6.085 12.864 20.917 1.00 94.69 334 PHE A N 1
ATOM 2660 C CA . PHE A 1 334 ? -7.526 13.099 20.891 1.00 94.69 334 PHE A CA 1
ATOM 2661 C C . PHE A 1 334 ? -7.847 14.548 21.238 1.00 94.69 334 PHE A C 1
ATOM 2663 O O . PHE A 1 334 ? -8.597 15.193 20.505 1.00 94.69 334 PHE A O 1
ATOM 2670 N N . LEU A 1 335 ? -7.217 15.087 22.285 1.00 94.56 335 LEU A N 1
ATOM 2671 C CA . LEU A 1 335 ? -7.386 16.482 22.677 1.00 94.56 335 LEU A CA 1
ATOM 2672 C C . LEU A 1 335 ? -6.936 17.439 21.565 1.00 94.56 335 LEU A C 1
ATOM 2674 O O . LEU A 1 335 ? -7.659 18.381 21.252 1.00 94.56 335 LEU A O 1
ATOM 2678 N N . VAL A 1 336 ? -5.792 17.175 20.924 1.00 92.00 336 VAL A N 1
ATOM 2679 C CA . VAL A 1 336 ? -5.303 17.977 19.785 1.00 92.00 336 VAL A CA 1
ATOM 2680 C C . VAL A 1 336 ? -6.286 17.946 18.610 1.00 92.00 336 VAL A C 1
ATOM 2682 O O . VAL A 1 336 ? -6.593 18.985 18.030 1.00 92.00 336 VAL A O 1
ATOM 2685 N N . CYS A 1 337 ? -6.824 16.775 18.262 1.00 90.69 337 CYS A N 1
ATOM 2686 C CA . CYS A 1 337 ? -7.804 16.677 17.178 1.00 90.69 337 CYS A CA 1
ATOM 2687 C C . CYS A 1 337 ? -9.119 17.382 17.544 1.00 90.69 337 CYS A C 1
ATOM 2689 O O . CYS A 1 337 ? -9.722 18.049 16.706 1.00 90.69 337 CYS A O 1
ATOM 2691 N N . GLN A 1 338 ? -9.564 17.266 18.797 1.00 90.12 338 GLN A N 1
ATOM 2692 C CA . GLN A 1 338 ? -10.794 17.890 19.278 1.00 90.12 338 GLN A CA 1
ATOM 2693 C C . GLN A 1 338 ? -10.707 19.421 19.280 1.00 90.12 338 GLN A C 1
ATOM 2695 O O . GLN A 1 338 ? -11.658 20.083 18.859 1.00 90.12 338 GLN A O 1
ATOM 2700 N N . THR A 1 339 ? -9.588 19.993 19.734 1.00 90.31 339 THR A N 1
ATOM 2701 C CA . THR A 1 339 ? -9.391 21.450 19.734 1.00 90.31 339 THR A CA 1
ATOM 2702 C C . THR A 1 339 ? -9.359 21.998 18.315 1.00 90.31 339 THR A C 1
ATOM 2704 O O . THR A 1 339 ? -10.032 22.990 18.042 1.00 90.31 339 THR A O 1
ATOM 2707 N N . HIS A 1 340 ? -8.673 21.318 17.395 1.00 88.50 340 HIS A N 1
ATOM 2708 C CA . HIS A 1 340 ? -8.643 21.708 15.988 1.00 88.50 340 HIS A CA 1
ATOM 2709 C C . HIS A 1 340 ? -10.047 21.697 15.359 1.00 88.50 340 HIS A C 1
ATOM 2711 O O . HIS A 1 340 ? -10.490 22.705 14.812 1.00 88.50 340 HIS A O 1
ATOM 2717 N N . MET A 1 341 ? -10.806 20.614 15.557 1.00 86.38 341 MET A N 1
ATOM 2718 C CA . MET A 1 341 ? -12.199 20.503 15.107 1.00 86.38 341 MET A CA 1
ATOM 2719 C C . MET A 1 341 ? -13.098 21.619 15.663 1.00 86.38 341 MET A C 1
ATOM 2721 O O . MET A 1 341 ? -13.976 22.132 14.965 1.00 86.38 341 MET A O 1
ATOM 2725 N N . ALA A 1 342 ? -12.908 22.008 16.926 1.00 89.00 342 ALA A N 1
ATOM 2726 C CA . ALA A 1 342 ? -13.652 23.112 17.528 1.00 89.00 342 ALA A CA 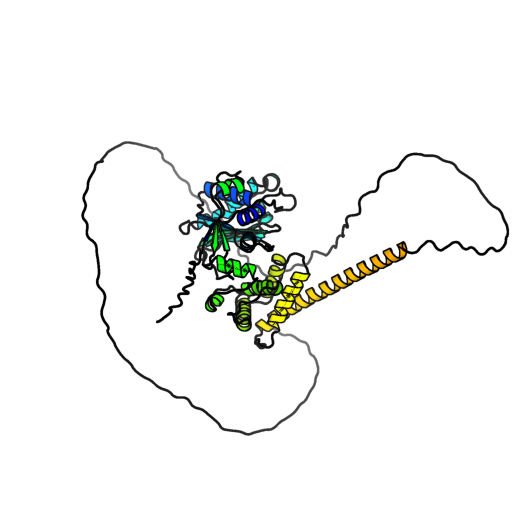1
ATOM 2727 C C . ALA A 1 342 ? -13.285 24.467 16.896 1.00 89.00 342 ALA A C 1
ATOM 2729 O O . ALA A 1 342 ? -14.175 25.281 16.635 1.00 89.00 342 ALA A O 1
ATOM 2730 N N . MET A 1 343 ? -11.998 24.696 16.609 1.00 89.38 343 MET A N 1
ATOM 2731 C CA . MET A 1 343 ? -11.516 25.908 15.939 1.00 89.38 343 MET A CA 1
ATOM 2732 C C . MET A 1 343 ? -12.073 26.035 14.517 1.00 89.38 343 MET A C 1
ATOM 2734 O O . MET A 1 343 ? -12.569 27.106 14.161 1.00 89.38 343 MET A O 1
ATOM 2738 N N . GLU A 1 344 ? -12.063 24.957 13.729 1.00 87.94 344 GLU A N 1
ATOM 2739 C CA . GLU A 1 344 ? -12.630 24.944 12.373 1.00 87.94 344 GLU A CA 1
ATOM 2740 C C . GLU A 1 344 ? -14.133 25.238 12.382 1.00 87.94 344 GLU A C 1
ATOM 2742 O O . GLU A 1 344 ? -14.605 26.108 11.649 1.00 87.94 344 GLU A O 1
ATOM 2747 N N . ARG A 1 345 ? -14.896 24.587 13.271 1.00 88.69 345 ARG A N 1
ATOM 2748 C CA . ARG A 1 345 ? -16.340 24.844 13.419 1.00 88.69 345 ARG A CA 1
ATOM 2749 C C . ARG A 1 345 ? -16.626 26.302 13.775 1.00 88.69 345 ARG A C 1
ATOM 2751 O O . ARG A 1 345 ? -17.528 26.908 13.198 1.00 88.69 345 ARG A O 1
ATOM 2758 N N . ALA A 1 346 ? -15.849 26.880 14.691 1.00 91.88 346 ALA A N 1
ATOM 2759 C CA . ALA A 1 346 ? -15.974 28.288 15.059 1.00 91.88 346 ALA A CA 1
ATOM 2760 C C . ALA A 1 346 ? -15.585 29.231 13.907 1.00 91.88 346 ALA A C 1
ATOM 2762 O O . ALA A 1 346 ? -16.163 30.309 13.763 1.00 91.88 346 ALA A O 1
ATOM 2763 N N . HIS A 1 347 ? -14.612 28.857 13.075 1.00 90.19 347 HIS A N 1
ATOM 2764 C CA . HIS A 1 347 ? -14.254 29.613 11.876 1.00 90.19 347 HIS A CA 1
ATOM 2765 C C . HIS A 1 347 ? -15.382 29.591 10.835 1.00 90.19 347 HIS A C 1
ATOM 2767 O O . HIS A 1 347 ? -15.850 30.655 10.436 1.00 90.19 347 HIS A O 1
ATOM 2773 N N . ILE A 1 348 ? -15.900 28.408 10.491 1.00 91.25 348 ILE A N 1
ATOM 2774 C CA . ILE A 1 348 ? -17.009 28.245 9.539 1.00 91.25 348 ILE A CA 1
ATOM 2775 C C . ILE A 1 348 ? -18.252 29.013 10.011 1.00 91.25 348 ILE A C 1
ATOM 2777 O O . ILE A 1 348 ? -18.864 29.737 9.227 1.00 91.25 348 ILE A O 1
ATOM 2781 N N . ALA A 1 349 ? -18.598 28.926 11.300 1.00 92.75 349 ALA A N 1
ATOM 2782 C CA . ALA A 1 349 ? -19.717 29.676 11.873 1.00 92.75 349 ALA A CA 1
ATOM 2783 C C . ALA A 1 349 ? -19.550 31.197 11.707 1.00 92.75 349 ALA A C 1
ATOM 2785 O O . ALA A 1 349 ? -20.502 31.882 11.330 1.00 92.75 349 ALA A O 1
ATOM 2786 N N . ARG A 1 350 ? -18.334 31.723 11.921 1.00 94.31 350 ARG A N 1
ATOM 2787 C CA . ARG A 1 350 ? -18.026 33.146 11.704 1.00 94.31 350 ARG A CA 1
ATOM 2788 C C . ARG A 1 350 ? -18.163 33.544 10.234 1.00 94.31 350 ARG A C 1
ATOM 2790 O O . ARG A 1 350 ? -18.778 34.571 9.955 1.00 94.31 350 ARG A O 1
ATOM 2797 N N . CYS A 1 351 ? -17.657 32.738 9.302 1.00 93.50 351 CYS A N 1
ATOM 2798 C CA . CYS A 1 351 ? -17.797 32.999 7.866 1.00 93.50 351 CYS A CA 1
ATOM 2799 C C . CYS A 1 351 ? -19.269 33.007 7.423 1.00 93.50 351 CYS A C 1
ATOM 2801 O O . CYS A 1 351 ? -19.696 33.932 6.732 1.00 93.50 351 CYS A O 1
ATOM 2803 N N . MET A 1 352 ? -20.070 32.034 7.873 1.00 92.50 352 MET A N 1
ATOM 2804 C CA . MET A 1 352 ? -21.506 31.988 7.568 1.00 92.50 352 MET A CA 1
ATOM 2805 C C . MET A 1 352 ? -22.249 33.213 8.117 1.00 92.50 352 MET A C 1
ATOM 2807 O O . MET A 1 352 ? -23.089 33.789 7.426 1.00 92.50 352 MET A O 1
ATOM 2811 N N . GLN A 1 353 ? -21.919 33.653 9.335 1.00 92.31 353 GLN A N 1
ATOM 2812 C CA . GLN A 1 353 ? -22.523 34.844 9.933 1.00 92.31 353 GLN A CA 1
ATOM 2813 C C . GLN A 1 353 ? -22.184 36.118 9.143 1.00 92.31 353 GLN A C 1
ATOM 2815 O O . GLN A 1 353 ? -23.066 36.940 8.897 1.00 92.31 353 GLN A O 1
ATOM 2820 N N . GLN A 1 354 ? -20.931 36.272 8.704 1.00 91.38 354 GLN A N 1
ATOM 2821 C CA . GLN A 1 354 ? -20.514 37.402 7.866 1.00 91.38 354 GLN A CA 1
ATOM 2822 C C . GLN A 1 354 ? -21.243 37.409 6.518 1.00 91.38 354 GLN A C 1
ATOM 2824 O O . GLN A 1 354 ? -21.704 38.458 6.070 1.00 91.38 354 GLN A O 1
ATOM 2829 N N . GLN A 1 355 ? -21.412 36.242 5.894 1.00 90.31 355 GLN A N 1
ATOM 2830 C CA . GLN A 1 355 ? -22.124 36.127 4.623 1.00 90.31 355 GLN A CA 1
ATOM 2831 C C . GLN A 1 355 ? -23.610 36.498 4.758 1.00 90.31 355 GLN A C 1
ATOM 2833 O O . GLN A 1 355 ? -24.144 37.215 3.912 1.00 90.31 355 GLN A O 1
ATOM 2838 N N . GLN A 1 356 ? -24.272 36.081 5.844 1.00 89.31 356 GLN A N 1
ATOM 2839 C CA . GLN A 1 356 ? -25.657 36.480 6.123 1.00 89.31 356 GLN A CA 1
ATOM 2840 C C . GLN A 1 356 ? -25.792 37.992 6.336 1.00 89.31 356 GLN A C 1
ATOM 2842 O O . GLN A 1 356 ? -26.728 38.601 5.818 1.00 89.31 356 GLN A O 1
ATOM 2847 N N . GLN A 1 357 ? -24.849 38.618 7.048 1.00 88.19 357 GLN A N 1
ATOM 2848 C CA . GLN A 1 357 ? -24.845 40.072 7.240 1.00 88.19 357 GLN A CA 1
ATOM 2849 C C . GLN A 1 357 ? -24.688 40.824 5.911 1.00 88.19 357 GLN A C 1
ATOM 2851 O O . GLN A 1 357 ? -25.401 41.798 5.675 1.00 88.19 357 GLN A O 1
ATOM 2856 N N . GLN A 1 358 ? -23.818 40.349 5.014 1.00 86.88 358 GLN A N 1
ATOM 2857 C CA . GLN A 1 358 ? -23.649 40.943 3.682 1.00 86.88 358 GLN A CA 1
ATOM 2858 C C . GLN A 1 358 ? -24.916 40.812 2.822 1.00 86.88 358 GLN A C 1
ATOM 2860 O O . GLN A 1 358 ? -25.308 41.773 2.161 1.00 86.88 358 GLN A O 1
ATOM 2865 N N . GLN A 1 359 ? -25.603 39.665 2.865 1.00 84.94 359 GLN A N 1
ATOM 2866 C CA . GLN A 1 359 ? -26.866 39.479 2.139 1.00 84.94 359 GLN A CA 1
ATOM 2867 C C . GLN A 1 359 ? -27.988 40.378 2.677 1.00 84.94 359 GLN A C 1
ATOM 2869 O O . GLN A 1 359 ? -28.740 40.949 1.889 1.00 84.94 359 GLN A O 1
ATOM 2874 N N . GLN A 1 360 ? -28.080 40.564 3.998 1.00 82.69 360 GLN A N 1
ATOM 2875 C CA . GLN A 1 360 ? -29.060 41.479 4.597 1.00 82.69 360 GLN A CA 1
ATOM 2876 C C . GLN A 1 360 ? -28.801 42.943 4.216 1.00 82.69 360 GLN A C 1
ATOM 2878 O O . GLN A 1 360 ? -29.752 43.684 3.978 1.00 82.69 360 GLN A O 1
ATOM 2883 N N . GLN A 1 361 ? -27.535 43.362 4.108 1.00 76.19 361 GLN A N 1
ATOM 2884 C CA . GLN A 1 361 ? -27.190 44.716 3.657 1.00 76.19 361 GLN A CA 1
ATOM 2885 C C . GLN A 1 361 ? -27.540 44.954 2.180 1.00 76.19 361 GLN A C 1
ATOM 2887 O O . GLN A 1 361 ? -27.934 46.061 1.828 1.00 76.19 361 GLN A O 1
ATOM 2892 N N . GLN A 1 362 ? -27.462 43.930 1.324 1.00 69.19 362 GLN A N 1
ATOM 2893 C CA . GLN A 1 362 ? -27.831 44.042 -0.095 1.00 69.19 362 GLN A CA 1
ATOM 2894 C C . GLN A 1 362 ? -29.348 43.991 -0.354 1.00 69.19 362 GLN A C 1
ATOM 2896 O O . GLN A 1 362 ? -29.793 44.422 -1.414 1.00 69.19 362 GLN A O 1
ATOM 2901 N N . GLN A 1 363 ? -30.149 43.487 0.592 1.00 62.03 363 GLN A N 1
ATOM 2902 C CA . GLN A 1 363 ? -31.611 43.392 0.462 1.00 62.03 363 GLN A CA 1
ATOM 2903 C C . GLN A 1 363 ? -32.380 44.565 1.088 1.00 62.03 363 GLN A C 1
ATOM 2905 O O . GLN A 1 363 ? -33.608 44.584 0.998 1.00 62.03 363 GLN A O 1
ATOM 2910 N N . GLN A 1 364 ? -31.715 45.555 1.698 1.00 54.84 364 GLN A N 1
ATOM 2911 C CA . GLN A 1 364 ? -32.424 46.765 2.120 1.00 54.84 364 GLN A CA 1
ATOM 2912 C C . GLN A 1 364 ? -32.827 47.593 0.886 1.00 54.84 364 GLN A C 1
ATOM 2914 O O . GLN A 1 364 ? -31.946 48.057 0.158 1.00 54.84 364 GLN A O 1
ATOM 2919 N N . PRO A 1 365 ? -34.131 47.812 0.620 1.00 52.69 365 PRO A N 1
ATOM 2920 C CA . PRO A 1 365 ? -34.533 48.749 -0.417 1.00 52.69 365 PRO A CA 1
ATOM 2921 C C . PRO A 1 365 ? -34.074 50.153 -0.011 1.00 52.69 365 PRO A C 1
ATOM 2923 O O . PRO A 1 365 ? -34.163 50.517 1.161 1.00 52.69 365 PRO A O 1
ATOM 2926 N N . PHE A 1 366 ? -33.603 50.941 -0.982 1.00 52.56 366 PHE A N 1
ATOM 2927 C CA . PHE A 1 366 ? -33.332 52.377 -0.854 1.00 52.56 366 PHE A CA 1
ATOM 2928 C C . PHE A 1 366 ? -34.597 53.119 -0.376 1.00 52.56 366 PHE A C 1
ATOM 2930 O O . PHE A 1 366 ? -35.335 53.705 -1.162 1.00 52.56 366 PHE A O 1
ATOM 2937 N N . ALA 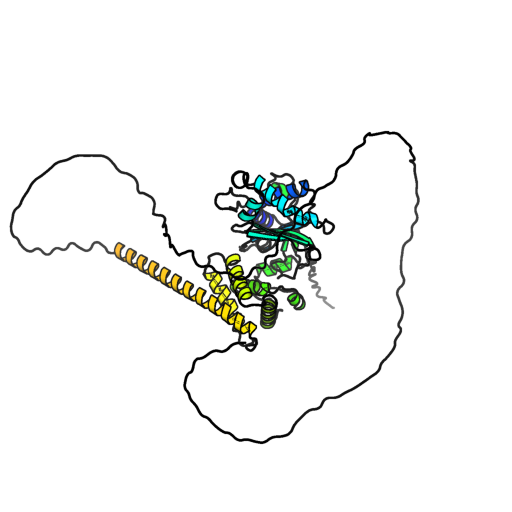A 1 367 ? -34.877 53.089 0.923 1.00 51.41 367 ALA A N 1
ATOM 2938 C CA . ALA A 1 367 ? -35.951 53.832 1.563 1.00 51.41 367 ALA A CA 1
ATOM 2939 C C . ALA A 1 367 ? -35.342 55.012 2.323 1.00 51.41 367 ALA A C 1
ATOM 2941 O O . ALA A 1 367 ? -35.366 55.070 3.548 1.00 51.41 367 ALA A O 1
ATOM 2942 N N . ALA A 1 368 ? -34.760 55.956 1.586 1.00 47.28 368 ALA A N 1
ATOM 2943 C CA . ALA A 1 368 ? -34.361 57.243 2.137 1.00 47.28 368 ALA A CA 1
ATOM 2944 C C . ALA A 1 368 ? -34.409 58.310 1.042 1.00 47.28 368 ALA A C 1
ATOM 2946 O O . ALA A 1 368 ? -33.430 58.532 0.342 1.00 47.28 368 ALA A O 1
ATOM 2947 N N . ASN A 1 369 ? -35.578 58.935 0.879 1.00 48.75 369 ASN A N 1
ATOM 2948 C CA . ASN A 1 369 ? -35.692 60.361 0.566 1.00 48.75 369 ASN A CA 1
ATOM 2949 C C . ASN A 1 369 ? -37.137 60.828 0.793 1.00 48.75 369 ASN A C 1
ATOM 2951 O O . ASN A 1 369 ? -37.918 61.005 -0.136 1.00 48.75 369 ASN A O 1
ATOM 2955 N N . ALA A 1 370 ? -37.482 61.052 2.060 1.00 41.72 370 ALA A N 1
ATOM 2956 C CA . ALA A 1 370 ? -38.527 61.996 2.438 1.00 41.72 370 ALA A CA 1
ATOM 2957 C C . ALA A 1 370 ? -37.859 63.066 3.313 1.00 41.72 370 ALA A C 1
ATOM 2959 O O . ALA A 1 370 ? -37.638 62.871 4.505 1.00 41.72 370 ALA A O 1
ATOM 2960 N N . LEU A 1 371 ? -37.440 64.161 2.675 1.00 43.03 371 LEU A N 1
ATOM 2961 C CA . LEU A 1 371 ? -36.882 65.345 3.330 1.00 43.03 371 LEU A CA 1
ATOM 2962 C C . LEU A 1 371 ? -38.001 66.126 4.040 1.00 43.03 371 LEU A C 1
ATOM 2964 O O . LEU A 1 371 ? -39.028 66.384 3.408 1.00 43.03 371 LEU A O 1
ATOM 2968 N N . PRO A 1 372 ? -37.803 66.617 5.275 1.00 46.03 372 PRO A N 1
ATOM 2969 C CA . PRO A 1 372 ? -38.558 67.752 5.774 1.00 46.03 372 PRO A CA 1
ATOM 2970 C C . PRO A 1 372 ? -37.859 69.059 5.368 1.00 46.03 372 PRO A C 1
ATOM 2972 O O . PRO A 1 372 ? -36.674 69.265 5.630 1.00 46.03 372 PRO A O 1
ATOM 2975 N N . MET A 1 373 ? -38.606 69.958 4.723 1.00 39.47 373 MET A N 1
ATOM 2976 C CA . MET A 1 373 ? -38.196 71.345 4.500 1.00 39.47 373 MET A CA 1
ATOM 2977 C C . MET A 1 373 ? -38.053 72.095 5.829 1.00 39.47 373 MET A C 1
ATOM 2979 O O . MET A 1 373 ? -39.008 72.101 6.602 1.00 39.47 373 MET A O 1
ATOM 2983 N N . GLN A 1 374 ? -36.962 72.851 6.009 1.00 38.22 374 GLN A N 1
ATOM 2984 C CA . GLN A 1 374 ? -37.017 74.180 6.637 1.00 38.22 374 GLN A CA 1
ATOM 2985 C C . GLN A 1 374 ? -35.773 75.056 6.357 1.00 38.22 374 GLN A C 1
ATOM 2987 O O . GLN A 1 374 ? -34.640 74.694 6.648 1.00 38.22 374 GLN A O 1
ATOM 2992 N N . SER A 1 375 ? -36.075 76.210 5.745 1.00 35.75 375 SER A N 1
ATOM 2993 C CA . SER A 1 375 ? -35.480 77.562 5.798 1.00 35.75 375 SER A CA 1
ATOM 2994 C C . SER A 1 375 ? -33.960 77.812 5.878 1.00 35.75 375 SER A C 1
ATOM 2996 O O . SER A 1 375 ? -33.337 77.666 6.921 1.00 35.75 375 SER A O 1
ATOM 2998 N N . MET A 1 376 ? -33.462 78.400 4.779 1.00 34.91 376 MET A N 1
ATOM 2999 C CA . MET A 1 376 ? -32.657 79.635 4.656 1.00 34.91 376 MET A CA 1
ATOM 3000 C C . MET A 1 376 ? -31.627 80.002 5.744 1.00 34.91 376 MET A C 1
ATOM 3002 O O . MET A 1 376 ? -31.990 80.406 6.841 1.00 34.91 376 MET A O 1
ATOM 3006 N N . SER A 1 377 ? -30.363 80.187 5.349 1.00 32.12 377 SER A N 1
ATOM 3007 C CA . SER A 1 377 ? -29.833 81.507 4.942 1.00 32.12 377 SER A CA 1
ATOM 3008 C C . SER A 1 377 ? -28.324 81.454 4.634 1.00 32.12 377 SER A C 1
ATOM 3010 O O . SER A 1 377 ? -27.586 80.782 5.336 1.00 32.12 377 SER A O 1
ATOM 3012 N N . GLN A 1 378 ? -27.942 82.158 3.552 1.00 34.94 378 GLN A N 1
ATOM 3013 C CA . GLN A 1 378 ? -26.744 83.006 3.346 1.00 34.94 378 GLN A CA 1
ATOM 3014 C C . GLN A 1 378 ? -25.342 82.468 3.725 1.00 34.94 378 GLN A C 1
ATOM 3016 O O . GLN A 1 378 ? -25.137 81.924 4.791 1.00 34.94 378 GLN A O 1
ATOM 3021 N N . ALA A 1 379 ? -24.250 82.703 2.998 1.00 32.31 379 ALA A N 1
ATOM 3022 C CA . ALA A 1 379 ? -23.958 83.302 1.703 1.00 32.31 379 ALA A CA 1
ATOM 3023 C C . ALA A 1 379 ? -22.450 83.069 1.427 1.00 32.31 379 ALA A C 1
ATOM 3025 O O . ALA A 1 379 ? -21.646 83.228 2.337 1.00 32.31 379 ALA A O 1
ATOM 3026 N N . SER A 1 380 ? -22.101 82.832 0.156 1.00 35.88 380 SER A N 1
ATOM 3027 C CA . SER A 1 380 ? -20.964 83.456 -0.556 1.00 35.88 380 SER A CA 1
ATOM 3028 C C . SER A 1 380 ? -19.483 83.122 -0.216 1.00 35.88 380 SER A C 1
ATOM 3030 O O . SER A 1 380 ? -19.184 82.570 0.834 1.00 35.88 380 SER A O 1
ATOM 3032 N N . PRO A 1 381 ? -18.544 83.379 -1.168 1.00 53.03 381 PRO A N 1
ATOM 3033 C CA . PRO A 1 381 ? -17.649 82.335 -1.694 1.00 53.03 381 PRO A CA 1
ATOM 3034 C C . PRO A 1 381 ? -16.155 82.735 -1.774 1.00 53.03 381 PRO A C 1
ATOM 3036 O O . PRO A 1 381 ? -15.807 83.888 -1.543 1.00 53.03 381 PRO A O 1
ATOM 3039 N N . ALA A 1 382 ? -15.286 81.806 -2.194 1.00 33.25 382 ALA A N 1
ATOM 3040 C CA . ALA A 1 382 ? -13.978 82.031 -2.850 1.00 33.25 382 ALA A CA 1
ATOM 3041 C C . ALA A 1 382 ? -13.297 80.659 -3.075 1.00 33.25 382 ALA A C 1
ATOM 3043 O O . ALA A 1 382 ? -13.490 79.772 -2.256 1.00 33.25 382 ALA A O 1
ATOM 3044 N N . MET A 1 383 ? -12.469 80.354 -4.078 1.00 36.44 383 MET A N 1
ATOM 3045 C CA . MET A 1 383 ? -11.930 81.039 -5.257 1.00 36.44 383 MET A CA 1
ATOM 3046 C C . MET A 1 383 ? -11.198 79.971 -6.108 1.00 36.44 383 MET A C 1
ATOM 3048 O O . MET A 1 383 ? -10.591 79.066 -5.550 1.00 36.44 383 MET A O 1
ATOM 3052 N N . MET A 1 384 ? -11.261 80.148 -7.433 1.00 34.91 384 MET A N 1
ATOM 3053 C CA . MET A 1 384 ? -10.266 79.857 -8.493 1.00 34.91 384 MET A CA 1
ATOM 3054 C C . MET A 1 384 ? -9.554 78.483 -8.570 1.00 34.91 384 MET A C 1
ATOM 3056 O O . MET A 1 384 ? -8.802 78.107 -7.686 1.00 34.91 384 MET A O 1
ATOM 3060 N N . VAL A 1 385 ? -9.823 77.680 -9.619 1.00 34.12 385 VAL A N 1
ATOM 3061 C CA . VAL A 1 385 ? -9.134 77.629 -10.950 1.00 34.12 385 VAL A CA 1
ATOM 3062 C C . VAL A 1 385 ? -7.742 76.973 -10.835 1.00 34.12 385 VAL A C 1
ATOM 3064 O O . VAL A 1 385 ? -6.893 77.458 -10.106 1.00 34.12 385 VAL A O 1
ATOM 3067 N N . THR A 1 386 ? -7.489 75.824 -11.478 1.00 34.12 386 THR A N 1
ATOM 3068 C CA . THR A 1 386 ? -6.841 75.746 -12.806 1.00 34.12 386 THR A CA 1
ATOM 3069 C C . THR A 1 386 ? -7.099 74.407 -13.537 1.00 34.12 386 THR A C 1
ATOM 3071 O O . THR A 1 386 ? -7.127 73.333 -12.947 1.00 34.12 386 THR A O 1
ATOM 3074 N N . SER A 1 387 ? -7.287 74.532 -14.855 1.00 33.88 387 SER A N 1
ATOM 3075 C CA . SER A 1 387 ? -7.191 73.565 -15.976 1.00 33.88 387 SER A CA 1
ATOM 3076 C C . SER A 1 387 ? -5.861 72.786 -16.006 1.00 33.88 387 SER A C 1
ATOM 3078 O O . SER A 1 387 ? -4.866 73.364 -15.589 1.00 33.88 387 SER A O 1
ATOM 3080 N N . GLY A 1 388 ? -5.652 71.576 -16.547 1.00 32.66 388 GLY A N 1
ATOM 3081 C CA . GLY A 1 388 ? -6.291 70.618 -17.483 1.00 32.66 388 GLY A CA 1
ATOM 3082 C C . GLY A 1 388 ? -5.154 69.646 -17.943 1.00 32.66 388 GLY A C 1
ATOM 3083 O O . GLY A 1 388 ? -4.086 69.695 -17.337 1.00 32.66 388 GLY A O 1
ATOM 3084 N N . PRO A 1 389 ? -5.203 68.926 -19.084 1.00 45.62 389 PRO A N 1
ATOM 3085 C CA . PRO A 1 389 ? -6.143 67.917 -19.594 1.00 45.62 389 PRO A CA 1
ATOM 3086 C C . PRO A 1 389 ? -5.493 66.503 -19.749 1.00 45.62 389 PRO A C 1
ATOM 3088 O O . PRO A 1 389 ? -4.275 66.362 -19.697 1.00 45.62 389 PRO A O 1
ATOM 3091 N N . GLY A 1 390 ? -6.284 65.456 -20.044 1.00 32.47 390 GLY A N 1
ATOM 3092 C CA . GLY A 1 390 ? -5.746 64.178 -20.556 1.00 32.47 390 GLY A CA 1
ATOM 3093 C C . GLY A 1 390 ? -6.738 63.003 -20.612 1.00 32.47 390 GLY A C 1
ATOM 3094 O O . GLY A 1 390 ? -6.968 62.346 -19.604 1.00 32.47 390 GLY A O 1
ATOM 3095 N N . MET A 1 391 ? -7.301 62.726 -21.798 1.00 33.25 391 MET A N 1
ATOM 3096 C CA . MET A 1 391 ? -7.871 61.414 -22.197 1.00 33.25 391 MET A CA 1
ATOM 3097 C C . MET A 1 391 ? -6.712 60.383 -22.291 1.00 33.25 391 MET A C 1
ATOM 3099 O O . MET A 1 391 ? -5.588 60.810 -22.525 1.00 33.25 391 MET A O 1
ATOM 3103 N N . VAL A 1 392 ? -6.809 59.050 -22.148 1.00 41.62 392 VAL A N 1
ATOM 3104 C CA . VAL A 1 392 ? -7.701 57.985 -22.682 1.00 41.62 392 VAL A CA 1
ATOM 3105 C C . VAL A 1 392 ? -7.389 56.652 -21.888 1.00 41.62 392 VAL A C 1
ATOM 3107 O O . VAL A 1 392 ? -6.573 56.709 -20.974 1.00 41.62 392 VAL A O 1
ATOM 3110 N N . PRO A 1 393 ? -7.887 55.436 -22.236 1.00 45.78 393 PRO A N 1
ATOM 3111 C CA . PRO A 1 393 ? -9.088 54.741 -21.752 1.00 45.78 393 PRO A CA 1
ATOM 3112 C C . PRO A 1 393 ? -8.868 53.492 -20.845 1.00 45.78 393 PRO A C 1
ATOM 3114 O O . PRO A 1 393 ? -7.764 53.009 -20.621 1.00 45.78 393 PRO A O 1
ATOM 3117 N N . ALA A 1 394 ? -10.016 52.966 -20.400 1.00 34.66 394 ALA A N 1
ATOM 3118 C CA . ALA A 1 394 ? -10.370 51.640 -19.876 1.00 34.66 394 ALA A CA 1
ATOM 3119 C C . ALA A 1 394 ? -9.356 50.473 -19.968 1.00 34.66 394 ALA A C 1
ATOM 3121 O O . ALA A 1 394 ? -8.967 50.047 -21.055 1.00 34.66 394 ALA A O 1
ATOM 3122 N N . ALA A 1 395 ? -9.104 49.847 -18.811 1.00 33.22 395 ALA A N 1
ATOM 3123 C CA . ALA A 1 395 ? -8.528 48.511 -18.669 1.00 33.22 395 ALA A CA 1
ATOM 3124 C C . ALA A 1 395 ? -9.469 47.603 -17.849 1.00 33.22 395 ALA A C 1
ATOM 3126 O O . ALA A 1 395 ? -10.102 48.040 -16.887 1.00 33.22 395 ALA A O 1
ATOM 3127 N N . ALA A 1 396 ? -9.570 46.351 -18.295 1.00 36.38 396 ALA A N 1
ATOM 3128 C CA . ALA A 1 396 ? -10.380 45.253 -17.768 1.00 36.38 396 ALA A CA 1
ATOM 3129 C C . ALA A 1 396 ? -10.005 44.841 -16.320 1.00 36.38 396 ALA A C 1
ATOM 3131 O O . ALA A 1 396 ? -8.894 45.133 -15.874 1.00 36.38 396 ALA A O 1
ATOM 3132 N N . PRO A 1 397 ? -10.900 44.153 -15.579 1.00 38.31 397 PRO A N 1
ATOM 3133 C CA . PRO A 1 397 ? -10.667 43.808 -14.178 1.00 38.31 397 PRO A CA 1
ATOM 3134 C C . PRO A 1 397 ? -9.611 42.704 -14.009 1.00 38.31 397 PRO A C 1
ATOM 3136 O O . PRO A 1 397 ? -9.636 41.683 -14.696 1.00 38.31 397 PRO A O 1
ATOM 3139 N N . ALA A 1 398 ? -8.699 42.928 -13.062 1.00 38.09 398 ALA A N 1
ATOM 3140 C CA . ALA A 1 398 ? -7.646 42.006 -12.651 1.00 38.09 398 ALA A CA 1
ATOM 3141 C C . ALA A 1 398 ? -8.184 40.837 -11.787 1.00 38.09 398 ALA A C 1
ATOM 3143 O O . ALA A 1 398 ? -9.187 41.005 -11.087 1.00 38.09 398 ALA A O 1
ATOM 3144 N N . PRO A 1 399 ? -7.516 39.667 -11.807 1.00 35.91 399 PRO A N 1
ATOM 3145 C CA . PRO A 1 399 ? -7.860 38.506 -10.987 1.00 35.91 399 PRO A CA 1
ATOM 3146 C C . PRO A 1 399 ? -7.492 38.681 -9.500 1.00 35.91 399 PRO A C 1
ATOM 3148 O O . PRO A 1 399 ? -6.614 39.460 -9.136 1.00 35.91 399 PRO A O 1
ATOM 3151 N N . LEU A 1 400 ? -8.207 37.931 -8.656 1.00 39.53 400 LEU A N 1
ATOM 3152 C CA . LEU A 1 400 ? -8.147 37.915 -7.188 1.00 39.53 400 LEU A CA 1
ATOM 3153 C C . LEU A 1 400 ? -6.753 37.545 -6.626 1.00 39.53 400 LEU A C 1
ATOM 3155 O O . LEU A 1 400 ? -6.034 36.771 -7.258 1.00 39.53 400 LEU A O 1
ATOM 3159 N N . PRO A 1 401 ? -6.384 38.040 -5.426 1.00 36.81 401 PRO A N 1
ATOM 3160 C CA . PRO A 1 401 ? -5.054 37.842 -4.857 1.00 36.81 401 PRO A CA 1
ATOM 3161 C C . PRO A 1 401 ? -4.859 36.456 -4.226 1.00 36.81 401 PRO A C 1
ATOM 3163 O O . PRO A 1 401 ? -5.679 35.977 -3.440 1.00 36.81 401 PRO A O 1
ATOM 3166 N N . VAL A 1 402 ? -3.705 35.869 -4.543 1.00 31.22 402 VAL A N 1
ATOM 3167 C CA . VAL A 1 402 ? -3.057 34.756 -3.841 1.00 31.22 402 VAL A CA 1
ATOM 3168 C C . VAL A 1 402 ? -2.590 35.257 -2.472 1.00 31.22 402 VAL A C 1
ATOM 3170 O O . VAL A 1 402 ? -1.983 36.321 -2.370 1.00 31.22 402 VAL A O 1
ATOM 3173 N N . TRP A 1 403 ? -2.909 34.517 -1.411 1.00 29.62 403 TRP A N 1
ATOM 3174 C CA . TRP A 1 403 ? -2.376 34.765 -0.072 1.00 29.62 403 TRP A CA 1
ATOM 3175 C C . TRP A 1 403 ? -0.957 34.197 0.027 1.00 29.62 403 TRP A C 1
ATOM 3177 O O . TRP A 1 403 ? -0.789 32.988 0.168 1.00 29.62 403 TRP A O 1
ATOM 3187 N N . ASP A 1 404 ? 0.042 35.079 -0.008 1.00 29.00 404 ASP A N 1
ATOM 3188 C CA . ASP A 1 404 ? 1.373 34.812 0.537 1.00 29.00 404 ASP A CA 1
ATOM 3189 C C . ASP A 1 404 ? 1.328 34.999 2.060 1.00 29.00 404 ASP A C 1
ATOM 3191 O O . ASP A 1 404 ? 1.047 36.086 2.572 1.00 29.00 404 ASP A O 1
ATOM 3195 N N . GLY A 1 405 ? 1.566 33.911 2.792 1.00 28.91 405 GLY A N 1
ATOM 3196 C CA . GLY A 1 405 ? 1.727 33.897 4.242 1.00 28.91 405 GLY A CA 1
ATOM 3197 C C . GLY A 1 405 ? 3.207 33.843 4.600 1.00 28.91 405 GLY A C 1
ATOM 3198 O O . GLY A 1 405 ? 3.881 32.864 4.300 1.00 28.91 405 GLY A O 1
ATOM 3199 N N . ALA A 1 406 ? 3.665 34.924 5.219 1.00 30.50 406 ALA A N 1
ATOM 3200 C CA . ALA A 1 406 ? 5.044 35.300 5.467 1.00 30.50 406 ALA A CA 1
ATOM 3201 C C . ALA A 1 406 ? 5.833 34.434 6.465 1.00 30.50 406 ALA A C 1
ATOM 3203 O O . ALA A 1 406 ? 5.296 33.732 7.323 1.00 30.50 406 ALA A O 1
ATOM 3204 N N . ASP A 1 407 ? 7.144 34.620 6.335 1.00 30.22 407 ASP A N 1
ATOM 3205 C CA . ASP A 1 407 ? 8.261 34.188 7.160 1.00 30.22 407 ASP A CA 1
ATOM 3206 C C . ASP A 1 407 ? 8.053 34.310 8.678 1.00 30.22 407 ASP A C 1
ATOM 3208 O O . ASP A 1 407 ? 7.707 35.363 9.218 1.00 30.22 407 ASP A O 1
ATOM 3212 N N . GLY A 1 408 ? 8.396 33.227 9.376 1.00 28.05 408 GLY A N 1
ATOM 3213 C CA . GLY A 1 408 ? 8.659 33.191 10.809 1.00 28.05 408 GLY A CA 1
ATOM 3214 C C . GLY A 1 408 ? 10.072 32.671 11.055 1.00 28.05 408 GLY A C 1
ATOM 3215 O O . GLY A 1 408 ? 10.292 31.468 11.151 1.00 28.05 408 GLY A O 1
ATOM 3216 N N . HIS A 1 409 ? 11.019 33.601 11.135 1.00 27.69 409 HIS A N 1
ATOM 3217 C CA . HIS A 1 409 ? 12.388 33.413 11.608 1.00 27.69 409 HIS A CA 1
ATOM 3218 C C . HIS A 1 409 ? 12.366 32.825 13.033 1.00 27.69 409 HIS A C 1
ATOM 3220 O O . HIS A 1 409 ? 11.842 33.469 13.941 1.00 27.69 409 HIS A O 1
ATOM 3226 N N . LEU A 1 410 ? 12.938 31.636 13.251 1.00 29.47 410 LEU A N 1
ATOM 3227 C CA . LEU A 1 41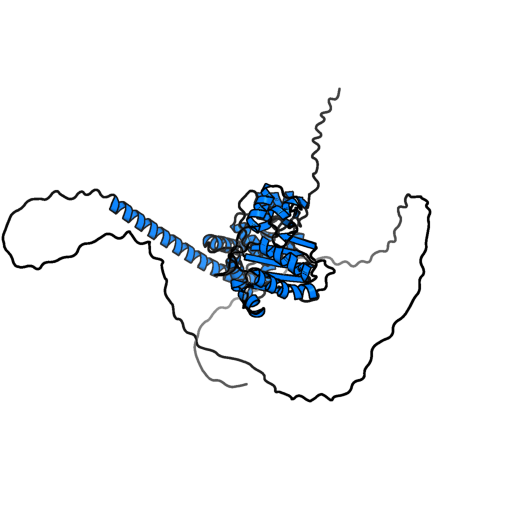0 ? 13.326 31.160 14.582 1.00 29.47 410 LEU A CA 1
ATOM 3228 C C . LEU A 1 410 ? 14.662 30.419 14.511 1.00 29.47 410 LEU A C 1
ATOM 3230 O O . LEU A 1 410 ? 14.957 29.688 13.568 1.00 29.47 410 LEU A O 1
ATOM 3234 N N . ASP A 1 411 ? 15.468 30.705 15.522 1.00 24.45 411 ASP A N 1
ATOM 3235 C CA . ASP A 1 411 ? 16.918 30.662 15.521 1.00 24.45 411 ASP A CA 1
ATOM 3236 C C . ASP A 1 411 ? 17.542 29.265 15.503 1.00 24.45 411 ASP A C 1
ATOM 3238 O O . ASP A 1 411 ? 17.164 28.351 16.237 1.00 24.45 411 ASP A O 1
ATOM 3242 N N . ALA A 1 412 ? 18.613 29.161 14.720 1.00 26.33 412 ALA A N 1
ATOM 3243 C CA . ALA A 1 412 ? 19.646 28.158 14.879 1.00 26.33 412 ALA A CA 1
ATOM 3244 C C . ALA A 1 412 ? 20.684 28.663 15.894 1.00 26.33 412 ALA A C 1
ATOM 3246 O O . ALA A 1 412 ? 21.394 29.618 15.598 1.00 26.33 412 ALA A O 1
ATOM 3247 N N . ALA A 1 413 ? 20.778 28.014 17.060 1.00 25.34 413 ALA A N 1
ATOM 3248 C CA . ALA A 1 413 ? 22.021 27.730 17.797 1.00 25.34 413 ALA A CA 1
ATOM 3249 C C . ALA A 1 413 ? 21.722 27.282 19.238 1.00 25.34 413 ALA A C 1
ATOM 3251 O O . ALA A 1 413 ? 21.367 28.097 20.083 1.00 25.34 413 ALA A O 1
ATOM 3252 N N . SER A 1 414 ? 21.964 26.007 19.555 1.00 26.06 414 SER A N 1
ATOM 3253 C CA . SER A 1 414 ? 22.934 25.606 20.595 1.00 26.06 414 SER A CA 1
ATOM 3254 C C . SER A 1 414 ? 23.131 24.084 20.605 1.00 26.06 414 SER A C 1
ATOM 3256 O O . SER A 1 414 ? 22.203 23.303 20.791 1.00 26.06 414 SER A O 1
ATOM 3258 N N . ALA A 1 415 ? 24.386 23.692 20.380 1.00 26.88 415 ALA A N 1
ATOM 3259 C CA . ALA A 1 415 ? 24.958 22.365 20.596 1.00 26.88 415 ALA A CA 1
ATOM 3260 C C . ALA A 1 415 ? 24.925 21.997 22.105 1.00 26.88 415 ALA A C 1
ATOM 3262 O O . ALA A 1 415 ? 24.724 22.872 22.945 1.00 26.88 415 ALA A O 1
ATOM 3263 N N . THR A 1 416 ? 25.189 20.762 22.555 1.00 27.72 416 THR A N 1
ATOM 3264 C CA . THR A 1 416 ? 26.566 20.243 22.715 1.00 27.72 416 THR A CA 1
ATOM 3265 C C . THR A 1 416 ? 26.581 18.765 23.166 1.00 27.72 416 THR A C 1
ATOM 3267 O O . THR A 1 416 ? 25.901 18.399 24.116 1.00 27.72 416 THR A O 1
ATOM 3270 N N . GLN A 1 417 ? 27.381 17.970 22.441 1.00 27.95 417 GLN A N 1
ATOM 3271 C CA . GLN A 1 417 ? 28.274 16.837 22.786 1.00 27.95 417 GLN A CA 1
ATOM 3272 C C . GLN A 1 417 ? 28.117 16.010 24.083 1.00 27.95 417 GLN A C 1
ATOM 3274 O O . GLN A 1 417 ? 28.136 16.545 25.184 1.00 27.95 417 GLN A O 1
ATOM 3279 N N . ALA A 1 418 ? 28.231 14.681 23.923 1.00 25.42 418 ALA A N 1
ATOM 3280 C CA . ALA A 1 418 ? 29.307 13.793 24.428 1.00 25.42 418 ALA A CA 1
ATOM 3281 C C . ALA A 1 418 ? 29.019 12.363 23.889 1.00 25.42 418 ALA A C 1
ATOM 3283 O O . ALA A 1 418 ? 27.858 11.994 23.787 1.00 25.42 418 ALA A O 1
ATOM 3284 N N . ALA A 1 419 ? 29.944 11.493 23.479 1.00 26.70 419 ALA A N 1
ATOM 3285 C CA . ALA A 1 419 ? 31.375 11.385 23.710 1.00 26.70 419 ALA A CA 1
ATOM 3286 C C . ALA A 1 419 ? 32.057 10.691 22.512 1.00 26.70 419 ALA A C 1
ATOM 3288 O O . ALA A 1 419 ? 31.477 9.808 21.879 1.00 26.70 419 ALA A O 1
ATOM 3289 N N . GLY A 1 420 ? 33.299 11.086 22.236 1.00 23.17 420 GLY A N 1
ATOM 3290 C CA . GLY A 1 420 ? 34.211 10.359 21.362 1.00 23.17 420 GLY A CA 1
ATOM 3291 C C . GLY A 1 420 ? 35.025 9.313 22.123 1.00 23.17 420 GLY A C 1
ATOM 3292 O O . GLY A 1 420 ? 35.135 9.359 23.345 1.00 23.17 420 GLY A O 1
ATOM 3293 N N . THR A 1 421 ? 35.647 8.413 21.367 1.00 29.06 421 THR A N 1
ATOM 3294 C CA . THR A 1 421 ? 36.983 7.888 21.671 1.00 29.06 421 THR A CA 1
ATOM 3295 C C . THR A 1 421 ? 37.738 7.746 20.350 1.00 29.06 421 THR A C 1
ATOM 3297 O O . THR A 1 421 ? 37.343 6.985 19.471 1.00 29.06 421 THR A O 1
ATOM 3300 N N . ASP A 1 422 ? 38.792 8.548 20.215 1.00 23.77 422 ASP A N 1
ATOM 3301 C CA . ASP A 1 422 ? 39.862 8.407 19.230 1.00 23.77 422 ASP A CA 1
ATOM 3302 C C . ASP A 1 422 ? 40.768 7.229 19.604 1.00 23.77 422 ASP A C 1
ATOM 3304 O O . ASP A 1 422 ? 41.039 7.031 20.786 1.00 23.77 422 ASP A O 1
ATOM 3308 N N . PHE A 1 423 ? 41.336 6.538 18.610 1.00 23.97 423 PHE A N 1
ATOM 3309 C CA . PHE A 1 423 ? 42.766 6.200 18.625 1.00 23.97 423 PHE A CA 1
ATOM 3310 C C . PHE A 1 423 ? 43.301 5.945 17.203 1.00 23.97 423 PHE A C 1
ATOM 3312 O O . PHE A 1 423 ? 43.047 4.919 16.585 1.00 23.97 423 PHE A O 1
ATOM 3319 N N . SER A 1 424 ? 44.041 6.950 16.731 1.00 24.31 424 SER A N 1
ATOM 3320 C CA . SER A 1 424 ? 45.299 6.956 15.970 1.00 24.31 424 SER A CA 1
ATOM 3321 C C . SER A 1 424 ? 45.613 5.969 14.833 1.00 24.31 424 SER A C 1
ATOM 3323 O O . SER A 1 424 ? 45.595 4.749 14.951 1.00 24.31 424 SER A O 1
ATOM 3325 N N . ALA A 1 425 ? 46.105 6.613 13.774 1.00 23.88 425 ALA A N 1
ATOM 3326 C CA . ALA A 1 425 ? 46.791 6.137 12.585 1.00 23.88 425 ALA A CA 1
ATOM 3327 C C . ALA A 1 425 ? 47.887 5.074 12.792 1.00 23.88 425 ALA A C 1
ATOM 3329 O O . ALA A 1 425 ? 48.699 5.154 13.715 1.00 23.88 425 ALA A O 1
ATOM 3330 N N . CYS A 1 426 ? 48.035 4.199 11.791 1.00 22.53 426 CYS A N 1
ATOM 3331 C CA . CYS A 1 426 ? 49.348 3.704 11.390 1.00 22.53 426 CYS A CA 1
ATOM 3332 C C . CYS A 1 426 ? 49.464 3.516 9.874 1.00 22.53 426 CYS A C 1
ATOM 3334 O O . CYS A 1 426 ? 48.492 3.303 9.157 1.00 22.53 426 CYS A O 1
ATOM 3336 N N . GLN A 1 427 ? 50.701 3.693 9.434 1.00 24.70 427 GLN A N 1
ATOM 3337 C CA . GLN A 1 427 ? 51.183 3.946 8.087 1.00 24.70 427 GLN A CA 1
ATOM 3338 C C . GLN A 1 427 ? 51.104 2.725 7.155 1.00 24.70 427 GLN A C 1
ATOM 3340 O O . GLN A 1 427 ? 51.145 1.575 7.581 1.00 24.70 427 GLN A O 1
ATOM 3345 N N . THR A 1 428 ? 51.080 3.016 5.853 1.00 26.28 428 THR A N 1
ATOM 3346 C CA . THR A 1 428 ? 51.462 2.118 4.749 1.00 26.28 428 THR A CA 1
ATOM 3347 C C . THR A 1 428 ? 52.787 1.391 4.997 1.00 26.28 428 THR A C 1
ATOM 3349 O O . THR A 1 428 ? 53.707 1.993 5.555 1.00 26.28 428 THR A O 1
ATOM 3352 N N . PRO A 1 429 ? 52.965 0.201 4.394 1.00 25.84 429 PRO A N 1
ATOM 3353 C CA . PRO A 1 429 ? 54.069 0.106 3.439 1.00 25.84 429 PRO A CA 1
ATOM 3354 C C . PRO A 1 429 ? 53.754 -0.689 2.157 1.00 25.84 429 PRO A C 1
ATOM 3356 O O . PRO A 1 429 ? 53.158 -1.758 2.173 1.00 25.84 429 PRO A O 1
ATOM 3359 N N . GLN A 1 430 ? 54.197 -0.089 1.052 1.00 25.89 430 GLN A N 1
ATOM 3360 C CA . GLN A 1 430 ? 54.925 -0.650 -0.096 1.00 25.89 430 GLN A CA 1
ATOM 3361 C C . GLN A 1 430 ? 54.762 -2.133 -0.487 1.00 25.89 430 GLN A C 1
ATOM 3363 O O . GLN A 1 430 ? 55.126 -3.057 0.235 1.00 25.89 430 GLN A O 1
ATOM 3368 N N . SER A 1 431 ? 54.389 -2.306 -1.755 1.00 25.88 431 SER A N 1
ATOM 3369 C CA . SER A 1 431 ? 54.651 -3.466 -2.613 1.00 25.88 431 SER A CA 1
ATOM 3370 C C . SER A 1 431 ? 56.151 -3.757 -2.791 1.00 25.88 431 SER A C 1
ATOM 3372 O O . SER A 1 431 ? 56.964 -2.831 -2.736 1.00 25.88 431 SER A O 1
ATOM 3374 N N . PRO A 1 432 ? 56.495 -4.976 -3.242 1.00 28.53 432 PRO A N 1
ATOM 3375 C CA . PRO A 1 432 ? 57.564 -5.154 -4.216 1.00 28.53 432 PRO A CA 1
ATOM 3376 C C . PRO A 1 432 ? 57.074 -5.806 -5.525 1.00 28.53 432 PRO A C 1
ATOM 3378 O O . PRO A 1 432 ? 56.294 -6.755 -5.538 1.00 28.53 432 PRO A O 1
ATOM 3381 N N . GLN A 1 433 ? 57.575 -5.241 -6.626 1.00 26.84 433 GLN A N 1
ATOM 3382 C CA . GLN A 1 433 ? 57.685 -5.771 -7.999 1.00 26.84 433 GLN A CA 1
ATOM 3383 C C . GLN A 1 433 ? 58.444 -7.128 -7.989 1.00 26.84 433 GLN A C 1
ATOM 3385 O O . GLN A 1 433 ? 59.201 -7.354 -7.051 1.00 26.84 433 GLN A O 1
ATOM 3390 N N . SER A 1 434 ? 58.393 -8.100 -8.916 1.00 27.02 434 SER A N 1
ATOM 3391 C CA . SER A 1 434 ? 58.324 -8.207 -10.400 1.00 27.02 434 SER A CA 1
ATOM 3392 C C . SER A 1 434 ? 58.566 -9.722 -10.745 1.00 27.02 434 SER A C 1
ATOM 3394 O O . SER A 1 434 ? 58.788 -10.471 -9.791 1.00 27.02 434 SER A O 1
ATOM 3396 N N . PRO A 1 435 ? 58.712 -10.233 -12.001 1.00 41.25 435 PRO A N 1
ATOM 3397 C CA . PRO A 1 435 ? 58.373 -9.740 -13.345 1.00 41.25 435 PRO A CA 1
ATOM 3398 C C . PRO A 1 435 ? 57.654 -10.798 -14.248 1.00 41.25 435 PRO A C 1
ATOM 3400 O O . PRO A 1 435 ? 57.268 -11.882 -13.822 1.00 41.25 435 PRO A O 1
ATOM 3403 N N . ALA A 1 436 ? 57.486 -10.418 -15.518 1.00 27.09 436 ALA A N 1
ATOM 3404 C CA . ALA A 1 436 ? 56.771 -11.042 -16.632 1.00 27.09 436 ALA A CA 1
ATOM 3405 C C . ALA A 1 436 ? 57.403 -12.289 -17.303 1.00 27.09 436 ALA A C 1
ATOM 3407 O O . ALA A 1 436 ? 58.609 -12.509 -17.231 1.00 27.09 436 ALA A O 1
ATOM 3408 N N . SER A 1 437 ? 56.572 -13.041 -18.040 1.00 29.55 437 SER A N 1
ATOM 3409 C CA . SER A 1 437 ? 56.798 -13.647 -19.383 1.00 29.55 437 SER A CA 1
ATOM 3410 C C . SER A 1 437 ? 55.542 -14.477 -19.732 1.00 29.55 437 SER A C 1
ATOM 3412 O O . SER A 1 437 ? 55.060 -15.225 -18.893 1.00 29.55 437 SER A O 1
ATOM 3414 N N . ASP A 1 438 ? 54.753 -14.183 -20.766 1.00 28.73 438 ASP A N 1
ATOM 3415 C CA . ASP A 1 438 ? 54.930 -14.255 -22.231 1.00 28.73 438 ASP A CA 1
ATOM 3416 C C . ASP A 1 438 ? 54.288 -15.516 -22.855 1.00 28.73 438 ASP A C 1
ATOM 3418 O O . ASP A 1 438 ? 54.421 -16.621 -22.343 1.00 28.73 438 ASP A O 1
ATOM 3422 N N . ALA A 1 439 ? 53.642 -15.284 -24.005 1.00 28.48 439 ALA A N 1
ATOM 3423 C CA . ALA A 1 439 ? 53.222 -16.212 -25.069 1.00 28.48 439 ALA A CA 1
ATOM 3424 C C . ALA A 1 439 ? 51.972 -17.130 -24.912 1.00 28.48 439 ALA A C 1
ATOM 3426 O O . ALA A 1 439 ? 51.922 -18.095 -24.157 1.00 28.48 439 ALA A O 1
ATOM 3427 N N . ARG A 1 440 ? 50.976 -16.840 -25.772 1.00 28.55 440 ARG A N 1
ATOM 3428 C CA . ARG A 1 440 ? 49.935 -17.734 -26.344 1.00 28.55 440 ARG A CA 1
ATOM 3429 C C . ARG A 1 440 ? 50.561 -18.701 -27.405 1.00 28.55 440 ARG A C 1
ATOM 3431 O O . ARG A 1 440 ? 51.750 -18.551 -27.668 1.00 28.55 440 ARG A O 1
ATOM 3438 N N . PRO A 1 441 ? 49.780 -19.413 -28.257 1.00 55.09 441 PRO A N 1
ATOM 3439 C CA . PRO A 1 441 ? 48.858 -20.546 -28.033 1.00 55.09 441 PRO A CA 1
ATOM 3440 C C . PRO A 1 441 ? 49.148 -21.731 -29.006 1.00 55.09 441 PRO A C 1
ATOM 3442 O O . PRO A 1 441 ? 49.859 -21.540 -29.974 1.00 55.09 441 PRO A O 1
ATOM 3445 N N . ASP A 1 442 ? 48.514 -22.896 -28.827 1.00 28.95 442 ASP A N 1
ATOM 3446 C CA . ASP A 1 442 ? 48.229 -23.915 -29.874 1.00 28.95 442 ASP A CA 1
ATOM 3447 C C . ASP A 1 442 ? 47.098 -24.813 -29.304 1.00 28.95 442 ASP A C 1
ATOM 3449 O O . ASP A 1 442 ? 47.187 -25.224 -28.151 1.00 28.95 442 ASP A O 1
ATOM 3453 N N . ALA A 1 443 ? 45.880 -24.937 -29.849 1.00 29.86 443 ALA A N 1
ATOM 3454 C CA . ALA A 1 443 ? 45.398 -25.429 -31.147 1.00 29.86 443 ALA A CA 1
ATOM 3455 C C . ALA A 1 443 ? 45.381 -26.974 -31.276 1.00 29.86 443 ALA A C 1
ATOM 3457 O O . ALA A 1 443 ? 46.411 -27.611 -31.097 1.00 29.86 443 ALA A O 1
ATOM 3458 N N . VAL A 1 444 ? 44.212 -27.502 -31.716 1.00 30.80 444 VAL A N 1
ATOM 3459 C CA . VAL A 1 444 ? 44.002 -28.754 -32.503 1.00 30.80 444 VAL A CA 1
ATOM 3460 C C . VAL A 1 444 ? 44.014 -30.073 -31.680 1.00 30.80 444 VAL A C 1
ATOM 3462 O O . VAL A 1 444 ? 44.907 -30.278 -30.877 1.00 30.80 444 VAL A O 1
ATOM 3465 N N . THR A 1 445 ? 43.085 -31.045 -31.758 1.00 29.33 445 THR A N 1
ATOM 3466 C CA . THR A 1 445 ? 41.891 -31.363 -32.586 1.00 29.33 445 THR A CA 1
ATOM 3467 C C . THR A 1 445 ? 41.207 -32.648 -32.057 1.00 29.33 445 THR A C 1
ATOM 3469 O O . THR A 1 445 ? 41.904 -33.478 -31.483 1.00 29.33 445 THR A O 1
ATOM 3472 N N . THR A 1 446 ? 39.914 -32.832 -32.414 1.00 31.03 446 THR A N 1
ATOM 3473 C CA . THR A 1 446 ? 39.184 -34.101 -32.758 1.00 31.03 446 THR A CA 1
ATOM 3474 C C . THR A 1 446 ? 39.050 -35.188 -31.672 1.00 31.03 446 THR A C 1
ATOM 3476 O O . THR A 1 446 ? 39.953 -35.387 -30.881 1.00 31.03 446 THR A O 1
ATOM 3479 N N . ASP A 1 447 ? 37.971 -35.963 -31.529 1.00 26.44 447 ASP A N 1
ATOM 3480 C CA . ASP A 1 447 ? 37.085 -36.617 -32.507 1.00 26.44 447 ASP A CA 1
ATOM 3481 C C . ASP A 1 447 ? 35.853 -37.163 -31.721 1.00 26.44 447 ASP A C 1
ATOM 3483 O O . ASP A 1 447 ? 36.007 -37.587 -30.578 1.00 26.44 447 ASP A O 1
ATOM 3487 N N . SER A 1 448 ? 34.611 -36.931 -32.160 1.00 30.19 448 SER A N 1
ATOM 3488 C CA . SER A 1 448 ? 33.702 -37.896 -32.829 1.00 30.19 448 SER A CA 1
ATOM 3489 C C . SER A 1 448 ? 33.183 -39.086 -32.009 1.00 30.19 448 SER A C 1
ATOM 3491 O O . SER A 1 448 ? 33.943 -39.879 -31.469 1.00 30.19 448 SER A O 1
ATOM 3493 N N . GLY A 1 449 ? 31.857 -39.281 -32.041 1.00 27.14 449 GLY A N 1
ATOM 3494 C CA . GLY A 1 449 ? 31.210 -40.529 -31.622 1.00 27.14 449 GLY A CA 1
ATOM 3495 C C . GLY A 1 449 ? 29.705 -40.392 -31.397 1.00 27.14 449 GLY A C 1
ATOM 3496 O O . GLY A 1 449 ? 29.262 -40.208 -30.271 1.00 27.14 449 GLY A O 1
ATOM 3497 N N . ALA A 1 450 ? 28.935 -40.453 -32.483 1.00 28.75 450 ALA A N 1
ATOM 3498 C CA . ALA A 1 450 ? 27.473 -40.471 -32.515 1.00 28.75 450 ALA A CA 1
ATOM 3499 C C . ALA A 1 450 ? 26.903 -41.913 -32.528 1.00 28.75 450 ALA A C 1
ATOM 3501 O O . ALA A 1 450 ? 27.670 -42.865 -32.655 1.00 28.75 450 ALA A O 1
ATOM 3502 N N . VAL A 1 451 ? 25.557 -42.000 -32.577 1.00 31.17 451 VAL A N 1
ATOM 3503 C CA . VAL A 1 451 ? 24.706 -43.103 -33.115 1.00 31.17 451 VAL A CA 1
ATOM 3504 C C . VAL A 1 451 ? 24.215 -44.109 -32.040 1.00 31.17 451 VAL A C 1
ATOM 3506 O O . VAL A 1 451 ? 25.004 -44.871 -31.497 1.00 31.17 451 VAL A O 1
ATOM 3509 N N . SER A 1 452 ? 22.973 -43.948 -31.531 1.00 31.53 452 SER A N 1
ATOM 3510 C CA . SER A 1 452 ? 21.695 -44.636 -31.915 1.00 31.53 452 SER A CA 1
ATOM 3511 C C . SER A 1 452 ? 21.431 -45.871 -31.028 1.00 31.53 452 SER A C 1
ATOM 3513 O O . SER A 1 452 ? 22.388 -46.424 -30.512 1.00 31.53 452 SER A O 1
ATOM 3515 N N . ASP A 1 453 ? 20.255 -46.453 -30.810 1.00 27.84 453 ASP A N 1
ATOM 3516 C CA . ASP A 1 453 ? 18.866 -46.309 -31.260 1.00 27.84 453 ASP A CA 1
ATOM 3517 C C . ASP A 1 453 ? 18.029 -47.301 -30.411 1.00 27.84 453 ASP A C 1
ATOM 3519 O O . ASP A 1 453 ? 18.607 -48.255 -29.887 1.00 27.84 453 ASP A O 1
ATOM 3523 N N . ALA A 1 454 ? 16.696 -47.130 -30.420 1.00 29.30 454 ALA A N 1
ATOM 3524 C CA . ALA A 1 454 ? 15.659 -48.173 -30.249 1.00 29.30 454 ALA A CA 1
ATOM 3525 C C . ALA A 1 454 ? 15.537 -48.891 -28.876 1.00 29.30 454 ALA A C 1
ATOM 3527 O O . ALA A 1 454 ? 16.509 -49.072 -28.159 1.00 29.30 454 ALA A O 1
ATOM 3528 N N . SER A 1 455 ? 14.403 -49.421 -28.413 1.00 28.94 455 SER A N 1
ATOM 3529 C CA . SER A 1 455 ? 12.945 -49.348 -28.633 1.00 28.94 455 SER A CA 1
ATOM 3530 C C . SER A 1 455 ? 12.339 -50.375 -27.643 1.00 28.94 455 SER A C 1
ATOM 3532 O O . SER A 1 455 ? 13.076 -51.178 -27.076 1.00 28.94 455 SER A O 1
ATOM 3534 N N . ASP A 1 456 ? 11.010 -50.364 -27.492 1.00 28.05 456 ASP A N 1
ATOM 3535 C CA . ASP A 1 456 ? 10.148 -51.420 -26.908 1.00 28.05 456 ASP A CA 1
ATOM 3536 C C . ASP A 1 456 ? 9.981 -51.391 -25.369 1.00 28.05 456 ASP A C 1
ATOM 3538 O O . ASP A 1 456 ? 10.951 -51.442 -24.622 1.00 28.05 456 ASP A O 1
ATOM 3542 N N . ALA A 1 457 ? 8.808 -51.076 -24.796 1.00 30.86 457 ALA A N 1
ATOM 3543 C CA . ALA A 1 457 ? 7.439 -51.635 -24.879 1.00 30.86 457 ALA A CA 1
ATOM 3544 C C . ALA A 1 457 ? 7.139 -52.646 -23.744 1.00 30.86 457 ALA A C 1
ATOM 3546 O O . ALA A 1 457 ? 8.035 -53.337 -23.275 1.00 30.86 457 ALA A O 1
ATOM 3547 N N . ASP A 1 458 ? 5.857 -52.682 -23.351 1.00 30.14 458 ASP A N 1
ATOM 3548 C CA . ASP A 1 458 ? 5.154 -53.509 -22.339 1.00 30.14 458 ASP A CA 1
ATOM 3549 C C . ASP A 1 458 ? 5.078 -52.909 -20.915 1.00 30.14 458 ASP A C 1
ATOM 3551 O O . ASP A 1 458 ? 6.080 -52.736 -20.230 1.00 30.14 458 ASP A O 1
ATOM 3555 N N . ASP A 1 459 ? 3.950 -52.332 -20.475 1.00 29.80 459 ASP A N 1
ATOM 3556 C CA . ASP A 1 459 ? 2.605 -52.878 -20.159 1.00 29.80 459 ASP A CA 1
ATOM 3557 C C . ASP A 1 459 ? 2.488 -53.440 -18.718 1.00 29.80 459 ASP A C 1
ATOM 3559 O O . ASP A 1 459 ? 3.401 -54.068 -18.189 1.00 29.80 459 ASP A O 1
ATOM 3563 N N . LEU A 1 460 ? 1.306 -53.214 -18.122 1.00 30.69 460 LEU A N 1
ATOM 3564 C CA . LEU A 1 460 ? 0.740 -53.717 -16.857 1.00 30.69 460 LEU A CA 1
ATOM 3565 C C . LEU A 1 460 ? 0.846 -52.832 -15.589 1.00 30.69 460 LEU A C 1
ATOM 3567 O O . LEU A 1 460 ? 1.764 -52.900 -14.777 1.00 30.69 460 LEU A O 1
ATOM 3571 N N . SER A 1 461 ? -0.238 -52.089 -15.346 1.00 29.12 461 SER A N 1
ATOM 3572 C CA . SER A 1 461 ? -0.860 -51.870 -14.017 1.00 29.12 461 SER A CA 1
ATOM 3573 C C . SER A 1 461 ? -2.147 -52.739 -13.938 1.00 29.12 461 SER A C 1
ATOM 3575 O O . SER A 1 461 ? -2.543 -53.212 -15.005 1.00 29.12 461 SER A O 1
ATOM 3577 N N . PRO A 1 462 ? -2.879 -52.935 -12.803 1.00 47.91 462 PRO A N 1
ATOM 3578 C CA . PRO A 1 462 ? -2.820 -52.208 -11.519 1.00 47.91 462 PRO A CA 1
ATOM 3579 C C . PRO A 1 462 ? -3.063 -53.018 -10.196 1.00 47.91 462 PRO A C 1
ATOM 3581 O O . PRO A 1 462 ? -3.532 -54.151 -10.203 1.00 47.91 462 PRO A O 1
ATOM 3584 N N . GLU A 1 463 ? -2.862 -52.321 -9.057 1.00 30.86 463 GLU A N 1
ATOM 3585 C CA . GLU A 1 463 ? -3.559 -52.451 -7.741 1.00 30.86 463 GLU A CA 1
ATOM 3586 C C . GLU A 1 463 ? -3.362 -53.720 -6.842 1.00 30.86 463 GLU A C 1
ATOM 3588 O O . GLU A 1 463 ? -2.823 -54.736 -7.267 1.00 30.86 463 GLU A O 1
ATOM 3593 N N . PRO A 1 464 ? -3.823 -53.744 -5.563 1.00 44.06 464 PRO A N 1
ATOM 3594 C CA . PRO A 1 464 ? -3.477 -52.869 -4.428 1.00 44.06 464 PRO A CA 1
ATOM 3595 C C . PRO A 1 464 ? -3.174 -53.695 -3.140 1.00 44.06 464 PRO A C 1
ATOM 3597 O O . PRO A 1 464 ? -3.618 -54.835 -3.000 1.00 44.06 464 PRO A O 1
ATOM 3600 N N . ARG A 1 465 ? -2.504 -53.144 -2.109 1.00 29.75 465 ARG A N 1
ATOM 3601 C CA . ARG A 1 465 ? -2.520 -53.765 -0.757 1.00 29.75 465 ARG A CA 1
ATOM 3602 C C . ARG A 1 465 ? -2.659 -52.757 0.385 1.00 29.75 465 ARG A C 1
ATOM 3604 O O . ARG A 1 465 ? -1.862 -51.844 0.558 1.00 29.75 465 ARG A O 1
ATOM 3611 N N . ARG A 1 466 ? -3.709 -52.999 1.172 1.00 32.12 466 ARG A N 1
ATOM 3612 C CA . ARG A 1 466 ? -4.115 -52.372 2.441 1.00 32.12 466 ARG A CA 1
ATOM 3613 C C . ARG A 1 466 ? -3.642 -53.246 3.646 1.00 32.12 466 ARG A C 1
ATOM 3615 O O . ARG A 1 466 ? -3.005 -54.269 3.406 1.00 32.12 466 ARG A O 1
ATOM 3622 N N . PRO A 1 467 ? -3.897 -52.881 4.927 1.00 54.22 467 PRO A N 1
ATOM 3623 C CA . PRO A 1 467 ? -2.871 -52.786 5.979 1.00 54.22 467 PRO A CA 1
ATOM 3624 C C . PRO A 1 467 ? -3.090 -53.711 7.204 1.00 54.22 467 PRO A C 1
ATOM 3626 O O . PRO A 1 467 ? -4.174 -54.257 7.372 1.00 54.22 467 PRO A O 1
ATOM 3629 N N . ALA A 1 468 ? -2.099 -53.798 8.109 1.00 30.06 468 ALA A N 1
ATOM 3630 C CA . ALA A 1 468 ? -2.183 -54.104 9.562 1.00 30.06 468 ALA A CA 1
ATOM 3631 C C . ALA A 1 468 ? -0.739 -54.017 10.150 1.00 30.06 468 ALA A C 1
ATOM 3633 O O . ALA A 1 468 ? 0.199 -54.183 9.386 1.00 30.06 468 ALA A O 1
ATOM 3634 N N . ARG A 1 469 ? -0.397 -53.820 11.435 1.00 31.52 469 ARG A N 1
ATOM 3635 C CA . ARG A 1 469 ? -1.106 -53.812 12.724 1.00 31.52 469 ARG A CA 1
ATOM 3636 C C . ARG A 1 469 ? -0.161 -53.285 13.835 1.00 31.52 469 ARG A C 1
ATOM 3638 O O . ARG A 1 469 ? 1.052 -53.375 13.721 1.00 31.52 469 ARG A O 1
ATOM 3645 N N . HIS A 1 470 ? -0.787 -52.824 14.918 1.00 29.83 470 HIS A N 1
ATOM 3646 C CA . HIS A 1 470 ? -0.348 -52.554 16.301 1.00 29.83 470 HIS A CA 1
ATOM 3647 C C . HIS A 1 470 ? 0.988 -53.085 16.856 1.00 29.83 470 HIS A C 1
ATOM 3649 O O . HIS A 1 470 ? 1.257 -54.278 16.765 1.00 29.83 470 HIS A O 1
ATOM 3655 N N . VAL A 1 471 ? 1.605 -52.268 17.731 1.00 30.66 471 VAL A N 1
ATOM 3656 C CA . VAL A 1 471 ? 2.142 -52.709 19.038 1.00 30.66 471 VAL A CA 1
ATOM 3657 C C . VAL A 1 471 ? 1.823 -51.669 20.131 1.00 30.66 471 VAL A C 1
ATOM 3659 O O . VAL A 1 471 ? 2.067 -50.478 19.972 1.00 30.66 471 VAL A O 1
ATOM 3662 N N . ARG A 1 472 ? 1.246 -52.157 21.240 1.00 29.83 472 ARG A N 1
ATOM 3663 C CA . ARG A 1 472 ? 1.004 -51.482 22.531 1.00 29.83 472 ARG A CA 1
ATOM 3664 C C . ARG A 1 472 ? 2.283 -51.452 23.382 1.00 29.83 472 ARG A C 1
ATOM 3666 O O . ARG A 1 472 ? 3.016 -52.436 23.359 1.00 29.83 472 ARG A O 1
ATOM 3673 N N . LYS A 1 473 ? 2.417 -50.469 24.284 1.00 30.33 473 LYS A N 1
ATOM 3674 C CA . LYS A 1 473 ? 2.855 -50.682 25.684 1.00 30.33 473 LYS A CA 1
ATOM 3675 C C . LYS A 1 473 ? 2.451 -49.509 26.594 1.00 30.33 473 LYS A C 1
ATOM 3677 O O . LYS A 1 473 ? 2.224 -48.398 26.138 1.00 30.33 473 LYS A O 1
ATOM 3682 N N . SER A 1 474 ? 2.278 -49.847 27.864 1.00 28.33 474 SER A N 1
ATOM 3683 C CA . SER A 1 474 ? 1.432 -49.265 28.909 1.00 28.33 474 SER A CA 1
ATOM 3684 C C . SER A 1 474 ? 2.190 -48.585 30.064 1.00 28.33 474 SER A C 1
ATOM 3686 O O . SER A 1 474 ? 3.170 -49.145 30.533 1.00 28.33 474 SER A O 1
ATOM 3688 N N . ILE A 1 475 ? 1.620 -47.480 30.572 1.00 28.72 475 ILE A N 1
ATOM 3689 C CA . ILE A 1 475 ? 1.232 -47.170 31.981 1.00 28.72 475 ILE A CA 1
ATOM 3690 C C . ILE A 1 475 ? 2.272 -47.255 33.128 1.00 28.72 475 ILE A C 1
ATOM 3692 O O . ILE A 1 475 ? 2.674 -48.342 33.526 1.00 28.72 475 ILE A O 1
ATOM 3696 N N . SER A 1 476 ? 2.456 -46.113 33.814 1.00 27.77 476 SER A N 1
ATOM 3697 C CA . SER A 1 476 ? 2.392 -45.894 35.286 1.00 27.77 476 SER A CA 1
ATOM 3698 C C . SER A 1 476 ? 2.233 -44.366 35.523 1.00 27.77 476 SER A C 1
ATOM 3700 O O . SER A 1 476 ? 2.909 -43.582 34.876 1.00 27.77 476 SER A O 1
ATOM 3702 N N . SER A 1 477 ? 1.168 -43.827 36.136 1.00 27.25 477 SER A N 1
ATOM 3703 C CA . SER A 1 477 ? 0.722 -43.816 37.545 1.00 27.25 477 SER A CA 1
ATOM 3704 C C . SER A 1 477 ? 1.572 -42.955 38.500 1.00 27.25 477 SER A C 1
ATOM 3706 O O . SER A 1 477 ? 2.495 -43.472 39.120 1.00 27.25 477 SER A O 1
ATOM 3708 N N . SER A 1 478 ? 1.135 -41.715 38.767 1.00 26.88 478 SER A N 1
ATOM 3709 C CA . SER A 1 478 ? 1.050 -41.188 40.142 1.00 26.88 478 SER A CA 1
ATOM 3710 C C . SER A 1 478 ? 0.016 -40.063 40.255 1.00 26.88 478 SER A C 1
ATOM 3712 O O . SER A 1 478 ? -0.107 -39.207 39.385 1.00 26.88 478 SER A O 1
ATOM 3714 N N . ARG A 1 479 ? -0.733 -40.124 41.352 1.00 27.56 479 ARG A N 1
ATOM 3715 C CA . ARG A 1 479 ? -1.979 -39.445 41.713 1.00 27.56 479 ARG A CA 1
ATOM 3716 C C . ARG A 1 479 ? -1.682 -38.435 42.825 1.00 27.56 479 ARG A C 1
ATOM 3718 O O . ARG A 1 479 ? -0.987 -38.803 43.764 1.00 27.56 479 ARG A O 1
ATOM 3725 N N . ALA A 1 480 ? -2.270 -37.241 42.783 1.00 26.17 480 ALA A N 1
ATOM 3726 C CA . ALA A 1 480 ? -2.480 -36.406 43.969 1.00 26.17 480 ALA A CA 1
ATOM 3727 C C . ALA A 1 480 ? -3.758 -35.569 43.794 1.00 26.17 480 ALA A C 1
ATOM 3729 O O . ALA A 1 480 ? -4.007 -35.012 42.729 1.00 26.17 480 ALA A O 1
ATOM 3730 N N . GLN A 1 481 ? -4.596 -35.589 44.829 1.00 30.80 481 GLN A N 1
ATOM 3731 C CA . GLN A 1 481 ? -5.926 -34.981 44.930 1.00 30.80 481 GLN A CA 1
ATOM 3732 C C . GLN A 1 481 ? -5.873 -33.608 45.643 1.00 30.80 481 GLN A C 1
ATOM 3734 O O . GLN A 1 481 ? -4.823 -33.260 46.181 1.00 30.80 481 GLN A O 1
ATOM 3739 N N . PRO A 1 482 ? -6.980 -32.832 45.644 1.00 33.47 482 PRO A N 1
ATOM 3740 C CA . PRO A 1 482 ? -7.018 -31.426 46.050 1.00 33.47 482 PRO A CA 1
ATOM 3741 C C . PRO A 1 482 ? -7.326 -31.244 47.547 1.00 33.47 482 PRO A C 1
ATOM 3743 O O . PRO A 1 482 ? -7.903 -32.130 48.176 1.00 33.47 482 PRO A O 1
ATOM 3746 N N . LEU A 1 483 ? -7.011 -30.068 48.097 1.00 26.50 483 LEU A N 1
ATOM 3747 C CA . LEU A 1 483 ? -7.442 -29.637 49.432 1.00 26.50 483 LEU A CA 1
ATOM 3748 C C . LEU A 1 483 ? -8.209 -28.314 49.347 1.00 26.50 483 LEU A C 1
ATOM 3750 O O . LEU A 1 483 ? -7.860 -27.434 48.563 1.00 26.50 483 LEU A O 1
ATOM 3754 N N . ASN A 1 484 ? -9.261 -28.218 50.158 1.00 25.34 484 ASN A N 1
ATOM 3755 C CA . ASN A 1 484 ? -10.181 -27.094 50.269 1.00 25.34 484 ASN A CA 1
ATOM 3756 C C . ASN A 1 484 ? -10.409 -26.743 51.757 1.00 25.34 484 ASN A C 1
ATOM 3758 O O . ASN A 1 484 ? -10.383 -27.646 52.591 1.00 25.34 484 ASN A O 1
ATOM 3762 N N . LEU A 1 485 ? -10.721 -25.460 51.984 1.00 24.97 485 LEU A N 1
ATOM 3763 C CA . LEU A 1 485 ? -11.378 -24.777 53.118 1.00 24.97 485 LEU A CA 1
ATOM 3764 C C . LEU A 1 485 ? -10.689 -24.595 54.493 1.00 24.97 485 LEU A C 1
ATOM 3766 O O . LEU A 1 485 ? -10.303 -25.536 55.176 1.00 24.97 485 LEU A O 1
ATOM 3770 N N . ASP A 1 486 ? -10.716 -23.312 54.883 1.00 24.64 486 ASP A N 1
ATOM 3771 C CA . ASP A 1 486 ? -11.035 -22.707 56.184 1.00 24.64 486 ASP A CA 1
ATOM 3772 C C . ASP A 1 486 ? -10.213 -23.019 57.437 1.00 24.64 486 ASP A C 1
ATOM 3774 O O . ASP A 1 486 ? -10.342 -24.072 58.057 1.00 24.64 486 ASP A O 1
ATOM 3778 N N . SER A 1 487 ? -9.539 -21.979 57.945 1.00 25.80 487 SER A N 1
ATOM 3779 C CA . SER A 1 487 ? -9.856 -21.313 59.229 1.00 25.80 487 SER A CA 1
ATOM 3780 C C . SER A 1 487 ? -8.623 -20.580 59.762 1.00 25.80 487 SER A C 1
ATOM 3782 O O . SER A 1 487 ? -7.596 -21.208 59.995 1.00 25.80 487 SER A O 1
ATOM 3784 N N . LEU A 1 488 ? -8.732 -19.271 60.013 1.00 27.08 488 LEU A N 1
ATOM 3785 C CA . LEU A 1 488 ? -8.552 -18.669 61.346 1.00 27.08 488 LEU A CA 1
ATOM 3786 C C . LEU A 1 488 ? -8.532 -17.135 61.266 1.00 27.08 488 LEU A C 1
ATOM 3788 O O . LEU A 1 488 ? -7.723 -16.500 60.598 1.00 27.08 488 LEU A O 1
ATOM 3792 N N . SER A 1 489 ? -9.493 -16.583 61.990 1.00 26.19 489 SER A N 1
ATOM 3793 C CA . SER A 1 489 ? -9.790 -15.194 62.308 1.00 26.19 489 SER A CA 1
ATOM 3794 C C . SER A 1 489 ? -8.912 -14.609 63.428 1.00 26.19 489 SER A C 1
ATOM 3796 O O . SER A 1 489 ? -8.393 -15.357 64.251 1.00 26.19 489 SER A O 1
ATOM 3798 N N . HIS A 1 490 ? -8.967 -13.272 63.534 1.00 28.52 490 HIS A N 1
ATOM 3799 C CA . HIS A 1 490 ? -8.676 -12.387 64.684 1.00 28.52 490 HIS A CA 1
ATOM 3800 C C . HIS A 1 490 ? -7.247 -11.851 64.894 1.00 28.52 490 HIS A C 1
ATOM 3802 O O . HIS A 1 490 ? -6.381 -12.547 65.406 1.00 28.52 490 HIS A O 1
ATOM 3808 N N . ALA A 1 491 ? -7.062 -10.547 64.627 1.00 26.81 491 ALA A N 1
ATOM 3809 C CA . ALA A 1 491 ? -6.961 -9.446 65.618 1.00 26.81 491 ALA A CA 1
ATOM 3810 C C . ALA A 1 491 ? -6.350 -8.203 64.913 1.00 26.81 491 ALA A C 1
ATOM 3812 O O . ALA A 1 491 ? -5.242 -8.285 64.402 1.00 26.81 491 ALA A O 1
ATOM 3813 N N . LEU A 1 492 ? -7.103 -7.152 64.565 1.00 25.33 492 LEU A N 1
ATOM 3814 C CA . LEU A 1 492 ? -7.516 -5.976 65.359 1.00 25.33 492 LEU A CA 1
ATOM 3815 C C . LEU A 1 492 ? -6.377 -5.100 65.934 1.00 25.33 492 LEU A C 1
ATOM 3817 O O . LEU A 1 492 ? -5.501 -5.589 66.637 1.00 25.33 492 LEU A O 1
ATOM 3821 N N . VAL A 1 493 ? -6.576 -3.787 65.730 1.00 29.83 493 VAL A N 1
ATOM 3822 C CA . VAL A 1 493 ? -6.080 -2.588 66.444 1.00 29.83 493 VAL A CA 1
ATOM 3823 C C . VAL A 1 493 ? -5.027 -1.728 65.723 1.00 29.83 493 VAL A C 1
ATOM 3825 O O . VAL A 1 493 ? -3.825 -1.956 65.790 1.00 29.83 493 VAL A O 1
ATOM 3828 N N . ASP A 1 494 ? -5.567 -0.711 65.040 1.00 26.97 494 ASP A N 1
ATOM 3829 C CA . ASP A 1 494 ? -5.260 0.727 65.130 1.00 26.97 494 ASP A CA 1
ATOM 3830 C C . ASP A 1 494 ? -3.920 1.190 65.725 1.00 26.97 494 ASP A C 1
ATOM 3832 O O . ASP A 1 494 ? -3.581 0.885 66.863 1.00 26.97 494 ASP A O 1
ATOM 3836 N N . THR A 1 495 ? -3.269 2.136 65.036 1.00 29.98 495 THR A N 1
ATOM 3837 C CA . THR A 1 495 ? -3.075 3.509 65.563 1.00 29.98 495 THR A CA 1
ATOM 3838 C C . THR A 1 495 ? -2.496 4.456 64.499 1.00 29.98 495 THR A C 1
ATOM 3840 O O . THR A 1 495 ? -1.345 4.380 64.089 1.00 29.98 495 THR A O 1
ATOM 3843 N N . THR A 1 496 ? -3.365 5.348 64.028 1.00 29.48 496 THR A N 1
ATOM 3844 C CA . THR A 1 496 ? -3.189 6.809 63.935 1.00 29.48 496 THR A CA 1
ATOM 3845 C C . THR A 1 496 ? -1.786 7.435 63.778 1.00 29.48 496 THR A C 1
ATOM 3847 O O . THR A 1 496 ? -1.006 7.480 64.719 1.00 29.48 496 THR A O 1
ATOM 3850 N N . ASN A 1 497 ? -1.631 8.142 62.649 1.00 28.11 497 ASN A N 1
ATOM 3851 C CA . ASN A 1 497 ? -1.622 9.617 62.552 1.00 28.11 497 ASN A CA 1
ATOM 3852 C C . ASN A 1 497 ? -0.431 10.417 63.133 1.00 28.11 497 ASN A C 1
ATOM 3854 O O . ASN A 1 497 ? -0.200 10.386 64.334 1.00 28.11 497 ASN A O 1
ATOM 3858 N N . THR A 1 498 ? 0.187 11.246 62.270 1.00 30.19 498 THR A N 1
ATOM 3859 C CA . THR A 1 498 ? 0.770 12.616 62.435 1.00 30.19 498 THR A CA 1
ATOM 3860 C C . THR A 1 498 ? 2.081 12.747 61.639 1.00 30.19 498 THR A C 1
ATOM 3862 O O . THR A 1 498 ? 2.996 11.956 61.804 1.00 30.19 498 THR A O 1
ATOM 3865 N N . ALA A 1 499 ? 2.157 13.534 60.562 1.00 29.92 499 ALA A N 1
ATOM 3866 C CA . ALA A 1 499 ? 2.080 14.994 60.401 1.00 29.92 499 ALA A CA 1
ATOM 3867 C C . ALA A 1 499 ? 3.462 15.685 60.418 1.00 29.92 499 ALA A C 1
ATOM 3869 O O . ALA A 1 499 ? 4.192 15.648 61.396 1.00 29.92 499 ALA A O 1
ATOM 3870 N N . HIS A 1 500 ? 3.712 16.389 59.310 1.00 29.16 500 HIS A N 1
ATOM 3871 C CA . HIS A 1 500 ? 4.405 17.674 59.184 1.00 29.16 500 HIS A CA 1
ATOM 3872 C C . HIS A 1 500 ? 5.894 17.848 59.566 1.00 29.16 500 HIS A C 1
ATOM 3874 O O . HIS A 1 500 ? 6.259 18.068 60.710 1.00 29.16 500 HIS A O 1
ATOM 3880 N N . ALA A 1 501 ? 6.667 18.056 58.492 1.00 30.52 501 ALA A N 1
ATOM 3881 C CA . ALA A 1 501 ? 7.263 19.347 58.117 1.00 30.52 501 ALA A CA 1
ATOM 3882 C C . ALA A 1 501 ? 8.720 19.685 58.498 1.00 30.52 501 ALA A C 1
ATOM 3884 O O . ALA A 1 501 ? 9.182 19.543 59.619 1.00 30.52 501 ALA A O 1
ATOM 3885 N N . HIS A 1 502 ? 9.326 20.332 57.495 1.00 29.83 502 HIS A N 1
ATOM 3886 C CA . HIS A 1 502 ? 10.350 21.376 57.529 1.00 29.83 502 HIS A CA 1
ATOM 3887 C C . HIS A 1 502 ? 11.854 21.035 57.483 1.00 29.83 502 HIS A C 1
ATOM 3889 O O . HIS A 1 502 ? 12.494 20.670 58.455 1.00 29.83 502 HIS A O 1
ATOM 3895 N N . HIS A 1 503 ? 12.393 21.424 56.318 1.00 31.19 503 HIS A N 1
ATOM 3896 C CA . HIS A 1 503 ? 13.539 22.314 56.093 1.00 31.19 503 HIS A CA 1
ATOM 3897 C C . HIS A 1 503 ? 14.992 21.812 56.194 1.00 31.19 503 HIS A C 1
ATOM 3899 O O . HIS A 1 503 ? 15.517 21.553 57.264 1.00 31.19 503 HIS A O 1
ATOM 3905 N N . ARG A 1 504 ? 15.650 21.944 55.023 1.00 30.86 504 ARG A N 1
ATOM 3906 C CA . ARG A 1 504 ? 16.979 22.542 54.751 1.00 30.86 504 ARG A CA 1
ATOM 3907 C C . ARG A 1 504 ? 18.167 22.002 55.561 1.00 30.86 504 ARG A C 1
ATOM 3909 O O . ARG A 1 504 ? 18.336 22.376 56.709 1.00 30.86 504 ARG A O 1
ATOM 3916 N N . ASN A 1 505 ? 19.140 21.399 54.872 1.00 31.94 505 ASN A N 1
ATOM 3917 C CA . ASN A 1 505 ? 20.340 22.155 54.497 1.00 31.94 505 ASN A CA 1
ATOM 3918 C C . ASN A 1 505 ? 21.238 21.434 53.479 1.00 31.94 505 ASN A C 1
ATOM 3920 O O . ASN A 1 505 ? 21.325 20.216 53.414 1.00 31.94 505 ASN A O 1
ATOM 3924 N N . SER A 1 506 ? 21.891 22.289 52.706 1.00 33.81 506 SER A N 1
ATOM 3925 C CA . SER A 1 506 ? 23.006 22.141 51.772 1.00 33.81 506 SER A CA 1
ATOM 3926 C C . SER A 1 506 ? 24.221 21.329 52.243 1.00 33.81 506 SER A C 1
ATOM 3928 O O . SER A 1 506 ? 24.622 21.457 53.397 1.00 33.81 506 SER A O 1
ATOM 3930 N N . GLY A 1 507 ? 24.930 20.705 51.291 1.00 29.88 507 GLY A N 1
ATOM 3931 C CA . GLY A 1 507 ? 26.393 20.546 51.367 1.00 29.88 507 GLY A CA 1
ATOM 3932 C C . GLY A 1 507 ? 26.949 19.199 50.875 1.00 29.88 507 GLY A C 1
ATOM 3933 O O . GLY A 1 507 ? 26.503 18.178 51.383 1.00 29.88 507 GLY A O 1
ATOM 3934 N N . PRO A 1 508 ? 27.914 19.166 49.930 1.00 56.75 508 PRO A N 1
ATOM 3935 C CA . PRO A 1 508 ? 28.308 17.962 49.191 1.00 56.75 508 PRO A CA 1
ATOM 3936 C C . PRO A 1 508 ? 29.544 17.253 49.775 1.00 56.75 508 PRO A C 1
ATOM 3938 O O . PRO A 1 508 ? 30.402 17.888 50.386 1.00 56.75 508 PRO A O 1
ATOM 3941 N N . SER A 1 509 ? 29.710 15.957 49.487 1.00 35.09 509 SER A N 1
ATOM 3942 C CA . SER A 1 509 ? 31.046 15.358 49.383 1.00 35.09 509 SER A CA 1
ATOM 3943 C C . SER A 1 509 ? 31.049 14.055 48.588 1.00 35.09 509 SER A C 1
ATOM 3945 O O . SER A 1 509 ? 30.084 13.298 48.583 1.00 35.09 509 SER A O 1
ATOM 3947 N N . ALA A 1 510 ? 32.163 13.865 47.898 1.00 45.94 510 ALA A N 1
ATOM 3948 C CA . ALA A 1 510 ? 32.453 12.890 46.865 1.00 45.94 510 ALA A CA 1
ATOM 3949 C C . ALA A 1 510 ? 32.485 11.426 47.335 1.00 45.94 510 ALA A C 1
ATOM 3951 O O . ALA A 1 510 ? 33.038 11.128 48.395 1.00 45.94 510 ALA A O 1
ATOM 3952 N N . ARG A 1 511 ? 32.038 10.513 46.466 1.00 42.88 511 ARG A N 1
ATOM 3953 C CA . ARG A 1 511 ? 32.864 9.463 45.843 1.00 42.88 511 ARG A CA 1
ATOM 3954 C C . ARG A 1 511 ? 32.096 8.737 44.751 1.00 42.88 511 ARG A C 1
ATOM 3956 O O . ARG A 1 511 ? 30.871 8.572 44.925 1.00 42.88 511 ARG A O 1
#

Radius of gyration: 37.98 Å; chains: 1; bounding box: 109×138×100 Å